Protein AF-A0A947KRL9-F1 (afdb_monomer)

pLDDT: mean 88.65, std 8.51, range [46.78, 98.31]

Foldseek 3Di:
DDPLVVQLVVLVVVLVVLVVVLVVCCVVPNDDPVSVVVNVVSVVVSVVVNVVSVLVVVLVVQVVVQVVCVVVVDLPDQRDFRDDDPSVVSSVVSNLVSVQVVLLVVLLVVCVVCLVVVNLDQRDPPSHDPVSSVVSVVSNVVSVVSNVVVLVVLLVVLLVLLVVLLVVLLVVLVVVLVVLVVVLVVLVVVLVVLVVLLVVLVVVLVVLVVVLVVLVVVLVVLVVVLVVLVVLLVVLVVQLVVLVVQLVVLVVVLVVLVVVLVVVVVVPPPNPPVVVVSVVSVVVSVVSNVVSVVSNVVSVVSNVVSVVSSVVSVVVSVVSVVVSVVSVVVSVVSVVSSVVSVVVSVLSVVLSVLSVVLSVVSVVLSVLLVLLSVLLSVLHDDDDQDALCPDPVNCCLPPHPVVVQQVPQPLSVVQPVLSRLLSVLSVVLNVCSVVVCCSVPSVSNSVSSVSNSVSSVVNSVSSVSSSVRSSVVVVVVVD

Nearest PDB structures (foldseek):
  3ja6-assembly1_I  TM=4.655E-01  e=1.371E-02  Escherichia coli
  3ja6-assembly1_H  TM=3.773E-01  e=8.858E-02  Escherichia coli
  3g67-assembly1_B  TM=4.517E-01  e=3.511E-01  Thermotoga maritima
  5xg2-assembly1_A  TM=4.327E-01  e=2.572E-01  Pyrococcus yayanosii CH1
  3g67-assembly1_A  TM=3.433E-01  e=4.193E-01  Thermotoga maritima

Secondary structure (DSSP, 8-state):
--HHHHHHHHHHHHHHHHHHHHHHHHHHH---HHHHHHHHHHHHHHHHHHHHHHHHHHHHHHHHHHHHHHHTT-TT------SSTHHHHHHHHHHHHHHHHHHHHHHHHHHHHHHHTT--PPPP-TT--HHHHHHHHHHHHHHHHHHHHHHHHHHHHHHHHHHHHHHHHHHHHHHHHHHHHHHHHHHHHHHHHHHHHHHHHHHHHHHHHHHHHHHHHHHHHHHHHHHHHHHHHHHHHHHHHHHHHHHHHHHHHHHHHHHHHHHHHHHHTT--HHHHHHHHHHHHHHHHHHHHHHHHHHHHHHHHHHHHHHHHHHHHHHHHHHHHHHHHHHHHHHHHHHHHHHHHHHHHHHHHHHHHHHHHHHHHHHHHHHHHHHHHHTT---S----TTTSHHHHHHHTSHHHHHHTTSSSGGGSHHHHHHHHHHHHHHHHHHHHT-TTTSHHHHHHHHHHHHHHHHHHHHHHHHHHHHHHHHHHHTT-

Radius of gyration: 70.99 Å; Cα contacts (8 Å, |Δi|>4): 352; chains: 1; bounding box: 163×32×222 Å

Mean predicted aligned error: 13.08 Å

Structure (mmCIF, N/CA/C/O backbone):
data_AF-A0A947KRL9-F1
#
_entry.id   AF-A0A947KRL9-F1
#
loop_
_atom_site.group_PDB
_atom_site.id
_atom_site.type_symbol
_atom_site.label_atom_id
_atom_site.label_alt_id
_atom_site.label_comp_id
_atom_site.label_asym_id
_atom_site.label_entity_id
_atom_site.label_seq_id
_atom_site.pdbx_PDB_ins_code
_atom_site.Cartn_x
_atom_site.Cartn_y
_atom_site.Cartn_z
_atom_site.occupancy
_atom_site.B_iso_or_equiv
_atom_site.auth_seq_id
_atom_site.auth_comp_id
_atom_site.auth_asym_id
_atom_site.auth_atom_id
_atom_site.pdbx_PDB_model_num
ATOM 1 N N . MET A 1 1 ? 72.757 0.586 -61.953 1.00 46.78 1 MET A N 1
ATOM 2 C CA . MET A 1 1 ? 72.613 1.219 -63.286 1.00 46.78 1 MET A CA 1
ATOM 3 C C . MET A 1 1 ? 71.441 0.524 -63.963 1.00 46.78 1 MET A C 1
ATOM 5 O O . MET A 1 1 ? 71.464 -0.697 -63.969 1.00 46.78 1 MET A O 1
ATOM 9 N N . SER A 1 2 ? 70.379 1.227 -64.383 1.00 61.16 2 SER A N 1
ATOM 10 C CA . SER A 1 2 ? 69.185 0.537 -64.906 1.00 61.16 2 SER A CA 1
ATOM 11 C C . SER A 1 2 ? 69.527 -0.244 -66.179 1.00 61.16 2 SER A C 1
ATOM 13 O O . SER A 1 2 ? 70.314 0.233 -66.999 1.00 61.16 2 SER A O 1
ATOM 15 N N . THR A 1 3 ? 68.932 -1.424 -66.350 1.00 68.06 3 THR A N 1
ATOM 16 C CA . THR A 1 3 ? 69.043 -2.275 -67.553 1.00 68.06 3 THR A CA 1
ATOM 17 C C . THR A 1 3 ? 68.752 -1.501 -68.845 1.00 68.06 3 THR A C 1
ATOM 19 O O . THR A 1 3 ? 69.365 -1.740 -69.885 1.00 68.06 3 THR A O 1
ATOM 22 N N . ILE A 1 4 ? 67.887 -0.491 -68.756 1.00 72.81 4 ILE A N 1
ATOM 23 C CA . ILE A 1 4 ? 67.533 0.424 -69.846 1.00 72.81 4 ILE A CA 1
ATOM 24 C C . ILE A 1 4 ? 68.686 1.385 -70.190 1.00 72.81 4 ILE A C 1
ATOM 26 O O . ILE A 1 4 ? 68.955 1.637 -71.362 1.00 72.81 4 ILE A O 1
ATOM 30 N N . LYS A 1 5 ? 69.430 1.883 -69.190 1.00 74.00 5 LYS A N 1
ATOM 31 C CA . LYS A 1 5 ? 70.604 2.749 -69.408 1.00 74.00 5 LYS A CA 1
ATOM 32 C C . LYS A 1 5 ? 71.759 1.982 -70.057 1.00 74.00 5 LYS A C 1
ATOM 34 O O . LYS A 1 5 ? 72.474 2.553 -70.872 1.00 74.00 5 LYS A O 1
ATOM 39 N N . SER A 1 6 ? 71.934 0.699 -69.728 1.00 73.75 6 SER A N 1
ATOM 40 C CA . SER A 1 6 ? 72.896 -0.169 -70.422 1.00 73.75 6 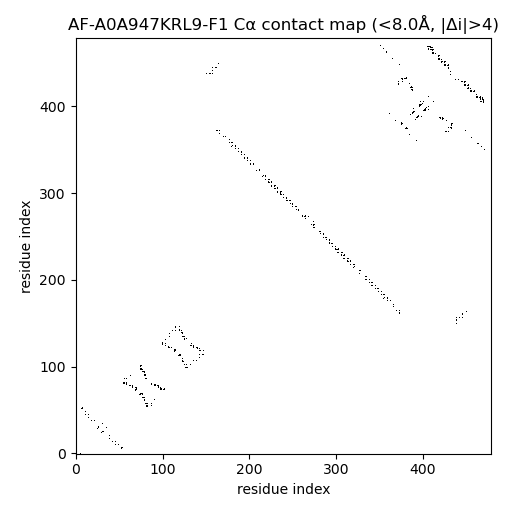SER A CA 1
ATOM 41 C C . SER A 1 6 ? 72.479 -0.489 -71.859 1.00 73.75 6 SER A C 1
ATOM 43 O O . SER A 1 6 ? 73.348 -0.538 -72.721 1.00 73.75 6 SER A O 1
ATOM 45 N N . ALA A 1 7 ? 71.180 -0.650 -72.139 1.00 75.50 7 ALA A N 1
ATOM 46 C CA . ALA A 1 7 ? 70.675 -0.897 -73.493 1.00 75.50 7 ALA A CA 1
ATOM 47 C C . ALA A 1 7 ? 70.823 0.331 -74.413 1.00 75.50 7 ALA A C 1
ATOM 49 O O . ALA A 1 7 ? 71.257 0.191 -75.553 1.00 75.50 7 ALA A O 1
ATOM 50 N N . ASP A 1 8 ? 70.540 1.539 -73.910 1.00 77.50 8 ASP A N 1
ATOM 51 C CA . ASP A 1 8 ? 70.769 2.792 -74.650 1.00 77.50 8 ASP A CA 1
ATOM 52 C C . ASP A 1 8 ? 72.268 3.008 -74.939 1.00 77.50 8 ASP A C 1
ATOM 54 O O . ASP A 1 8 ? 72.656 3.333 -76.061 1.00 77.50 8 ASP A O 1
ATOM 58 N N . LEU A 1 9 ? 73.135 2.733 -73.954 1.00 80.81 9 LEU A N 1
ATOM 59 C CA . LEU A 1 9 ? 74.590 2.814 -74.121 1.00 80.81 9 LEU A CA 1
ATOM 60 C C . LEU A 1 9 ? 75.118 1.774 -75.124 1.00 80.81 9 LEU A C 1
ATOM 62 O O . LEU A 1 9 ? 75.999 2.092 -75.920 1.00 80.81 9 LEU A O 1
ATOM 66 N N . ALA A 1 10 ? 74.569 0.556 -75.115 1.00 79.06 10 ALA A N 1
ATOM 67 C CA . ALA A 1 10 ? 74.909 -0.491 -76.075 1.00 79.06 10 ALA A CA 1
ATOM 68 C C . ALA A 1 10 ? 74.479 -0.120 -77.504 1.00 79.06 10 ALA A C 1
ATOM 70 O O . ALA A 1 10 ? 75.261 -0.311 -78.433 1.00 79.06 10 ALA A O 1
ATOM 71 N N . ASN A 1 11 ? 73.297 0.483 -77.681 1.00 81.88 11 ASN A N 1
ATOM 72 C CA . ASN A 1 11 ? 72.842 0.988 -78.979 1.00 81.88 11 ASN A CA 1
ATOM 73 C C . ASN A 1 11 ? 73.754 2.122 -79.493 1.00 81.88 11 ASN A C 1
ATOM 75 O O . ASN A 1 11 ? 74.182 2.108 -80.644 1.00 81.88 11 ASN A O 1
ATOM 79 N N . LEU A 1 12 ? 74.147 3.067 -78.628 1.00 81.50 12 LEU A N 1
ATOM 80 C CA . LEU A 1 12 ? 75.108 4.125 -78.979 1.00 81.50 12 LEU A CA 1
ATOM 81 C C . LEU A 1 12 ? 76.496 3.572 -79.334 1.00 81.50 12 LEU A C 1
ATOM 83 O O . LEU A 1 12 ? 77.111 4.029 -80.298 1.00 81.50 12 LEU A O 1
ATOM 87 N N . ALA A 1 13 ? 76.982 2.579 -78.586 1.00 82.94 13 ALA A N 1
ATOM 88 C CA . ALA A 1 13 ? 78.246 1.909 -78.877 1.00 82.94 13 ALA A CA 1
ATOM 89 C C . ALA A 1 13 ? 78.192 1.154 -80.215 1.00 82.94 13 ALA A C 1
ATOM 91 O O . ALA A 1 13 ? 79.132 1.247 -81.002 1.00 82.94 13 ALA A O 1
ATOM 92 N N . GLN A 1 14 ? 77.080 0.475 -80.515 1.00 81.06 14 GLN A N 1
ATOM 93 C CA . GLN A 1 14 ? 76.853 -0.191 -81.798 1.00 81.06 14 GLN A CA 1
ATOM 94 C C . GLN A 1 14 ? 76.876 0.805 -82.966 1.00 81.06 14 GLN A C 1
ATOM 96 O O . GLN A 1 14 ? 77.544 0.544 -83.966 1.00 81.06 14 GLN A O 1
ATOM 101 N N . ILE A 1 15 ? 76.215 1.962 -82.830 1.00 81.44 15 ILE A N 1
ATOM 102 C CA . ILE A 1 15 ? 76.251 3.040 -83.833 1.00 81.44 15 ILE A CA 1
ATOM 103 C C . ILE A 1 15 ? 77.689 3.519 -84.054 1.00 81.44 15 ILE A C 1
ATOM 105 O O . ILE A 1 15 ? 78.133 3.619 -85.195 1.00 81.44 15 ILE A O 1
ATOM 109 N N . ALA A 1 16 ? 78.427 3.796 -82.974 1.00 82.19 16 ALA A N 1
ATOM 110 C CA . ALA A 1 16 ? 79.802 4.283 -83.060 1.00 82.19 16 ALA A CA 1
ATOM 111 C C . ALA A 1 16 ? 80.721 3.272 -83.764 1.00 82.19 16 ALA A C 1
ATOM 113 O O . ALA A 1 16 ? 81.460 3.645 -84.674 1.00 82.19 16 ALA A O 1
ATOM 114 N N . ILE A 1 17 ? 80.623 1.988 -83.400 1.00 83.38 17 ILE A N 1
ATOM 115 C CA . ILE A 1 17 ? 81.376 0.900 -84.037 1.00 83.38 17 ILE A CA 1
ATOM 116 C C . ILE A 1 17 ? 81.020 0.802 -85.526 1.00 83.38 17 ILE A C 1
ATOM 118 O O . ILE A 1 17 ? 81.916 0.727 -86.365 1.00 83.38 17 ILE A O 1
ATOM 122 N N . PHE A 1 18 ? 79.735 0.862 -85.881 1.00 82.31 18 PHE A N 1
ATOM 123 C CA . PHE A 1 18 ? 79.293 0.736 -87.271 1.00 82.31 18 PHE A CA 1
ATOM 124 C C . PHE A 1 18 ? 79.705 1.929 -88.147 1.00 82.31 18 PHE A C 1
ATOM 126 O O . PHE A 1 18 ? 80.084 1.742 -89.305 1.00 82.31 18 PHE A O 1
ATOM 133 N N . ILE A 1 19 ? 79.688 3.150 -87.598 1.00 81.81 19 ILE A N 1
ATOM 134 C CA . ILE A 1 19 ? 80.189 4.355 -88.276 1.00 81.81 19 ILE A CA 1
ATOM 135 C C . ILE A 1 19 ? 81.697 4.238 -88.519 1.00 81.81 19 ILE A C 1
ATOM 137 O O . ILE A 1 19 ? 82.148 4.511 -89.629 1.00 81.81 19 ILE A O 1
ATOM 141 N N . ILE A 1 20 ? 82.473 3.788 -87.526 1.00 84.75 20 ILE A N 1
ATOM 142 C CA . ILE A 1 20 ? 83.923 3.586 -87.673 1.00 84.75 20 ILE A CA 1
ATOM 143 C C . ILE A 1 20 ? 84.217 2.546 -88.762 1.00 84.75 20 ILE A C 1
ATOM 145 O O . ILE A 1 20 ? 85.063 2.798 -89.621 1.00 84.75 20 ILE A O 1
ATOM 149 N N . ILE A 1 21 ? 83.501 1.416 -88.772 1.00 82.38 21 ILE A N 1
ATOM 150 C CA . ILE A 1 21 ? 83.642 0.376 -89.805 1.00 82.38 21 ILE A CA 1
ATOM 151 C C . ILE A 1 21 ? 83.295 0.941 -91.190 1.00 82.38 21 ILE A C 1
ATOM 153 O O . ILE A 1 21 ? 84.102 0.815 -92.106 1.00 82.38 21 ILE A O 1
ATOM 157 N N . SER A 1 22 ? 82.168 1.650 -91.323 1.00 80.50 22 SER A N 1
ATOM 158 C CA . SER A 1 22 ? 81.727 2.245 -92.598 1.00 80.50 22 SER A CA 1
ATOM 159 C C . SER A 1 22 ? 82.717 3.292 -93.132 1.00 80.50 22 SER A C 1
ATOM 161 O O . SER A 1 22 ? 82.997 3.330 -94.327 1.00 80.50 22 SER A O 1
ATOM 163 N N . ILE A 1 23 ? 83.277 4.138 -92.255 1.00 82.44 23 ILE A N 1
ATOM 164 C CA . ILE A 1 23 ? 84.312 5.123 -92.616 1.00 82.44 23 ILE A CA 1
ATOM 165 C C . ILE A 1 23 ? 85.594 4.409 -93.057 1.00 82.44 23 ILE A C 1
ATOM 167 O O . ILE A 1 23 ? 86.205 4.792 -94.052 1.00 82.44 23 ILE A O 1
ATOM 171 N N . THR A 1 24 ? 85.999 3.362 -92.338 1.00 81.94 24 THR A N 1
ATOM 172 C CA . THR A 1 24 ? 87.214 2.599 -92.651 1.00 81.94 24 THR A CA 1
ATOM 173 C C . THR A 1 24 ? 87.086 1.884 -93.999 1.00 81.94 24 THR A C 1
ATOM 175 O O . THR A 1 24 ? 87.984 1.990 -94.830 1.00 81.94 24 THR A O 1
ATOM 178 N N . GLU A 1 25 ? 85.954 1.229 -94.268 1.00 78.81 25 GLU A N 1
ATOM 179 C CA . GLU A 1 25 ? 85.670 0.602 -95.567 1.00 78.81 25 GLU A CA 1
ATOM 180 C C . GLU A 1 25 ? 85.624 1.619 -96.713 1.00 78.81 25 GLU A C 1
ATOM 182 O O . GLU A 1 25 ? 86.163 1.347 -97.787 1.00 78.81 25 GLU A O 1
ATOM 187 N N . TYR A 1 26 ? 85.066 2.813 -96.480 1.00 81.62 26 TYR A N 1
ATOM 188 C CA . TYR A 1 26 ? 85.076 3.906 -97.455 1.00 81.62 26 TYR A CA 1
ATOM 189 C C . TYR A 1 26 ? 86.503 4.317 -97.857 1.00 81.62 26 TYR A C 1
ATOM 191 O O . TYR A 1 26 ? 86.770 4.526 -99.040 1.00 81.62 26 TYR A O 1
ATOM 199 N N . PHE A 1 27 ? 87.437 4.391 -96.901 1.00 82.38 27 PHE A N 1
ATOM 200 C CA . PHE A 1 27 ? 88.842 4.706 -97.190 1.00 82.38 27 PHE A CA 1
ATOM 201 C C . PHE A 1 27 ? 89.596 3.569 -97.900 1.00 82.38 27 PHE A C 1
ATOM 203 O O . PHE A 1 27 ? 90.545 3.853 -98.629 1.00 82.38 27 PHE A O 1
ATOM 210 N N . ILE A 1 28 ? 89.197 2.305 -97.709 1.00 82.25 28 ILE A N 1
ATOM 211 C CA . ILE A 1 28 ? 89.867 1.136 -98.310 1.00 82.25 28 ILE A CA 1
ATOM 212 C C . ILE A 1 28 ? 89.366 0.853 -99.737 1.00 82.25 28 ILE A C 1
ATOM 214 O O . ILE A 1 28 ? 90.172 0.563 -100.617 1.00 82.25 28 ILE A O 1
ATOM 218 N N . ILE A 1 29 ? 88.050 0.907 -99.971 1.00 76.94 29 ILE A N 1
ATOM 219 C CA . ILE A 1 29 ? 87.403 0.425 -101.211 1.00 76.94 29 ILE A CA 1
ATOM 220 C C . ILE A 1 29 ? 86.872 1.594 -102.075 1.00 76.94 29 ILE A C 1
ATOM 222 O O . ILE A 1 29 ? 86.576 1.413 -103.256 1.00 76.94 29 ILE A O 1
ATOM 226 N N . GLY A 1 30 ? 86.805 2.814 -101.528 1.00 75.25 30 GLY A N 1
ATOM 227 C CA . GLY A 1 30 ? 86.215 3.988 -102.179 1.00 75.25 30 GLY A CA 1
ATOM 228 C C . GLY A 1 30 ? 84.694 4.079 -101.992 1.00 75.25 30 GLY A C 1
ATOM 229 O O . GLY A 1 30 ? 84.075 3.269 -101.302 1.00 75.25 30 GLY A O 1
ATOM 230 N N . PHE A 1 31 ? 84.059 5.090 -102.596 1.00 80.25 31 PHE A N 1
ATOM 231 C CA . PHE A 1 31 ? 82.609 5.282 -102.478 1.00 80.25 31 PHE A CA 1
ATOM 232 C C . PHE A 1 31 ? 81.831 4.157 -103.175 1.00 80.25 31 PHE A C 1
ATOM 234 O O . PHE A 1 31 ? 81.968 3.953 -104.381 1.00 80.25 31 PHE A O 1
ATOM 241 N N . SER A 1 32 ? 80.943 3.488 -102.434 1.00 82.62 32 SER A N 1
ATOM 242 C CA . SER A 1 32 ? 79.967 2.549 -102.988 1.00 82.62 32 SER A CA 1
ATOM 243 C C . SER A 1 32 ? 78.556 2.954 -102.561 1.00 82.62 32 SER A C 1
ATOM 245 O O . SER A 1 32 ? 78.288 3.224 -101.387 1.00 82.62 32 SER A O 1
ATOM 247 N N . ALA A 1 33 ? 77.631 2.994 -103.525 1.00 78.00 33 ALA A N 1
ATOM 248 C CA . ALA A 1 33 ? 76.231 3.311 -103.248 1.00 78.00 33 ALA A CA 1
ATOM 249 C C . ALA A 1 33 ? 75.600 2.294 -102.280 1.00 78.00 33 ALA A C 1
ATOM 251 O O . ALA A 1 33 ? 74.773 2.659 -101.449 1.00 78.00 33 ALA A O 1
ATOM 252 N N . LEU A 1 34 ? 76.038 1.031 -102.345 1.00 80.62 34 LEU A N 1
ATOM 253 C CA . LEU A 1 34 ? 75.591 -0.033 -101.451 1.00 80.62 34 LEU A CA 1
ATOM 254 C C . LEU A 1 34 ? 76.016 0.234 -99.999 1.00 80.62 34 LEU A C 1
ATOM 256 O O . LEU A 1 34 ? 75.184 0.131 -99.099 1.00 80.62 34 LEU A 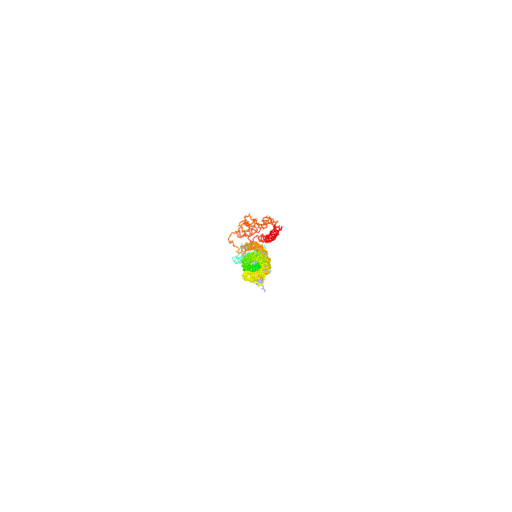O 1
ATOM 260 N N . LEU A 1 35 ? 77.270 0.647 -99.780 1.00 79.81 35 LEU A N 1
ATOM 261 C CA . LEU A 1 35 ? 77.796 0.981 -98.455 1.00 79.81 35 LEU A CA 1
ATOM 262 C C . LEU A 1 35 ? 76.997 2.143 -97.851 1.00 79.81 35 LEU A C 1
ATOM 264 O O . LEU A 1 35 ? 76.456 2.009 -96.757 1.00 79.81 35 LEU A O 1
ATOM 268 N N . ALA A 1 36 ? 76.795 3.223 -98.614 1.00 80.19 36 ALA A N 1
ATOM 269 C CA . ALA A 1 36 ? 76.007 4.373 -98.171 1.00 80.19 36 ALA A CA 1
ATOM 270 C C . ALA A 1 36 ? 74.560 3.998 -97.785 1.00 80.19 36 ALA A C 1
ATOM 272 O O . ALA A 1 36 ? 74.071 4.438 -96.744 1.00 80.19 36 ALA A O 1
ATOM 273 N N . ILE A 1 37 ? 73.887 3.147 -98.571 1.00 85.12 37 ILE A N 1
ATOM 274 C CA . ILE A 1 37 ? 72.528 2.666 -98.264 1.00 85.12 37 ILE A CA 1
ATOM 275 C C . ILE A 1 37 ? 72.517 1.839 -96.971 1.00 85.12 37 ILE A C 1
ATOM 277 O O . ILE A 1 37 ? 71.663 2.064 -96.114 1.00 85.12 37 ILE A O 1
ATOM 281 N N . THR A 1 38 ? 73.469 0.918 -96.788 1.00 83.25 38 THR A N 1
ATOM 282 C CA . THR A 1 38 ? 73.544 0.098 -95.565 1.00 83.25 38 THR A CA 1
ATOM 283 C C . THR A 1 38 ? 73.830 0.931 -94.315 1.00 83.25 38 THR A C 1
ATOM 285 O O . THR A 1 38 ? 73.224 0.688 -93.271 1.00 83.25 38 THR A O 1
ATOM 288 N N . THR A 1 39 ? 7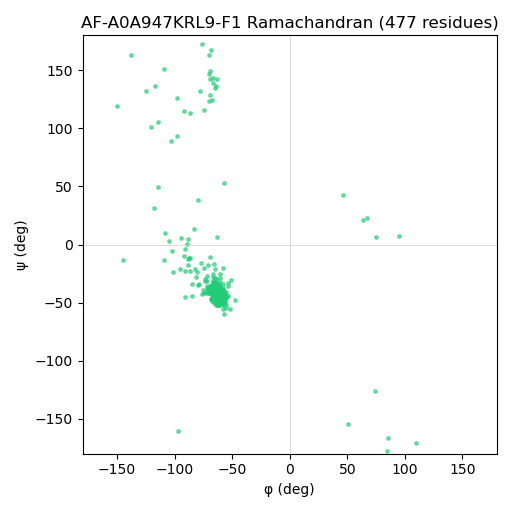4.665 1.970 -94.418 1.00 82.94 39 THR A N 1
ATOM 289 C CA . THR A 1 39 ? 74.920 2.913 -93.321 1.00 82.94 39 THR A CA 1
ATOM 290 C C . THR A 1 39 ? 73.689 3.745 -92.980 1.00 82.94 39 THR A C 1
ATOM 292 O O . THR A 1 39 ? 73.377 3.898 -91.800 1.00 82.94 39 THR A O 1
ATOM 295 N N . ILE A 1 40 ? 72.937 4.221 -93.977 1.00 85.31 40 ILE A N 1
ATOM 296 C CA . ILE A 1 40 ? 71.685 4.959 -93.750 1.00 85.31 40 ILE A CA 1
ATOM 297 C C . ILE A 1 40 ? 70.619 4.057 -93.114 1.00 85.31 40 ILE A C 1
ATOM 299 O O . ILE A 1 40 ? 69.945 4.485 -92.176 1.00 85.31 40 ILE A O 1
ATOM 303 N N . LEU A 1 41 ? 70.476 2.810 -93.575 1.00 86.31 41 LEU A N 1
ATOM 304 C CA . LEU A 1 41 ? 69.526 1.847 -93.008 1.00 86.31 41 LEU A CA 1
ATOM 305 C C . LEU A 1 41 ? 69.876 1.485 -91.561 1.00 86.31 41 LEU A C 1
ATOM 307 O O . LEU A 1 41 ? 68.987 1.474 -90.713 1.00 86.31 41 LEU A O 1
ATOM 311 N N . ASN A 1 42 ? 71.156 1.253 -91.255 1.00 84.44 42 ASN A N 1
ATOM 312 C CA . ASN A 1 42 ? 71.594 0.965 -89.889 1.00 84.44 42 ASN A CA 1
ATOM 313 C C . ASN A 1 42 ? 71.407 2.183 -88.975 1.00 84.44 42 ASN A C 1
ATOM 315 O O . ASN A 1 42 ? 70.853 2.054 -87.888 1.00 84.44 42 ASN A O 1
ATOM 319 N N . LEU A 1 43 ? 71.753 3.388 -89.440 1.00 85.00 43 LEU A N 1
ATOM 320 C CA . LEU A 1 43 ? 71.514 4.616 -88.682 1.00 85.00 43 LEU A CA 1
ATOM 321 C C . LEU A 1 43 ? 70.013 4.845 -88.435 1.00 85.00 43 LEU A C 1
ATOM 323 O O . LEU A 1 43 ? 69.623 5.198 -87.324 1.00 85.00 43 LEU A O 1
ATOM 327 N N . SER A 1 44 ? 69.165 4.579 -89.433 1.00 85.88 44 SER A N 1
ATOM 328 C CA . SER A 1 44 ? 67.704 4.661 -89.303 1.00 85.88 44 SER A CA 1
ATOM 329 C C . SER A 1 44 ? 67.170 3.642 -88.293 1.00 85.88 44 SER A C 1
ATOM 331 O O . SER A 1 44 ? 66.377 4.002 -87.423 1.00 85.88 44 SER A O 1
ATOM 333 N N . LEU A 1 45 ? 67.643 2.392 -88.353 1.00 86.06 45 LEU A N 1
ATOM 334 C CA . LEU A 1 45 ? 67.292 1.338 -87.401 1.00 86.06 45 LEU A CA 1
ATOM 335 C C . LEU A 1 45 ? 67.760 1.682 -85.984 1.00 86.06 45 LEU A C 1
ATOM 337 O O . LEU A 1 45 ? 67.016 1.495 -85.029 1.00 86.06 45 LEU A O 1
ATOM 341 N N . ALA A 1 46 ? 68.961 2.229 -85.829 1.00 83.88 46 ALA A N 1
ATOM 342 C CA . ALA A 1 46 ? 69.506 2.572 -84.526 1.00 83.88 46 ALA A CA 1
ATOM 343 C C . ALA A 1 46 ? 68.810 3.794 -83.902 1.00 83.88 46 ALA A C 1
ATOM 345 O O . ALA A 1 46 ? 68.567 3.808 -82.693 1.00 83.88 46 ALA A O 1
ATOM 346 N N . ILE A 1 47 ? 68.415 4.786 -84.714 1.00 85.50 47 ILE A N 1
ATOM 347 C CA . ILE A 1 47 ? 67.542 5.894 -84.290 1.00 85.50 47 ILE A CA 1
ATOM 348 C C . ILE A 1 47 ? 66.165 5.354 -83.881 1.00 85.50 47 ILE A C 1
ATOM 350 O O . ILE A 1 47 ? 65.649 5.742 -82.834 1.00 85.50 47 ILE A O 1
ATOM 354 N N . PHE A 1 48 ? 65.593 4.427 -84.653 1.00 87.50 48 PHE A N 1
ATOM 355 C CA . PHE A 1 48 ? 64.330 3.768 -84.317 1.00 87.50 48 PHE A CA 1
ATOM 356 C C . PHE A 1 48 ? 64.417 2.999 -82.987 1.00 87.50 48 PHE A C 1
ATOM 358 O O . PHE A 1 48 ? 63.600 3.226 -82.095 1.00 87.50 48 PHE A O 1
ATOM 365 N N . LEU A 1 49 ? 65.449 2.167 -82.800 1.00 85.56 49 LEU A N 1
ATOM 366 C CA . LEU A 1 49 ? 65.697 1.429 -81.555 1.00 85.56 49 LEU A CA 1
ATOM 367 C C . LEU A 1 49 ? 65.929 2.370 -80.371 1.00 85.56 49 LEU A C 1
ATOM 369 O O . LEU A 1 49 ? 65.408 2.134 -79.284 1.00 85.56 49 LEU A O 1
ATOM 373 N N . ARG A 1 50 ? 66.655 3.475 -80.576 1.00 85.75 50 ARG A N 1
ATOM 374 C CA . ARG A 1 50 ? 66.858 4.498 -79.543 1.00 85.75 50 ARG A CA 1
ATOM 375 C C . ARG A 1 50 ? 65.539 5.144 -79.140 1.00 85.75 50 ARG A C 1
ATOM 377 O O . ARG A 1 50 ? 65.272 5.280 -77.950 1.00 85.75 50 ARG A O 1
ATOM 384 N N . ASN A 1 51 ? 64.704 5.511 -80.109 1.00 85.94 51 ASN A N 1
ATOM 385 C CA . ASN A 1 51 ? 63.389 6.087 -79.840 1.00 85.94 51 ASN A CA 1
ATOM 386 C C . ASN A 1 51 ? 62.496 5.105 -79.064 1.00 85.94 51 ASN A C 1
ATOM 388 O O . ASN A 1 51 ? 61.831 5.519 -78.115 1.00 85.94 51 ASN A O 1
ATOM 392 N N . GLN A 1 52 ? 62.546 3.809 -79.384 1.00 85.50 52 GLN A N 1
ATOM 393 C CA . GLN A 1 52 ? 61.832 2.773 -78.630 1.00 85.50 52 GLN A CA 1
ATOM 394 C C . GLN A 1 52 ? 62.357 2.625 -77.194 1.00 85.50 52 GLN A C 1
ATOM 396 O O . GLN A 1 52 ? 61.573 2.662 -76.247 1.00 85.50 52 GLN A O 1
ATOM 401 N N . ILE A 1 53 ? 63.680 2.548 -76.996 1.00 86.12 53 ILE A N 1
ATOM 402 C CA . ILE A 1 53 ? 64.296 2.458 -75.659 1.00 86.12 53 ILE A CA 1
ATOM 403 C C . ILE A 1 53 ? 63.953 3.690 -74.811 1.00 86.12 53 ILE A C 1
ATOM 405 O O . ILE A 1 53 ? 63.637 3.555 -73.629 1.00 86.12 53 ILE A O 1
ATOM 409 N N . LEU A 1 54 ? 63.974 4.890 -75.399 1.00 85.31 54 LEU A N 1
ATOM 410 C CA . LEU A 1 54 ? 63.600 6.125 -74.706 1.00 85.31 54 LEU A CA 1
ATOM 411 C C . LEU A 1 54 ? 62.111 6.160 -74.336 1.00 85.31 54 LEU A C 1
ATOM 413 O O . LEU A 1 54 ? 61.771 6.665 -73.267 1.00 85.31 54 LEU A O 1
ATOM 417 N N . THR A 1 55 ? 61.240 5.607 -75.181 1.00 87.19 55 THR A N 1
ATOM 418 C CA . THR A 1 55 ? 59.799 5.480 -74.906 1.00 87.19 55 THR A CA 1
ATOM 419 C C . THR A 1 55 ? 59.559 4.537 -73.727 1.00 87.19 55 THR A C 1
ATOM 421 O O . THR A 1 55 ? 58.905 4.930 -72.761 1.00 87.19 55 THR A O 1
ATOM 424 N N . ILE A 1 56 ? 60.188 3.354 -73.731 1.00 87.75 56 ILE A N 1
ATOM 425 C CA . ILE A 1 56 ? 60.146 2.397 -72.612 1.00 87.75 56 ILE A CA 1
ATOM 426 C C . ILE A 1 56 ? 60.681 3.046 -71.332 1.00 87.75 56 ILE A C 1
ATOM 428 O O . ILE A 1 56 ? 60.040 2.973 -70.286 1.00 87.75 56 ILE A O 1
ATOM 432 N N . LYS A 1 57 ? 61.833 3.727 -71.410 1.00 87.62 57 LYS A N 1
ATOM 433 C CA . LYS A 1 57 ? 62.446 4.404 -70.263 1.00 87.62 57 LYS A CA 1
ATOM 434 C C . LYS A 1 57 ? 61.481 5.388 -69.605 1.00 87.62 57 LYS A C 1
ATOM 436 O O . LYS A 1 57 ? 61.279 5.313 -68.399 1.00 87.62 57 LYS A O 1
ATOM 441 N N . ARG A 1 58 ? 60.888 6.285 -70.399 1.00 88.00 58 ARG A N 1
ATOM 442 C CA . ARG A 1 58 ? 59.946 7.303 -69.910 1.00 88.00 58 ARG A CA 1
ATOM 443 C C . ARG A 1 58 ? 58.688 6.674 -69.323 1.00 88.00 58 ARG A C 1
ATOM 445 O O . ARG A 1 58 ? 58.239 7.113 -68.274 1.00 88.00 58 ARG A O 1
ATOM 452 N N . SER A 1 59 ? 58.149 5.641 -69.970 1.00 89.75 59 SER A N 1
ATOM 453 C CA . SER A 1 59 ? 56.974 4.919 -69.472 1.00 89.75 59 SER A CA 1
ATOM 454 C C . SER A 1 59 ? 57.240 4.275 -68.103 1.00 89.75 59 SER A C 1
ATOM 456 O O . SER A 1 59 ? 56.467 4.457 -67.161 1.00 89.75 59 SER A O 1
ATOM 458 N N . VAL A 1 60 ? 58.392 3.614 -67.941 1.00 88.44 60 VAL A N 1
ATOM 459 C CA . VAL A 1 60 ? 58.811 3.018 -66.661 1.00 88.44 60 VAL A CA 1
ATOM 460 C C . VAL A 1 60 ? 59.082 4.085 -65.599 1.00 88.44 60 VAL A C 1
ATOM 462 O O . VAL A 1 60 ? 58.645 3.920 -64.463 1.00 88.44 60 VAL A O 1
ATOM 465 N N . GLU A 1 61 ? 59.771 5.180 -65.937 1.00 88.94 61 GLU A N 1
ATOM 466 C CA . GLU A 1 61 ? 60.029 6.293 -65.009 1.00 88.94 61 GLU A CA 1
ATOM 467 C C . GLU A 1 61 ? 58.717 6.928 -64.519 1.00 88.94 61 GLU A C 1
ATOM 469 O O . GLU A 1 61 ? 58.538 7.088 -63.311 1.00 88.94 61 GLU A O 1
ATOM 474 N N . ASN A 1 62 ? 57.765 7.182 -65.421 1.00 89.50 62 ASN A N 1
ATOM 475 C CA . ASN A 1 62 ? 56.447 7.712 -65.071 1.00 89.50 62 ASN A CA 1
ATOM 476 C C . ASN A 1 62 ? 55.647 6.749 -64.190 1.00 89.50 62 ASN A C 1
ATOM 478 O O . ASN A 1 62 ? 55.056 7.171 -63.200 1.00 89.50 62 ASN A O 1
ATOM 482 N N . THR A 1 63 ? 55.664 5.452 -64.506 1.00 90.19 63 THR A N 1
ATOM 483 C CA . THR A 1 63 ? 54.991 4.426 -63.690 1.00 90.19 63 THR A CA 1
ATOM 484 C C . THR A 1 63 ? 55.624 4.310 -62.313 1.00 90.19 63 THR A C 1
ATOM 486 O O . THR A 1 63 ? 54.921 4.225 -61.312 1.00 90.19 63 THR A O 1
ATOM 489 N N . THR A 1 64 ? 56.952 4.381 -62.237 1.00 89.75 64 THR A N 1
ATOM 490 C CA . THR A 1 64 ? 57.682 4.362 -60.964 1.00 89.75 64 THR A CA 1
ATOM 491 C C . THR A 1 64 ? 57.329 5.579 -60.112 1.00 89.75 64 THR A C 1
ATOM 493 O O . THR A 1 64 ? 57.119 5.451 -58.908 1.00 89.75 64 THR A O 1
ATOM 496 N N . GLN A 1 65 ? 57.228 6.758 -60.727 1.00 89.38 65 GLN A N 1
ATOM 497 C CA . GLN A 1 65 ? 56.813 7.972 -60.033 1.00 89.38 65 GLN A CA 1
ATOM 498 C C . GLN A 1 65 ? 55.365 7.874 -59.539 1.00 89.38 65 GLN A C 1
ATOM 500 O O . GLN A 1 65 ? 55.106 8.195 -58.383 1.00 89.38 65 GLN A O 1
ATOM 505 N N . ALA A 1 66 ? 54.444 7.397 -60.377 1.00 89.75 66 ALA A N 1
ATOM 506 C CA . ALA A 1 66 ? 53.041 7.227 -60.012 1.00 89.75 66 ALA A CA 1
ATOM 507 C C . ALA A 1 66 ? 52.875 6.216 -58.860 1.00 89.75 66 ALA A C 1
ATOM 509 O O . ALA A 1 66 ? 52.207 6.505 -57.872 1.00 89.75 66 ALA A O 1
ATOM 510 N N . LEU A 1 67 ? 53.591 5.087 -58.911 1.00 90.25 67 LEU A N 1
ATOM 511 C CA . LEU A 1 67 ? 53.656 4.121 -57.809 1.00 90.25 67 LEU A CA 1
ATOM 512 C C . LEU A 1 67 ? 54.249 4.722 -56.528 1.00 90.25 67 LEU A C 1
ATOM 514 O O . LEU A 1 67 ? 53.781 4.401 -55.441 1.00 90.25 67 LEU A O 1
ATOM 518 N N . SER A 1 68 ? 55.252 5.597 -56.635 1.00 90.50 68 SER A N 1
ATOM 519 C CA . SER A 1 68 ? 55.819 6.303 -55.479 1.00 90.50 68 SER A CA 1
ATOM 520 C C . SER A 1 68 ? 54.784 7.220 -54.817 1.00 90.50 68 SER A C 1
ATOM 522 O O . SER A 1 68 ? 54.618 7.186 -53.600 1.00 90.50 68 SER A O 1
ATOM 524 N N . VAL A 1 69 ? 54.023 7.980 -55.612 1.00 89.50 69 VAL A N 1
ATOM 525 C CA . VAL A 1 69 ? 52.918 8.825 -55.125 1.00 89.50 69 VAL A CA 1
ATOM 526 C C . VAL A 1 69 ? 51.836 7.970 -54.454 1.00 89.50 69 VAL A C 1
ATOM 528 O O . VAL A 1 69 ? 51.484 8.216 -53.301 1.00 89.50 69 VAL A O 1
ATOM 531 N N . ALA A 1 70 ? 51.410 6.887 -55.105 1.00 88.06 70 ALA A N 1
ATOM 532 C CA . ALA A 1 70 ? 50.450 5.944 -54.539 1.00 88.06 70 ALA A CA 1
ATOM 533 C C . ALA A 1 70 ? 50.949 5.278 -53.245 1.00 88.06 70 ALA A C 1
ATOM 535 O O . ALA A 1 70 ? 50.170 5.075 -52.318 1.00 88.06 70 ALA A O 1
ATOM 536 N N . SER A 1 71 ? 52.250 4.989 -53.131 1.00 87.56 71 SER A N 1
ATOM 537 C CA . SER A 1 71 ? 52.837 4.425 -51.906 1.00 87.56 71 SER A CA 1
ATOM 538 C C . SER A 1 71 ? 52.774 5.376 -50.704 1.00 87.56 71 SER A C 1
ATOM 540 O O . SER A 1 71 ? 52.798 4.916 -49.565 1.00 87.56 71 SER A O 1
ATOM 542 N N . ASN A 1 72 ? 52.621 6.682 -50.951 1.00 89.44 72 ASN A N 1
ATOM 543 C CA . ASN A 1 72 ? 52.377 7.694 -49.921 1.00 89.44 72 ASN A CA 1
ATOM 544 C C . ASN A 1 72 ? 50.878 7.897 -49.618 1.00 89.44 72 ASN A C 1
ATOM 546 O O . ASN A 1 72 ? 50.533 8.770 -48.825 1.00 89.44 72 ASN A O 1
ATOM 550 N N . GLY A 1 73 ? 49.987 7.096 -50.215 1.00 83.19 73 GLY A N 1
ATOM 551 C CA . GLY A 1 73 ? 48.540 7.133 -49.977 1.00 83.19 73 GLY A CA 1
ATOM 552 C C . GLY A 1 73 ? 47.731 7.977 -50.968 1.00 83.19 73 GLY A C 1
ATOM 553 O O . GLY A 1 73 ? 46.533 8.162 -50.763 1.00 83.19 73 GLY A O 1
ATOM 554 N N . GLU A 1 74 ? 48.347 8.479 -52.042 1.00 87.56 74 GLU A N 1
ATOM 555 C CA . GLU A 1 74 ? 47.678 9.279 -53.077 1.00 87.56 74 GLU A CA 1
ATOM 556 C C . GLU A 1 74 ? 47.289 8.415 -54.295 1.00 87.56 74 GLU A C 1
ATOM 558 O O . GLU A 1 74 ? 48.071 8.209 -55.223 1.00 87.56 74 GLU A O 1
ATOM 563 N N . TYR A 1 75 ? 46.056 7.897 -54.306 1.00 87.19 75 TYR A N 1
ATOM 564 C CA . TYR A 1 75 ? 45.574 6.931 -55.314 1.00 87.19 75 TYR A CA 1
ATOM 565 C C . TYR A 1 75 ? 44.833 7.548 -56.5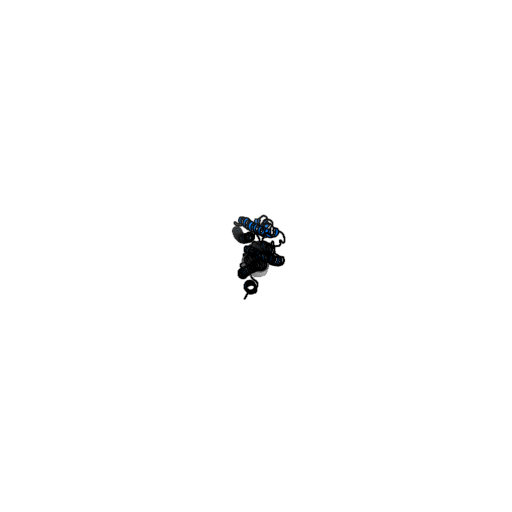13 1.00 87.19 75 TYR A C 1
ATOM 567 O O . TYR A 1 75 ? 44.307 6.832 -57.359 1.00 87.19 75 TYR A O 1
ATOM 575 N N . ASN A 1 76 ? 44.783 8.874 -56.606 1.00 85.38 76 ASN A N 1
ATOM 576 C CA . ASN A 1 76 ? 44.081 9.619 -57.657 1.00 85.38 76 ASN A CA 1
ATOM 577 C C . ASN A 1 76 ? 44.950 9.914 -58.897 1.00 85.38 76 ASN A C 1
ATOM 579 O O . ASN A 1 76 ? 44.487 10.560 -59.838 1.00 85.38 76 ASN A O 1
ATOM 583 N N . THR A 1 77 ? 46.212 9.478 -58.903 1.00 87.12 77 THR A N 1
ATOM 584 C CA . THR A 1 77 ? 47.130 9.719 -60.022 1.00 87.12 77 THR A CA 1
ATOM 585 C C . THR A 1 77 ? 46.712 8.891 -61.234 1.00 87.12 77 THR A C 1
ATOM 587 O O . THR A 1 77 ? 46.672 7.667 -61.155 1.00 87.12 77 THR A O 1
ATOM 590 N N . VAL A 1 78 ? 46.467 9.548 -62.371 1.00 87.00 78 VAL A N 1
ATOM 591 C CA . VAL A 1 78 ? 46.175 8.891 -63.654 1.00 87.00 78 VAL A CA 1
ATOM 592 C C . VAL A 1 78 ? 47.444 8.820 -64.493 1.00 87.00 78 VAL A C 1
ATOM 594 O O . VAL A 1 78 ? 48.095 9.835 -64.752 1.00 87.00 78 VAL A O 1
ATOM 597 N N . LEU A 1 79 ? 47.790 7.618 -64.942 1.00 89.19 79 LEU A N 1
ATOM 598 C CA . LEU A 1 79 ? 48.932 7.382 -65.806 1.00 89.19 79 LEU A CA 1
ATOM 599 C C . LEU A 1 79 ? 48.507 7.448 -67.275 1.00 89.19 79 LEU A C 1
ATOM 601 O O . LEU A 1 79 ? 47.746 6.609 -67.752 1.00 89.19 79 LEU A O 1
ATOM 605 N N . ASN A 1 80 ? 49.024 8.438 -68.001 1.00 87.00 80 ASN A N 1
ATOM 606 C CA . ASN A 1 80 ? 48.855 8.526 -69.452 1.00 87.00 80 ASN A CA 1
ATOM 607 C C . ASN A 1 80 ? 49.817 7.548 -70.141 1.00 87.00 80 ASN A C 1
ATOM 609 O O . ASN A 1 80 ? 51.008 7.538 -69.811 1.00 87.00 80 ASN A O 1
ATOM 613 N N . SER A 1 81 ? 49.332 6.750 -71.098 1.00 83.12 81 SER A N 1
ATOM 614 C CA . SER A 1 81 ? 50.183 5.776 -71.791 1.00 83.12 81 SER A CA 1
ATOM 615 C C . SER A 1 81 ? 51.273 6.473 -72.618 1.00 83.12 81 SER A C 1
ATOM 617 O O . SER A 1 81 ? 51.044 7.463 -73.314 1.00 83.12 81 SER A O 1
ATOM 619 N N . ILE A 1 82 ? 52.502 5.964 -72.512 1.00 83.81 82 ILE A N 1
ATOM 620 C CA . ILE A 1 82 ? 53.642 6.386 -73.330 1.00 83.81 82 ILE A CA 1
ATOM 621 C C . ILE A 1 82 ? 54.128 5.144 -74.071 1.00 83.81 82 ILE A C 1
ATOM 623 O O . ILE A 1 82 ? 54.812 4.301 -73.492 1.00 83.81 82 ILE A O 1
ATOM 627 N N . GLY A 1 83 ? 53.746 5.033 -75.343 1.00 81.19 83 GLY A N 1
ATOM 628 C CA . GLY A 1 83 ? 53.933 3.832 -76.159 1.00 81.19 83 GLY A CA 1
ATOM 629 C C . GLY A 1 83 ? 52.607 3.123 -76.446 1.00 81.19 83 GLY A C 1
ATOM 630 O O . GLY A 1 83 ? 51.542 3.663 -76.172 1.00 81.19 83 GLY A O 1
ATOM 631 N N . THR A 1 84 ? 52.688 1.926 -77.019 1.00 82.31 84 THR A N 1
ATOM 632 C CA . THR A 1 84 ? 51.548 1.091 -77.445 1.00 82.31 84 THR A CA 1
ATOM 633 C C . THR A 1 84 ? 51.810 -0.363 -77.062 1.00 82.31 84 THR A C 1
ATOM 635 O O . THR A 1 84 ? 52.969 -0.721 -76.840 1.00 82.31 84 THR A O 1
ATOM 638 N N . GLY A 1 85 ? 50.782 -1.211 -77.042 1.00 88.81 85 GLY A N 1
ATOM 639 C CA . GLY A 1 85 ? 50.939 -2.625 -76.680 1.00 88.81 85 GLY A CA 1
ATOM 640 C C . GLY A 1 85 ? 51.150 -2.787 -75.176 1.00 88.81 85 GLY A C 1
ATOM 641 O O . GLY A 1 85 ? 50.395 -2.236 -74.381 1.00 88.81 85 GLY A O 1
ATOM 642 N N . GLU A 1 86 ? 52.216 -3.470 -74.762 1.00 87.00 86 GLU A N 1
ATOM 643 C CA . GLU A 1 86 ? 52.442 -3.841 -73.359 1.00 87.00 86 GLU A CA 1
ATOM 644 C C . GLU A 1 86 ? 52.611 -2.627 -72.427 1.00 87.00 86 GLU A C 1
ATOM 646 O O . GLU A 1 86 ? 52.257 -2.681 -71.249 1.00 87.00 86 GLU A O 1
ATOM 651 N N . LEU A 1 87 ? 53.139 -1.508 -72.941 1.00 87.50 87 LEU A N 1
ATOM 652 C CA . LEU A 1 87 ? 53.277 -0.263 -72.170 1.00 87.50 87 LEU A CA 1
ATOM 653 C C . LEU A 1 87 ? 51.926 0.419 -71.917 1.00 87.50 87 LEU A C 1
ATOM 655 O O . LEU A 1 87 ? 51.758 1.091 -70.900 1.00 87.50 87 LEU A O 1
ATOM 659 N N . GLU A 1 88 ? 50.980 0.262 -72.840 1.00 88.69 88 GLU A N 1
ATOM 660 C CA . GLU A 1 88 ? 49.617 0.767 -72.698 1.00 88.69 88 GLU A CA 1
ATOM 661 C C . GLU A 1 88 ? 48.815 -0.117 -71.738 1.00 88.69 88 GLU A C 1
ATOM 663 O O . GLU A 1 88 ? 48.171 0.405 -70.830 1.00 88.69 88 GLU A O 1
ATOM 668 N N . ASP A 1 89 ? 48.952 -1.441 -71.847 1.00 89.56 89 ASP A N 1
ATOM 669 C CA . ASP A 1 89 ? 48.356 -2.394 -70.904 1.00 89.56 89 ASP A CA 1
ATOM 670 C C . ASP A 1 89 ? 48.841 -2.154 -69.469 1.00 89.56 89 ASP A C 1
ATOM 672 O O . ASP A 1 89 ? 48.044 -2.179 -68.532 1.00 89.56 89 ASP A O 1
ATOM 676 N N . MET A 1 90 ? 50.131 -1.844 -69.285 1.00 90.44 90 MET A N 1
ATOM 677 C CA . MET A 1 90 ? 50.691 -1.484 -67.979 1.00 90.44 90 MET A CA 1
ATOM 678 C C . MET A 1 90 ? 50.047 -0.213 -67.406 1.00 90.44 90 MET A C 1
ATOM 680 O O . MET A 1 90 ? 49.683 -0.186 -66.228 1.00 90.44 90 MET A O 1
ATOM 684 N N . ALA A 1 91 ? 49.879 0.826 -68.229 1.00 89.94 91 ALA A N 1
ATOM 685 C CA . ALA A 1 91 ? 49.218 2.066 -67.825 1.00 89.94 91 ALA A CA 1
ATOM 686 C C . ALA A 1 91 ? 47.747 1.832 -67.452 1.00 89.94 91 ALA A C 1
ATOM 688 O O . ALA A 1 91 ? 47.277 2.312 -66.419 1.00 89.94 91 ALA A O 1
ATOM 689 N N . ASN A 1 92 ? 47.036 1.045 -68.258 1.00 91.25 92 ASN A N 1
ATOM 690 C CA . ASN A 1 92 ? 45.635 0.703 -68.036 1.00 91.25 92 ASN A CA 1
ATOM 691 C C . ASN A 1 92 ? 45.447 -0.143 -66.773 1.00 91.25 92 ASN A C 1
ATOM 693 O O . ASN A 1 92 ? 44.568 0.160 -65.970 1.00 91.25 92 ASN A O 1
ATOM 697 N N . ALA A 1 93 ? 46.293 -1.152 -66.553 1.00 90.25 93 ALA A N 1
ATOM 698 C CA . ALA A 1 93 ? 46.263 -1.978 -65.349 1.00 90.25 93 ALA A CA 1
ATOM 699 C C . ALA A 1 93 ? 46.541 -1.147 -64.087 1.00 90.25 93 ALA A C 1
ATOM 701 O O . ALA A 1 93 ? 45.818 -1.278 -63.099 1.00 90.25 93 ALA A O 1
ATOM 702 N N . TYR A 1 94 ? 47.535 -0.248 -64.136 1.00 92.62 94 TYR A N 1
ATOM 703 C CA . TYR A 1 94 ? 47.796 0.713 -63.062 1.00 92.62 94 TYR A CA 1
ATOM 704 C C . TYR A 1 94 ? 46.539 1.545 -62.763 1.00 92.62 94 TYR A C 1
ATOM 706 O O . TYR A 1 94 ? 46.053 1.550 -61.631 1.00 92.62 94 TYR A O 1
ATOM 714 N N . ASN A 1 95 ? 45.967 2.186 -63.788 1.00 91.94 95 ASN A N 1
ATOM 715 C CA . ASN A 1 95 ? 44.796 3.048 -63.631 1.00 91.94 95 ASN A CA 1
ATOM 716 C C . ASN A 1 95 ? 43.589 2.281 -63.079 1.00 91.94 95 ASN A C 1
ATOM 718 O O . ASN A 1 95 ? 42.915 2.777 -62.184 1.00 91.94 95 ASN A O 1
ATOM 722 N N . GLN A 1 96 ? 43.323 1.065 -63.563 1.00 90.88 96 GLN A N 1
ATOM 723 C CA . GLN A 1 96 ? 42.199 0.250 -63.096 1.00 90.88 96 GLN A CA 1
ATOM 724 C C . GLN A 1 96 ? 42.343 -0.181 -61.636 1.00 90.88 96 GLN A C 1
ATOM 726 O O . GLN A 1 96 ? 41.353 -0.179 -60.904 1.00 90.88 96 GLN A O 1
ATOM 731 N N . VAL A 1 97 ? 43.548 -0.564 -61.206 1.00 91.19 97 VAL A N 1
ATOM 732 C CA . VAL A 1 97 ? 43.797 -0.965 -59.816 1.00 91.19 97 VAL A CA 1
ATOM 733 C C . VAL A 1 97 ? 43.605 0.227 -58.886 1.00 91.19 97 VAL A C 1
ATOM 735 O O . VAL A 1 97 ? 42.856 0.130 -57.914 1.00 91.19 97 VAL A O 1
ATOM 738 N N . PHE A 1 98 ? 44.226 1.366 -59.192 1.00 91.69 98 PHE A N 1
ATOM 739 C CA . PHE A 1 98 ? 44.149 2.539 -58.323 1.00 91.69 98 PHE A CA 1
ATOM 740 C C . PHE A 1 98 ? 42.793 3.242 -58.366 1.00 91.69 98 PHE A C 1
ATOM 742 O O . PHE A 1 98 ? 42.358 3.738 -57.330 1.00 91.69 98 PHE A O 1
ATOM 749 N N . LEU A 1 99 ? 42.069 3.180 -59.489 1.00 91.00 99 LEU A N 1
ATOM 750 C CA . LEU A 1 99 ? 40.668 3.598 -59.550 1.00 91.00 99 LEU A CA 1
ATOM 751 C C . LEU A 1 99 ? 39.818 2.790 -58.564 1.00 91.00 99 LEU A C 1
ATOM 753 O O . LEU A 1 99 ? 39.127 3.378 -57.740 1.00 91.00 99 LEU A O 1
ATOM 757 N N . GLN A 1 100 ? 39.925 1.457 -58.590 1.00 92.25 100 GLN A N 1
ATOM 758 C CA . GLN A 1 100 ? 39.195 0.595 -57.656 1.00 92.25 100 GLN A CA 1
ATOM 759 C C . GLN A 1 100 ? 39.578 0.863 -56.196 1.00 92.25 100 GLN A C 1
ATOM 761 O O . GLN A 1 100 ? 38.698 0.925 -55.343 1.00 92.25 100 GLN A O 1
ATOM 766 N N . PHE A 1 101 ? 40.867 1.057 -55.892 1.00 90.69 101 PHE A N 1
ATOM 767 C CA . PHE A 1 101 ? 41.304 1.409 -54.537 1.00 90.69 101 PHE A CA 1
ATOM 768 C C . PHE A 1 101 ? 40.768 2.768 -54.084 1.00 90.69 101 PHE A C 1
ATOM 770 O O . PHE A 1 101 ? 40.290 2.881 -52.956 1.00 90.69 101 PHE A O 1
ATOM 777 N N . ASN A 1 102 ? 40.819 3.784 -54.946 1.00 90.44 102 ASN A N 1
ATOM 778 C CA . ASN A 1 102 ? 40.306 5.111 -54.631 1.00 90.44 102 ASN A CA 1
ATOM 779 C C . ASN A 1 102 ? 38.791 5.073 -54.385 1.00 90.44 102 ASN A C 1
ATOM 781 O O . ASN A 1 102 ? 38.331 5.555 -53.352 1.00 90.44 102 ASN A O 1
ATOM 785 N N . THR A 1 103 ? 38.033 4.426 -55.277 1.00 91.50 103 THR A N 1
ATOM 786 C CA . THR A 1 103 ? 36.586 4.219 -55.120 1.00 91.50 103 THR A CA 1
ATOM 787 C C . THR A 1 103 ? 36.266 3.464 -53.834 1.00 91.50 103 THR A C 1
ATOM 789 O O . THR A 1 103 ? 35.401 3.899 -53.080 1.00 91.50 103 THR A O 1
ATOM 792 N N . PHE A 1 104 ? 36.994 2.386 -53.531 1.00 94.00 104 PHE A N 1
ATOM 793 C CA . PHE A 1 104 ? 36.813 1.622 -52.298 1.00 94.00 104 PHE A CA 1
ATOM 794 C C . PHE A 1 104 ? 37.047 2.484 -51.050 1.00 94.00 104 PHE A C 1
ATOM 796 O O . PHE A 1 104 ? 36.211 2.502 -50.151 1.00 94.00 104 PHE A O 1
ATOM 803 N N . ILE A 1 105 ? 38.153 3.234 -50.992 1.00 91.44 105 ILE A N 1
ATOM 804 C CA . ILE A 1 105 ? 38.469 4.097 -49.844 1.00 91.44 105 ILE A CA 1
ATOM 805 C C . ILE A 1 105 ? 37.399 5.175 -49.661 1.00 91.44 105 ILE A C 1
ATOM 807 O O . ILE A 1 105 ? 36.969 5.420 -48.534 1.00 91.44 105 ILE A O 1
ATOM 811 N N . GLU A 1 106 ? 36.952 5.806 -50.746 1.00 90.81 106 GLU A N 1
ATOM 812 C CA . GLU A 1 106 ? 35.922 6.843 -50.702 1.00 90.81 106 GLU A CA 1
ATOM 813 C C . GLU A 1 106 ? 34.568 6.286 -50.241 1.00 90.81 106 GLU A C 1
ATOM 815 O O . GLU A 1 106 ? 33.950 6.841 -49.332 1.00 90.81 106 GLU A O 1
ATOM 820 N N . GLN A 1 107 ? 34.141 5.150 -50.797 1.00 92.94 107 GLN A N 1
ATOM 821 C CA . GLN A 1 107 ? 32.907 4.463 -50.413 1.00 92.94 107 GLN A CA 1
ATOM 822 C C . GLN A 1 107 ? 32.923 4.046 -48.935 1.00 92.94 107 GLN A C 1
ATOM 824 O O . GLN A 1 107 ? 31.966 4.321 -48.209 1.00 92.94 107 GLN A O 1
ATOM 829 N N . VAL A 1 108 ? 34.020 3.440 -48.464 1.00 94.25 108 VAL A N 1
ATOM 830 C CA . VAL A 1 108 ? 34.176 3.037 -47.057 1.00 94.25 108 VAL A CA 1
ATOM 831 C C . VAL A 1 108 ? 34.183 4.248 -46.135 1.00 94.25 108 VAL A C 1
ATOM 833 O O . VAL A 1 108 ? 33.477 4.248 -45.129 1.00 94.25 108 VAL A O 1
ATOM 836 N N . LYS A 1 109 ? 34.940 5.297 -46.476 1.00 92.56 109 LYS A N 1
ATOM 837 C CA . LYS A 1 109 ? 34.983 6.533 -45.688 1.00 92.56 109 LYS A CA 1
ATOM 838 C C . LYS A 1 109 ? 33.589 7.140 -45.557 1.00 92.56 109 LYS A C 1
ATOM 840 O O . LYS A 1 109 ? 33.176 7.447 -44.445 1.00 92.56 109 LYS A O 1
ATOM 845 N N . ASN A 1 110 ? 32.863 7.280 -46.664 1.00 91.94 110 ASN A N 1
ATOM 846 C CA . ASN A 1 110 ? 31.528 7.871 -46.660 1.00 91.94 110 ASN A CA 1
ATOM 847 C C . ASN A 1 110 ? 30.534 7.021 -45.862 1.00 91.94 110 ASN A C 1
ATOM 849 O O . ASN A 1 110 ? 29.821 7.562 -45.024 1.00 91.94 110 ASN A O 1
ATOM 853 N N . GLY A 1 111 ? 30.515 5.698 -46.050 1.00 93.50 111 GLY A N 1
ATOM 854 C CA . GLY A 1 111 ? 29.607 4.835 -45.290 1.00 93.50 111 GLY A CA 1
ATOM 855 C C . GLY A 1 111 ? 29.912 4.793 -43.794 1.00 93.50 111 GLY A C 1
ATOM 856 O O . GLY A 1 111 ? 28.985 4.816 -42.990 1.00 93.50 111 GLY A O 1
ATOM 857 N N . MET A 1 112 ? 31.190 4.808 -43.400 1.00 92.62 112 MET A N 1
ATOM 858 C CA . MET A 1 112 ? 31.568 4.878 -41.984 1.00 92.62 112 MET A CA 1
ATOM 859 C C . MET A 1 112 ? 31.216 6.232 -41.361 1.00 92.62 112 MET A C 1
ATOM 861 O O . MET A 1 112 ? 30.699 6.261 -40.247 1.00 92.62 112 MET A O 1
ATOM 865 N N . THR A 1 113 ? 31.449 7.347 -42.063 1.00 93.25 113 THR A N 1
ATOM 866 C CA . THR A 1 113 ? 31.020 8.677 -41.599 1.00 93.25 113 THR A CA 1
ATOM 867 C C . THR A 1 113 ? 29.503 8.731 -41.436 1.00 93.25 113 THR A C 1
ATOM 869 O O . THR A 1 113 ? 29.027 9.124 -40.376 1.00 93.25 113 THR A O 1
ATOM 872 N N . ASN A 1 114 ? 28.747 8.251 -42.427 1.00 92.88 114 ASN A N 1
ATOM 873 C CA . ASN A 1 114 ? 27.289 8.197 -42.351 1.00 92.88 114 ASN A CA 1
ATOM 874 C C . ASN A 1 114 ? 26.824 7.351 -41.155 1.00 92.88 114 ASN A C 1
ATOM 876 O O . ASN A 1 114 ? 25.973 7.796 -40.393 1.00 92.88 114 ASN A O 1
ATOM 880 N N . ALA A 1 115 ? 27.420 6.174 -40.929 1.00 91.94 115 ALA A N 1
ATOM 881 C CA . ALA A 1 115 ? 27.084 5.327 -39.785 1.00 91.94 115 ALA A CA 1
ATOM 882 C C . ALA A 1 115 ? 27.373 6.011 -38.434 1.00 91.94 115 ALA A C 1
ATOM 884 O O . ALA A 1 115 ? 26.585 5.878 -37.500 1.00 91.94 115 ALA A O 1
ATOM 885 N N . LEU A 1 116 ? 28.466 6.779 -38.324 1.00 88.75 116 LEU A N 1
ATOM 886 C CA . LEU A 1 116 ? 28.770 7.590 -37.134 1.00 88.75 116 LEU A CA 1
ATOM 887 C C . LEU A 1 116 ? 27.762 8.730 -36.925 1.00 88.75 116 LEU A C 1
ATOM 889 O O . LEU A 1 116 ? 27.452 9.079 -35.787 1.00 88.75 116 LEU A O 1
ATOM 893 N N . GLU A 1 117 ? 27.221 9.273 -38.012 1.00 91.00 117 GLU A N 1
ATOM 894 C CA . GLU A 1 117 ? 26.138 10.262 -38.018 1.00 91.00 117 GLU A CA 1
ATOM 895 C C . GLU A 1 117 ? 24.739 9.619 -37.893 1.00 91.00 117 GLU A C 1
ATOM 897 O O . GLU A 1 117 ? 23.730 10.290 -38.096 1.00 91.00 117 GLU A O 1
ATOM 902 N N . GLN A 1 118 ? 24.664 8.331 -37.521 1.00 87.25 118 GLN A N 1
ATOM 903 C CA . GLN A 1 118 ? 23.428 7.545 -37.354 1.00 87.25 118 GLN A CA 1
ATOM 904 C C . GLN A 1 118 ? 22.619 7.349 -38.649 1.00 87.25 118 GLN A C 1
ATOM 906 O O . GLN A 1 118 ? 21.434 7.022 -38.621 1.00 87.25 118 GLN A O 1
ATOM 911 N N . ASN A 1 119 ? 23.266 7.504 -39.800 1.00 90.38 119 ASN A N 1
ATOM 912 C CA . ASN A 1 119 ? 22.733 7.182 -41.115 1.00 90.38 119 ASN A CA 1
ATOM 913 C C . ASN A 1 119 ? 23.333 5.852 -41.603 1.00 90.38 119 ASN A C 1
ATOM 915 O O . ASN A 1 119 ? 24.365 5.812 -42.270 1.00 90.38 119 ASN A O 1
ATOM 919 N N . TYR A 1 120 ? 22.678 4.739 -41.272 1.00 90.50 120 TYR A N 1
ATOM 920 C CA . TYR A 1 120 ? 23.174 3.371 -41.498 1.00 90.50 120 TYR A CA 1
ATOM 921 C C . TYR A 1 120 ? 22.998 2.864 -42.940 1.00 90.50 120 TYR A C 1
ATOM 923 O O . TYR A 1 120 ? 22.679 1.698 -43.183 1.00 90.50 120 TYR A O 1
ATOM 931 N N . GLN A 1 121 ? 23.197 3.743 -43.922 1.00 91.06 121 GLN A N 1
ATOM 932 C CA . GLN A 1 121 ? 23.184 3.364 -45.330 1.00 91.06 121 GLN A CA 1
ATOM 933 C C . GLN A 1 121 ? 24.328 2.403 -45.655 1.00 91.06 121 GLN A C 1
ATOM 935 O O . GLN A 1 121 ? 25.475 2.594 -45.250 1.00 91.06 121 GLN A O 1
ATOM 940 N N . LYS A 1 122 ? 24.004 1.366 -46.431 1.00 92.62 122 LYS A N 1
ATOM 941 C CA . LYS A 1 122 ? 24.981 0.381 -46.892 1.00 92.62 122 LYS A CA 1
ATOM 942 C C . LYS A 1 122 ? 25.969 1.016 -47.855 1.00 92.62 122 LYS A C 1
ATOM 944 O O . LYS A 1 122 ? 25.594 1.776 -48.745 1.00 92.62 122 LYS A O 1
ATOM 949 N N . VAL A 1 123 ? 27.232 0.648 -47.697 1.00 94.00 123 VAL A N 1
ATOM 950 C CA . VAL A 1 123 ? 28.294 0.997 -48.632 1.00 94.00 123 VAL A CA 1
ATOM 951 C C . VAL A 1 123 ? 28.059 0.215 -49.926 1.00 94.00 123 VAL A C 1
ATOM 953 O O . VAL A 1 123 ? 27.875 -1.005 -49.883 1.00 94.00 123 VAL A O 1
ATOM 956 N N . SER A 1 124 ? 28.050 0.922 -51.059 1.00 92.31 124 SER A N 1
ATOM 957 C CA . SER A 1 124 ? 27.960 0.312 -52.391 1.00 92.31 124 SER A CA 1
ATOM 958 C C . SER A 1 124 ? 29.220 -0.497 -52.698 1.00 92.31 124 SER A C 1
ATOM 960 O O . SER A 1 124 ? 30.314 -0.090 -52.322 1.00 92.31 124 SER A O 1
ATOM 962 N N . ASP A 1 125 ? 29.071 -1.625 -53.387 1.00 91.50 125 ASP A N 1
ATOM 963 C CA . ASP A 1 125 ? 30.167 -2.474 -53.861 1.00 91.50 125 ASP A CA 1
ATOM 964 C C . ASP A 1 125 ? 30.359 -2.394 -55.393 1.00 91.50 125 ASP A C 1
ATOM 966 O O . ASP A 1 125 ? 31.122 -3.168 -55.984 1.00 91.50 125 ASP A O 1
ATOM 970 N N . ASP A 1 126 ? 29.676 -1.436 -56.032 1.00 89.56 126 ASP A N 1
ATOM 971 C CA . ASP A 1 126 ? 29.724 -1.204 -57.474 1.00 89.56 126 ASP A CA 1
ATOM 972 C C . ASP A 1 126 ? 31.085 -0.653 -57.928 1.00 89.56 126 ASP A C 1
ATOM 974 O O . ASP A 1 126 ? 31.720 0.158 -57.246 1.00 89.56 126 ASP A O 1
ATOM 978 N N . GLY A 1 127 ? 31.531 -1.101 -59.102 1.00 85.50 127 GLY A N 1
ATOM 979 C CA . GLY A 1 127 ? 32.820 -0.729 -59.691 1.00 85.50 127 GLY A CA 1
ATOM 980 C C . GLY A 1 127 ? 34.054 -1.390 -59.060 1.00 85.50 127 GLY A C 1
ATOM 981 O O . GLY A 1 127 ? 35.173 -1.045 -59.437 1.00 85.50 127 GLY A O 1
ATOM 982 N N . LEU A 1 128 ? 33.885 -2.341 -58.132 1.00 93.12 128 LEU A N 1
ATOM 983 C CA . LEU A 1 128 ? 34.975 -3.017 -57.418 1.00 93.12 128 LEU A CA 1
ATOM 984 C C . LEU A 1 128 ? 35.153 -4.484 -57.843 1.00 93.12 128 LEU A C 1
ATOM 986 O O . LEU A 1 128 ? 34.198 -5.172 -58.194 1.00 93.12 128 LEU A O 1
ATOM 990 N N . ASN A 1 129 ? 36.379 -5.008 -57.757 1.00 93.06 129 ASN A N 1
ATOM 991 C CA . ASN A 1 129 ? 36.628 -6.443 -57.927 1.00 93.06 129 ASN A CA 1
ATOM 992 C C . ASN A 1 129 ? 36.084 -7.285 -56.759 1.00 93.06 129 ASN A C 1
ATOM 994 O O . ASN A 1 129 ? 35.879 -6.798 -55.648 1.00 93.06 129 ASN A O 1
ATOM 998 N N . THR A 1 130 ? 35.960 -8.595 -56.984 1.00 92.50 130 THR A N 1
ATOM 999 C CA . THR A 1 130 ? 35.410 -9.560 -56.018 1.00 92.50 130 THR A CA 1
ATOM 1000 C C . THR A 1 130 ? 36.091 -9.534 -54.644 1.00 92.50 130 THR A C 1
ATOM 1002 O O . THR A 1 130 ? 35.421 -9.715 -53.627 1.00 92.50 130 THR A O 1
ATOM 1005 N N . THR A 1 131 ? 37.405 -9.298 -54.579 1.00 92.88 131 THR A N 1
ATOM 1006 C CA . THR A 1 131 ? 38.134 -9.222 -53.304 1.00 92.88 131 THR A CA 1
ATOM 1007 C C . THR A 1 131 ? 37.682 -8.013 -52.490 1.00 92.88 131 THR A C 1
ATOM 1009 O O . THR A 1 131 ? 37.356 -8.157 -51.314 1.00 92.88 131 THR A O 1
ATOM 1012 N N . LEU A 1 132 ? 37.608 -6.835 -53.113 1.00 94.50 132 LEU A N 1
ATOM 1013 C CA . LEU A 1 132 ? 37.157 -5.606 -52.456 1.00 94.50 132 LEU A CA 1
ATOM 1014 C C . LEU A 1 132 ? 35.660 -5.656 -52.117 1.00 94.50 132 LEU A C 1
ATOM 1016 O O . LEU A 1 132 ? 35.280 -5.259 -51.017 1.00 94.50 132 LEU A O 1
ATOM 1020 N N . GLN A 1 133 ? 34.827 -6.228 -52.991 1.00 93.81 133 GLN A N 1
ATOM 1021 C CA . GLN A 1 133 ? 33.399 -6.449 -52.722 1.00 93.81 133 GLN A CA 1
ATOM 1022 C C . GLN A 1 133 ? 33.173 -7.313 -51.473 1.00 93.81 133 GLN A C 1
ATOM 1024 O O . GLN A 1 133 ? 32.317 -7.014 -50.642 1.00 93.81 133 GLN A O 1
ATOM 1029 N N . ASN A 1 134 ? 33.966 -8.373 -51.286 1.00 93.88 134 ASN A N 1
ATOM 1030 C CA . ASN A 1 134 ? 33.880 -9.190 -50.075 1.00 93.88 134 ASN A CA 1
ATOM 1031 C C . ASN A 1 134 ? 34.261 -8.399 -48.814 1.00 93.88 134 ASN A C 1
ATOM 1033 O O . ASN A 1 134 ? 33.630 -8.584 -47.777 1.00 93.88 134 ASN A O 1
ATOM 1037 N N . THR A 1 135 ? 35.222 -7.476 -48.900 1.00 94.75 135 THR A N 1
ATOM 1038 C CA . THR A 1 135 ? 35.539 -6.557 -47.795 1.00 94.75 135 THR A CA 1
ATOM 1039 C C . THR A 1 135 ? 34.379 -5.603 -47.501 1.00 94.75 135 THR A C 1
ATOM 1041 O O . THR A 1 135 ? 34.025 -5.426 -46.336 1.00 94.75 135 THR A O 1
ATOM 1044 N N . ILE A 1 136 ? 33.727 -5.050 -48.532 1.00 95.12 136 ILE A N 1
ATOM 1045 C CA . ILE A 1 136 ? 32.524 -4.214 -48.370 1.00 95.12 136 ILE A CA 1
ATOM 1046 C C . ILE A 1 136 ? 31.409 -4.973 -47.639 1.00 95.12 136 ILE A C 1
ATOM 1048 O O . ILE A 1 136 ? 30.753 -4.395 -46.774 1.00 95.12 136 ILE A O 1
ATOM 1052 N N . LYS A 1 137 ? 31.225 -6.277 -47.888 1.00 94.12 137 LYS A N 1
ATOM 1053 C CA . LYS A 1 137 ? 30.246 -7.092 -47.139 1.00 94.12 137 LYS A CA 1
ATOM 1054 C C . LYS A 1 137 ? 30.521 -7.107 -45.632 1.00 94.12 137 LYS A C 1
ATOM 1056 O O . LYS A 1 137 ? 29.586 -6.912 -44.861 1.00 94.12 137 LYS A O 1
ATOM 1061 N N . PHE A 1 138 ? 31.773 -7.285 -45.204 1.00 94.81 138 PHE A N 1
ATOM 1062 C CA . PHE A 1 138 ? 32.133 -7.241 -43.777 1.00 94.81 138 PHE A CA 1
ATOM 1063 C C . PHE A 1 138 ? 31.935 -5.848 -43.166 1.00 94.81 138 PHE A C 1
ATOM 1065 O O . PHE A 1 138 ? 31.514 -5.722 -42.015 1.00 94.81 138 PHE A O 1
ATOM 1072 N N . ILE A 1 139 ? 32.187 -4.789 -43.939 1.00 94.88 139 ILE A N 1
ATOM 1073 C CA . ILE A 1 139 ? 31.926 -3.411 -43.503 1.00 94.88 139 ILE A CA 1
ATOM 1074 C C . ILE A 1 139 ? 30.420 -3.189 -43.344 1.00 94.88 139 ILE A C 1
ATOM 1076 O O . ILE A 1 139 ? 29.980 -2.689 -42.316 1.00 94.88 139 ILE A O 1
ATOM 1080 N N . ASN A 1 140 ? 29.613 -3.649 -44.298 1.00 94.88 140 ASN A N 1
ATOM 1081 C CA . ASN A 1 140 ? 28.158 -3.575 -44.217 1.00 94.88 140 ASN A CA 1
ATOM 1082 C C . ASN A 1 140 ? 27.596 -4.361 -43.023 1.00 94.88 140 ASN A C 1
ATOM 1084 O O . ASN A 1 140 ? 26.704 -3.848 -42.352 1.00 94.88 140 ASN A O 1
AT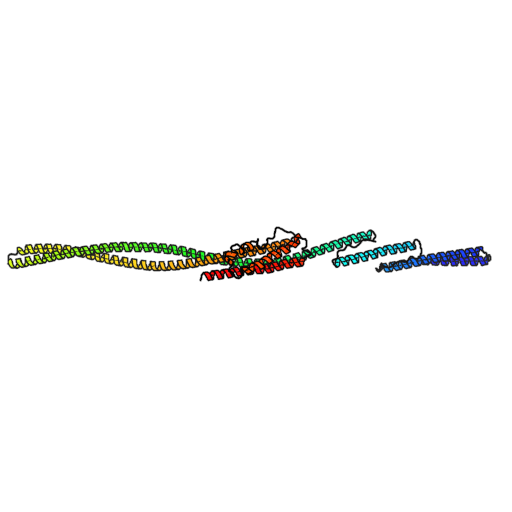OM 1088 N N . GLN A 1 141 ? 28.145 -5.538 -42.705 1.00 94.31 141 GLN A N 1
ATOM 1089 C CA . GLN A 1 141 ? 27.818 -6.266 -41.470 1.00 94.31 141 GLN A CA 1
ATOM 1090 C C . GLN A 1 141 ? 28.205 -5.477 -40.212 1.00 94.31 141 GLN A C 1
ATOM 1092 O O . GLN A 1 141 ? 27.477 -5.494 -39.224 1.00 94.31 141 GLN A O 1
ATOM 1097 N N . SER A 1 142 ? 29.325 -4.753 -40.247 1.00 94.06 142 SER A N 1
ATOM 1098 C CA . SER A 1 142 ? 29.738 -3.891 -39.134 1.00 94.06 142 SER A CA 1
ATOM 1099 C C . SER A 1 142 ? 28.777 -2.709 -38.954 1.00 94.06 142 SER A C 1
ATOM 1101 O O . SER A 1 142 ? 28.429 -2.382 -37.824 1.00 94.06 142 SER A O 1
ATOM 1103 N N . ILE A 1 143 ? 28.282 -2.123 -40.052 1.00 93.50 143 ILE A N 1
ATOM 1104 C CA . ILE A 1 143 ? 27.249 -1.074 -40.030 1.00 93.50 143 ILE A CA 1
ATOM 1105 C C . ILE A 1 143 ? 25.924 -1.611 -39.458 1.00 93.50 143 ILE A C 1
ATOM 1107 O O . ILE A 1 143 ? 25.306 -0.919 -38.655 1.00 93.50 143 ILE A O 1
ATOM 1111 N N . ASP A 1 144 ? 25.509 -2.842 -39.802 1.00 92.00 144 ASP A N 1
ATOM 1112 C CA . ASP A 1 144 ? 24.343 -3.489 -39.159 1.00 92.00 144 ASP A CA 1
ATOM 1113 C C . ASP A 1 144 ? 24.551 -3.648 -37.651 1.00 92.00 144 ASP A C 1
ATOM 1115 O O . ASP A 1 144 ? 23.660 -3.340 -36.862 1.00 92.00 144 ASP A O 1
ATOM 1119 N N . GLY A 1 145 ? 25.744 -4.095 -37.248 1.00 92.69 145 GLY A N 1
ATOM 1120 C CA . GLY A 1 145 ? 26.113 -4.214 -35.840 1.00 92.69 145 GLY A CA 1
ATOM 1121 C C . GLY A 1 145 ? 26.059 -2.873 -35.105 1.00 92.69 145 GLY A C 1
ATOM 1122 O O . GLY A 1 145 ? 25.539 -2.814 -33.994 1.00 92.69 145 GLY A O 1
ATOM 1123 N N . MET A 1 146 ? 26.529 -1.788 -35.730 1.00 91.19 146 MET A N 1
ATOM 1124 C CA . MET A 1 146 ? 26.435 -0.433 -35.171 1.00 91.19 146 MET A CA 1
ATOM 1125 C C . MET A 1 146 ? 24.983 0.039 -35.025 1.00 91.19 146 MET A C 1
ATOM 1127 O O . MET A 1 146 ? 24.654 0.635 -34.002 1.00 91.19 146 MET A O 1
ATOM 1131 N N . HIS A 1 147 ? 24.116 -0.243 -36.005 1.00 89.25 147 HIS A N 1
ATOM 1132 C CA . HIS A 1 147 ? 22.688 0.086 -35.933 1.00 89.25 147 HIS A CA 1
ATOM 1133 C C . HIS A 1 147 ? 22.006 -0.642 -34.769 1.00 89.25 147 HIS A C 1
ATOM 1135 O O . HIS A 1 147 ? 21.430 0.001 -33.897 1.00 89.25 147 HIS A O 1
ATOM 1141 N N . SER A 1 148 ? 22.174 -1.967 -34.685 1.00 89.00 148 SER A N 1
ATOM 1142 C CA . SER A 1 148 ? 21.637 -2.770 -33.577 1.00 89.00 148 SER A CA 1
ATOM 1143 C C . SER A 1 148 ? 22.162 -2.299 -32.218 1.00 89.00 148 SER A C 1
ATOM 1145 O O . SER A 1 148 ? 21.411 -2.237 -31.251 1.00 89.00 148 SER A O 1
ATOM 1147 N N . GLN A 1 149 ? 23.443 -1.924 -32.134 1.00 88.62 149 GLN A N 1
ATOM 1148 C CA . GLN A 1 149 ? 24.034 -1.404 -30.901 1.00 88.62 149 GLN A CA 1
ATOM 1149 C C . GLN A 1 149 ? 23.426 -0.056 -30.480 1.00 88.62 149 GLN A C 1
ATOM 1151 O O . GLN A 1 149 ? 23.334 0.233 -29.283 1.00 88.62 149 GLN A O 1
ATOM 1156 N N . GLN A 1 150 ? 23.033 0.786 -31.437 1.00 85.94 150 GLN A N 1
ATOM 1157 C CA . GLN A 1 150 ? 22.355 2.046 -31.149 1.00 85.94 150 GLN A CA 1
ATOM 1158 C C . GLN A 1 150 ? 20.940 1.806 -30.605 1.00 85.94 150 GLN A C 1
ATOM 1160 O O . GLN A 1 150 ? 20.570 2.448 -29.618 1.00 85.94 150 GLN A O 1
ATOM 1165 N N . ASP A 1 151 ? 20.195 0.857 -31.176 1.00 84.25 151 ASP A N 1
ATOM 1166 C CA . ASP A 1 151 ? 18.874 0.454 -30.674 1.00 84.25 151 ASP A CA 1
ATOM 1167 C C . ASP A 1 151 ? 18.974 -0.129 -29.253 1.00 84.25 151 ASP A C 1
ATOM 1169 O O . ASP A 1 151 ? 18.257 0.304 -28.347 1.00 84.25 151 ASP A O 1
ATOM 1173 N N . ASP A 1 152 ? 19.947 -1.014 -29.007 1.00 87.06 152 ASP A N 1
ATOM 1174 C CA . ASP A 1 152 ? 20.226 -1.571 -27.676 1.00 87.06 152 ASP A CA 1
ATOM 1175 C C . ASP A 1 152 ? 20.551 -0.471 -26.653 1.00 87.06 152 ASP A C 1
ATOM 1177 O O . ASP A 1 152 ? 20.112 -0.513 -25.499 1.00 87.06 152 ASP A O 1
ATOM 1181 N N . LYS A 1 153 ? 21.311 0.555 -27.060 1.00 87.62 153 LYS A N 1
ATOM 1182 C CA . LYS A 1 153 ? 21.640 1.707 -26.210 1.00 87.62 153 LYS A CA 1
ATOM 1183 C C . LYS A 1 153 ? 20.409 2.563 -25.898 1.00 87.62 153 LYS A C 1
ATOM 1185 O O . LYS A 1 153 ? 20.290 3.053 -24.767 1.00 87.62 153 LYS A O 1
ATOM 1190 N N . ALA A 1 154 ? 19.514 2.759 -26.866 1.00 84.25 154 ALA A N 1
ATOM 1191 C CA . ALA A 1 154 ? 18.254 3.465 -26.654 1.00 84.25 154 ALA A CA 1
ATOM 1192 C C . ALA A 1 154 ? 17.369 2.696 -25.662 1.00 84.25 154 ALA A C 1
ATOM 1194 O O . ALA A 1 154 ? 16.916 3.272 -24.670 1.00 84.25 154 ALA A O 1
ATOM 1195 N N . HIS A 1 155 ? 17.237 1.380 -25.849 1.00 86.25 155 HIS A N 1
ATOM 1196 C CA . HIS A 1 155 ? 16.503 0.504 -24.940 1.00 86.25 155 HIS A CA 1
ATOM 1197 C C . HIS A 1 155 ? 17.096 0.521 -23.523 1.00 86.25 155 HIS A C 1
ATOM 1199 O O . HIS A 1 155 ? 16.370 0.683 -22.542 1.00 86.25 155 HIS A O 1
ATOM 1205 N N . LEU A 1 156 ? 18.424 0.426 -23.390 1.00 88.00 156 LEU A N 1
ATOM 1206 C CA . LEU A 1 156 ? 19.107 0.483 -22.094 1.00 88.00 156 LEU A CA 1
ATOM 1207 C C . LEU A 1 156 ? 18.871 1.824 -21.383 1.00 88.00 156 LEU A C 1
ATOM 1209 O O . LEU A 1 156 ? 18.640 1.844 -20.174 1.00 88.00 156 LEU A O 1
ATOM 1213 N N . THR A 1 157 ? 18.916 2.936 -22.123 1.00 88.69 157 THR A N 1
ATOM 1214 C CA . THR A 1 157 ? 18.637 4.277 -21.585 1.00 88.69 157 THR A CA 1
ATOM 1215 C C . THR A 1 157 ? 17.200 4.380 -21.084 1.00 88.69 157 THR A C 1
ATOM 1217 O O . THR A 1 157 ? 16.992 4.747 -19.928 1.00 88.69 157 THR A O 1
ATOM 1220 N N . LEU A 1 158 ? 16.223 3.992 -21.908 1.00 88.50 158 LEU A N 1
ATOM 1221 C CA . LEU A 1 158 ? 14.806 3.998 -21.539 1.00 88.50 158 LEU A CA 1
ATOM 1222 C C . LEU A 1 158 ? 14.556 3.124 -20.302 1.00 88.50 158 LEU A C 1
ATOM 1224 O O . LEU A 1 158 ? 13.986 3.581 -19.313 1.00 88.50 158 LEU A O 1
ATOM 1228 N N . SER A 1 159 ? 15.053 1.888 -20.325 1.00 89.56 159 SER A N 1
ATOM 1229 C CA . SER A 1 159 ? 14.960 0.937 -19.218 1.00 89.56 159 SER A CA 1
ATOM 1230 C C . SER A 1 159 ? 15.557 1.499 -17.925 1.00 89.56 159 SER A C 1
ATOM 1232 O O . SER A 1 159 ? 14.969 1.351 -16.850 1.00 89.56 159 SER A O 1
ATOM 1234 N N . LYS A 1 160 ? 16.716 2.162 -18.006 1.00 91.19 160 LYS A N 1
ATOM 1235 C CA . LYS A 1 160 ? 17.374 2.787 -16.854 1.00 91.19 160 LYS A CA 1
ATOM 1236 C C . LYS A 1 160 ? 16.518 3.907 -16.258 1.00 91.19 160 LYS A C 1
ATOM 1238 O O . LYS A 1 160 ? 16.294 3.902 -15.049 1.00 91.19 160 LYS A O 1
ATOM 1243 N N . GLU A 1 161 ? 16.030 4.830 -17.085 1.00 91.69 161 GLU A N 1
ATOM 1244 C CA . GLU A 1 161 ? 15.200 5.958 -16.641 1.00 91.69 161 GLU A CA 1
ATOM 1245 C C . GLU A 1 161 ? 13.877 5.482 -16.025 1.00 91.69 161 GLU A C 1
ATOM 1247 O O . GLU A 1 161 ? 13.499 5.920 -14.935 1.00 91.69 161 GLU A O 1
ATOM 1252 N N . LEU A 1 162 ? 13.205 4.519 -16.665 1.00 91.81 162 LEU A N 1
ATOM 1253 C CA . LEU A 1 162 ? 11.977 3.914 -16.145 1.00 91.81 162 LEU A CA 1
ATOM 1254 C C . LEU A 1 162 ? 12.213 3.192 -14.817 1.00 91.81 162 LEU A C 1
ATOM 1256 O O . LEU A 1 162 ? 11.461 3.405 -13.868 1.00 91.81 162 LEU A O 1
ATOM 1260 N N . THR A 1 163 ? 13.274 2.385 -14.717 1.00 91.81 163 THR A N 1
ATOM 1261 C CA . THR A 1 163 ? 13.614 1.660 -13.481 1.00 91.81 163 THR A CA 1
ATOM 1262 C C . THR A 1 163 ? 13.914 2.627 -12.341 1.00 91.81 163 THR A C 1
ATOM 1264 O O . THR A 1 163 ? 13.459 2.413 -11.215 1.00 91.81 163 THR A O 1
ATOM 1267 N N . GLN A 1 164 ? 14.652 3.706 -12.614 1.00 92.62 164 GLN A N 1
ATOM 1268 C CA . GLN A 1 164 ? 14.960 4.726 -11.617 1.00 92.62 164 GLN A CA 1
ATOM 1269 C C . GLN A 1 164 ? 13.685 5.438 -11.143 1.00 92.62 164 GLN A C 1
ATOM 1271 O O . GLN A 1 164 ? 13.455 5.507 -9.934 1.00 92.62 164 GLN A O 1
ATOM 1276 N N . LYS A 1 165 ? 12.827 5.895 -12.068 1.00 91.06 165 LYS A N 1
ATOM 1277 C CA . LYS A 1 165 ? 11.546 6.543 -11.735 1.00 91.06 165 LYS A CA 1
ATOM 1278 C C . LYS A 1 165 ? 10.628 5.607 -10.940 1.00 91.06 165 LYS A C 1
ATOM 1280 O O . LYS A 1 165 ? 10.188 5.994 -9.859 1.00 91.06 165 LYS A O 1
ATOM 1285 N N . LEU A 1 166 ? 10.426 4.369 -11.405 1.00 92.81 166 LEU A N 1
ATOM 1286 C CA . LEU A 1 166 ? 9.622 3.356 -10.712 1.00 92.81 166 LEU A CA 1
ATOM 1287 C C . LEU A 1 166 ? 10.153 3.090 -9.302 1.00 92.81 166 LEU A C 1
ATOM 1289 O O . LEU A 1 166 ? 9.382 3.082 -8.350 1.00 92.81 166 LEU A O 1
ATOM 1293 N N . THR A 1 167 ? 11.462 2.884 -9.146 1.00 92.75 167 THR A N 1
ATOM 1294 C CA . THR A 1 167 ? 12.054 2.562 -7.839 1.00 92.75 167 THR A CA 1
ATOM 1295 C C . THR A 1 167 ? 11.903 3.726 -6.862 1.00 92.75 167 THR A C 1
ATOM 1297 O O . THR A 1 167 ? 11.561 3.512 -5.699 1.00 92.75 167 THR A O 1
ATOM 1300 N N . THR A 1 168 ? 12.121 4.965 -7.314 1.00 92.62 168 THR A N 1
ATOM 1301 C CA . THR A 1 168 ? 11.943 6.159 -6.476 1.00 92.62 168 THR A CA 1
ATOM 1302 C C . THR A 1 168 ? 10.480 6.364 -6.083 1.00 92.62 168 THR A C 1
ATOM 1304 O O . THR A 1 168 ? 10.204 6.575 -4.901 1.00 92.62 168 THR A O 1
ATOM 1307 N N . ALA A 1 169 ? 9.552 6.269 -7.039 1.00 91.56 169 ALA A N 1
ATOM 1308 C CA . ALA A 1 169 ? 8.121 6.419 -6.791 1.00 91.56 169 ALA A CA 1
ATOM 1309 C C . ALA A 1 169 ? 7.581 5.311 -5.876 1.00 91.56 169 ALA A C 1
ATOM 1311 O O . ALA A 1 169 ? 6.988 5.599 -4.841 1.00 91.56 169 ALA A O 1
ATOM 1312 N N . CYS A 1 170 ? 7.887 4.048 -6.181 1.00 93.56 170 CYS A N 1
ATOM 1313 C CA . CYS A 1 170 ? 7.476 2.897 -5.380 1.00 93.56 170 CYS A CA 1
ATOM 1314 C C . CYS A 1 170 ? 8.033 2.974 -3.954 1.00 93.56 170 CYS A C 1
ATOM 1316 O O . CYS A 1 170 ? 7.298 2.758 -2.997 1.00 93.56 170 CYS A O 1
ATOM 1318 N N . LYS A 1 171 ? 9.303 3.368 -3.776 1.00 95.06 171 LYS A N 1
ATOM 1319 C CA . LYS A 1 171 ? 9.869 3.582 -2.436 1.00 95.06 171 LYS A CA 1
ATOM 1320 C C . LYS A 1 171 ? 9.088 4.643 -1.656 1.00 95.06 171 LYS A C 1
ATOM 1322 O O . LYS A 1 171 ? 8.814 4.432 -0.476 1.00 95.06 171 LYS A O 1
ATOM 1327 N N . LYS A 1 172 ? 8.742 5.769 -2.287 1.00 93.00 172 LYS A N 1
ATOM 1328 C CA . LYS A 1 172 ? 7.943 6.831 -1.658 1.00 93.00 172 LYS A CA 1
ATOM 1329 C C . LYS A 1 172 ? 6.562 6.301 -1.259 1.00 93.00 172 LYS A C 1
ATOM 1331 O O . LYS A 1 172 ? 6.193 6.423 -0.095 1.00 93.00 172 LYS A O 1
ATOM 1336 N N . ASP A 1 173 ? 5.848 5.672 -2.189 1.00 93.06 173 ASP A N 1
ATOM 1337 C CA . ASP A 1 173 ? 4.487 5.173 -1.969 1.00 93.06 173 ASP A CA 1
ATOM 1338 C C . ASP A 1 173 ? 4.452 4.070 -0.898 1.00 93.06 173 ASP A C 1
ATOM 1340 O O . ASP A 1 173 ? 3.614 4.112 -0.001 1.00 93.06 173 ASP A O 1
ATOM 1344 N N . LEU A 1 174 ? 5.407 3.131 -0.914 1.00 95.12 174 LEU A N 1
ATOM 1345 C CA . LEU A 1 174 ? 5.544 2.097 0.120 1.00 95.12 174 LEU A CA 1
ATOM 1346 C C . LEU A 1 174 ? 5.874 2.682 1.496 1.00 95.12 174 LEU A C 1
ATOM 1348 O O . LEU A 1 174 ? 5.374 2.175 2.495 1.00 95.12 174 LEU A O 1
ATOM 1352 N N . THR A 1 175 ? 6.679 3.747 1.562 1.00 95.88 175 THR A N 1
ATOM 1353 C CA . THR A 1 175 ? 6.975 4.428 2.835 1.00 95.88 175 THR A CA 1
ATOM 1354 C C . THR A 1 175 ? 5.705 5.051 3.419 1.00 95.88 175 THR A C 1
ATOM 1356 O O . THR A 1 175 ? 5.414 4.861 4.595 1.00 95.88 175 THR A O 1
ATOM 1359 N N . ILE A 1 176 ? 4.906 5.724 2.582 1.00 93.31 176 ILE A N 1
ATOM 1360 C CA . ILE A 1 176 ? 3.618 6.314 2.980 1.00 93.31 176 ILE A CA 1
ATOM 1361 C C . ILE A 1 176 ? 2.630 5.221 3.412 1.00 93.31 176 ILE A C 1
ATOM 1363 O O . ILE A 1 176 ? 1.932 5.369 4.413 1.00 93.31 176 ILE A O 1
ATOM 1367 N N . LEU A 1 177 ? 2.551 4.109 2.676 1.00 95.06 177 LEU A N 1
ATOM 1368 C CA . LEU A 1 177 ? 1.707 2.965 3.037 1.00 95.06 177 LEU A CA 1
ATOM 1369 C C . LEU A 1 177 ? 2.123 2.359 4.383 1.00 95.06 177 LEU A C 1
ATOM 1371 O O . LEU A 1 177 ? 1.262 2.077 5.211 1.00 95.06 177 LEU A O 1
ATOM 1375 N N . GLN A 1 178 ? 3.427 2.197 4.619 1.00 96.25 178 GLN A N 1
ATOM 1376 C CA . GLN A 1 178 ? 3.953 1.682 5.880 1.00 96.25 178 GLN A CA 1
ATOM 1377 C C . GLN A 1 178 ? 3.606 2.601 7.058 1.00 96.25 178 GLN A C 1
ATOM 1379 O O . GLN A 1 178 ? 3.197 2.108 8.109 1.00 96.25 178 GLN A O 1
ATOM 1384 N N . GLU A 1 179 ? 3.741 3.917 6.892 1.00 96.06 179 GLU A N 1
ATOM 1385 C CA . GLU A 1 179 ? 3.371 4.900 7.915 1.00 96.06 179 GLU A CA 1
ATOM 1386 C C . GLU A 1 179 ? 1.867 4.852 8.229 1.00 96.06 179 GLU A C 1
ATOM 1388 O O . GLU A 1 179 ? 1.494 4.749 9.397 1.00 96.06 179 GLU A O 1
ATOM 1393 N N . ASN A 1 180 ? 1.008 4.827 7.202 1.00 94.50 180 ASN A N 1
ATOM 1394 C CA . ASN A 1 180 ? -0.446 4.721 7.382 1.00 94.50 180 ASN A CA 1
ATOM 1395 C C . ASN A 1 180 ? -0.838 3.436 8.122 1.00 94.50 180 ASN A C 1
ATOM 1397 O O . ASN A 1 180 ? -1.558 3.499 9.113 1.00 94.50 180 ASN A O 1
ATOM 1401 N N . LEU A 1 181 ? -0.299 2.285 7.709 1.00 95.25 181 LEU A N 1
ATOM 1402 C CA . LEU A 1 181 ? -0.563 1.007 8.374 1.00 95.25 181 LEU A CA 1
ATOM 1403 C C . LEU A 1 181 ? -0.049 0.981 9.818 1.00 95.25 181 LEU A C 1
ATOM 1405 O O . LEU A 1 181 ? -0.695 0.410 10.689 1.00 95.25 181 LEU A O 1
ATOM 1409 N N . THR A 1 182 ? 1.094 1.613 10.095 1.00 96.75 182 THR A N 1
ATOM 1410 C CA . THR A 1 182 ? 1.621 1.722 11.465 1.00 96.75 182 THR A CA 1
ATOM 1411 C C . THR A 1 182 ? 0.688 2.560 12.343 1.00 96.75 182 THR A C 1
ATOM 1413 O O . THR A 1 182 ? 0.431 2.195 13.490 1.00 96.75 182 THR A O 1
ATOM 1416 N N . ASN A 1 183 ? 0.138 3.653 11.805 1.00 94.31 183 ASN A N 1
ATOM 1417 C CA . ASN A 1 183 ? -0.848 4.473 12.506 1.00 94.31 183 ASN A CA 1
ATOM 1418 C C . ASN A 1 183 ? -2.158 3.709 12.751 1.00 94.31 183 ASN A C 1
ATOM 1420 O O . ASN A 1 183 ? -2.674 3.761 13.863 1.00 94.31 183 ASN A O 1
ATOM 1424 N N . GLU A 1 184 ? -2.651 2.958 11.761 1.00 94.62 184 GLU A N 1
ATOM 1425 C CA . GLU A 1 184 ? -3.840 2.103 11.904 1.00 94.62 184 GLU A CA 1
ATOM 1426 C C . GLU A 1 184 ? -3.645 1.020 12.976 1.00 94.62 184 GLU A C 1
ATOM 1428 O O . GLU A 1 184 ? -4.534 0.797 13.795 1.00 94.62 184 GLU A O 1
ATOM 1433 N N . VAL A 1 185 ? -2.469 0.380 13.026 1.00 96.44 185 VAL A N 1
ATOM 1434 C CA . VAL A 1 185 ? -2.138 -0.601 14.075 1.00 96.44 185 VAL A CA 1
ATOM 1435 C C . VAL A 1 185 ? -2.138 0.048 15.459 1.00 96.44 185 VAL A C 1
ATOM 1437 O O . VAL A 1 185 ? -2.702 -0.524 16.387 1.00 96.44 185 VAL A O 1
ATOM 1440 N N . ARG A 1 186 ? -1.581 1.256 15.604 1.00 95.94 186 ARG A N 1
ATOM 1441 C CA . ARG A 1 186 ? -1.613 1.991 16.878 1.00 95.94 186 ARG A CA 1
ATOM 1442 C C . ARG A 1 186 ? -3.046 2.318 17.318 1.00 95.94 186 ARG A C 1
ATOM 1444 O O . ARG A 1 186 ? -3.369 2.161 18.490 1.00 95.94 186 ARG A O 1
ATOM 1451 N N . GLU A 1 187 ? -3.916 2.746 16.401 1.00 94.44 187 GLU A N 1
ATOM 1452 C CA . GLU A 1 187 ? -5.333 2.988 16.724 1.00 94.44 187 GLU A CA 1
ATOM 1453 C C . GLU A 1 187 ? -6.063 1.689 17.116 1.00 94.44 187 GLU A C 1
ATOM 1455 O O . GLU A 1 187 ? -6.903 1.700 18.017 1.00 94.44 187 GLU A O 1
ATOM 1460 N N . LEU A 1 188 ? -5.721 0.552 16.497 1.00 96.06 188 LEU A N 1
ATOM 1461 C CA . LEU A 1 188 ? -6.244 -0.763 16.891 1.00 96.06 188 LEU A CA 1
ATOM 1462 C C . LEU A 1 188 ? -5.777 -1.190 18.289 1.00 96.06 188 LEU A C 1
ATOM 1464 O O . LEU A 1 188 ? -6.574 -1.744 19.043 1.00 96.06 188 LEU A O 1
ATOM 1468 N N . GLU A 1 189 ? -4.522 -0.924 18.655 1.00 96.31 189 GLU A N 1
ATOM 1469 C CA . GLU A 1 189 ? -4.008 -1.179 20.009 1.00 96.31 189 GLU A CA 1
ATOM 1470 C C . GLU A 1 189 ? -4.741 -0.332 21.062 1.00 96.31 189 GLU A C 1
ATOM 1472 O O . GLU A 1 189 ? -5.070 -0.826 22.142 1.00 96.31 189 GLU A O 1
ATOM 1477 N N . GLU A 1 190 ? -5.062 0.926 20.740 1.00 95.06 190 GLU A N 1
ATOM 1478 C CA . GLU A 1 190 ? -5.878 1.788 21.603 1.00 95.06 190 GLU A CA 1
ATOM 1479 C C . GLU A 1 190 ? -7.301 1.235 21.778 1.00 95.06 190 GLU A C 1
ATOM 1481 O O . GLU A 1 190 ? -7.812 1.201 22.900 1.00 95.06 190 GLU A O 1
ATOM 1486 N N . ILE A 1 191 ? -7.928 0.744 20.700 1.00 96.38 191 ILE A N 1
ATOM 1487 C CA . ILE A 1 191 ? -9.235 0.072 20.769 1.00 96.38 191 ILE A CA 1
ATOM 1488 C C . ILE A 1 191 ? -9.170 -1.193 21.628 1.00 96.38 191 ILE A C 1
ATOM 1490 O O . ILE A 1 191 ? -10.059 -1.401 22.451 1.00 96.38 191 ILE A O 1
ATOM 1494 N N . ASP A 1 192 ? -8.146 -2.033 21.458 1.00 97.00 192 ASP A N 1
ATOM 1495 C CA . ASP A 1 192 ? -7.976 -3.259 22.247 1.00 97.00 192 ASP A CA 1
ATOM 1496 C C . ASP A 1 192 ? -7.862 -2.940 23.744 1.00 97.00 192 ASP A C 1
ATOM 1498 O O . ASP A 1 192 ? -8.519 -3.576 24.572 1.00 97.00 192 ASP A O 1
ATOM 1502 N N . ASN A 1 193 ? -7.108 -1.895 24.097 1.00 96.06 193 ASN A N 1
ATOM 1503 C CA . ASN A 1 193 ? -6.994 -1.441 25.478 1.00 96.06 193 ASN A CA 1
ATOM 1504 C C . ASN A 1 193 ? -8.332 -0.925 26.035 1.00 96.06 193 ASN A C 1
ATOM 1506 O O . ASN A 1 193 ? -8.758 -1.354 27.106 1.00 96.06 193 ASN A O 1
ATOM 1510 N N . LEU A 1 194 ? -9.040 -0.063 25.294 1.00 95.81 194 LEU A N 1
ATOM 1511 C CA . LEU A 1 194 ? -10.370 0.417 25.696 1.00 95.81 194 LEU A CA 1
ATOM 1512 C C . LEU A 1 194 ? -11.374 -0.736 25.837 1.00 95.81 194 LEU A C 1
ATOM 1514 O O . LEU A 1 194 ? -12.196 -0.737 26.751 1.00 95.81 194 LEU A O 1
ATOM 1518 N N . SER A 1 195 ? -11.301 -1.741 24.961 1.00 96.25 195 SER A N 1
ATOM 1519 C CA . SER A 1 195 ? -12.164 -2.921 25.014 1.00 96.25 195 SER A CA 1
ATOM 1520 C C . SER A 1 195 ? -11.882 -3.785 26.246 1.00 96.25 195 SER A C 1
ATOM 1522 O O . SER A 1 195 ? -12.822 -4.308 26.846 1.00 96.25 195 SER A O 1
ATOM 1524 N N . LYS A 1 196 ? -10.611 -3.929 26.647 1.00 96.25 196 LYS A N 1
ATOM 1525 C CA . LYS A 1 196 ? -10.225 -4.619 27.890 1.00 96.25 196 LYS A CA 1
ATOM 1526 C C . LYS A 1 196 ? -10.764 -3.892 29.114 1.00 96.25 196 LYS A C 1
ATOM 1528 O O . LYS A 1 196 ? -11.462 -4.511 29.909 1.00 96.25 196 LYS A O 1
ATOM 1533 N N . VAL A 1 197 ? -10.547 -2.579 29.194 1.00 95.25 197 VAL A N 1
ATOM 1534 C CA . VAL A 1 197 ? -11.082 -1.734 30.275 1.00 95.25 197 VAL A CA 1
ATOM 1535 C C . VAL A 1 197 ? -12.611 -1.827 30.344 1.00 95.25 197 VAL A C 1
ATOM 1537 O O . VAL A 1 197 ? -13.175 -1.993 31.420 1.00 95.25 197 VAL A O 1
ATOM 1540 N N . ASN A 1 198 ? -13.308 -1.819 29.205 1.00 95.50 198 ASN A N 1
ATOM 1541 C CA . ASN A 1 198 ? -14.761 -2.007 29.181 1.00 95.50 198 ASN A CA 1
ATOM 1542 C C . ASN A 1 198 ? -15.217 -3.393 29.635 1.00 95.50 198 ASN A C 1
ATOM 1544 O O . ASN A 1 198 ? -16.278 -3.506 30.246 1.00 95.50 198 ASN A O 1
ATOM 1548 N N . THR A 1 199 ? -14.438 -4.432 29.343 1.00 95.94 199 THR A N 1
ATOM 1549 C CA . THR A 1 199 ? -14.724 -5.789 29.823 1.00 95.94 199 THR A CA 1
ATOM 1550 C C . THR A 1 199 ? -14.569 -5.849 31.343 1.00 95.94 199 THR A C 1
ATOM 1552 O O . THR A 1 199 ? -15.475 -6.318 32.023 1.00 95.94 199 THR A O 1
ATOM 1555 N N . GLU A 1 200 ? -13.497 -5.266 31.887 1.00 94.19 200 GLU A N 1
ATOM 1556 C CA . GLU A 1 200 ? -13.288 -5.148 33.336 1.00 94.19 200 GLU A CA 1
ATOM 1557 C C . GLU A 1 200 ? -14.395 -4.323 34.012 1.00 94.19 200 GLU A C 1
ATOM 1559 O O . GLU A 1 200 ? -14.894 -4.693 35.075 1.00 94.19 200 GLU A O 1
ATOM 1564 N N . HIS A 1 201 ? -14.827 -3.208 33.413 1.00 93.50 201 HIS A N 1
ATOM 1565 C CA . HIS A 1 201 ? -15.963 -2.443 33.929 1.00 93.50 201 HIS A CA 1
ATOM 1566 C C . HIS A 1 201 ? -17.253 -3.263 33.923 1.00 93.50 201 HIS A C 1
ATOM 1568 O O . HIS A 1 201 ? -17.986 -3.207 34.904 1.00 93.50 201 HIS A O 1
ATOM 1574 N N . ALA A 1 202 ? -17.521 -4.036 32.867 1.00 94.62 202 ALA A N 1
ATOM 1575 C CA . ALA A 1 202 ? -18.705 -4.887 32.788 1.00 94.62 202 ALA A CA 1
ATOM 1576 C C . ALA A 1 202 ? -18.708 -5.978 33.875 1.00 94.62 202 ALA A C 1
ATOM 1578 O O . ALA A 1 202 ? -19.729 -6.164 34.530 1.00 94.62 202 ALA A O 1
ATOM 1579 N N . GLU A 1 203 ? -17.573 -6.640 34.122 1.00 94.25 203 GLU A N 1
ATOM 1580 C CA . GLU A 1 203 ? -17.429 -7.645 35.191 1.00 94.25 203 GLU A CA 1
ATOM 1581 C C . GLU A 1 203 ? -17.612 -7.034 36.591 1.00 94.25 203 GLU A C 1
ATOM 1583 O O . GLU A 1 203 ? -18.302 -7.591 37.450 1.00 94.25 203 GLU A O 1
ATOM 1588 N N . ASN A 1 204 ? -17.033 -5.852 36.819 1.00 91.69 204 ASN A N 1
ATOM 1589 C CA . ASN A 1 204 ? -17.201 -5.124 38.075 1.00 91.69 204 ASN A CA 1
ATOM 1590 C C . ASN A 1 204 ? -18.650 -4.667 38.283 1.00 91.69 204 ASN A C 1
ATOM 1592 O O . ASN A 1 204 ? -19.145 -4.703 39.403 1.00 91.69 204 ASN A O 1
ATOM 1596 N N . ILE A 1 205 ? -19.320 -4.233 37.214 1.00 94.50 205 ILE A N 1
ATOM 1597 C CA . ILE A 1 205 ? -20.734 -3.852 37.239 1.00 94.50 205 ILE A CA 1
ATOM 1598 C C . ILE A 1 205 ? -21.614 -5.054 37.605 1.00 94.50 205 ILE A C 1
ATOM 1600 O O . ILE A 1 205 ? -22.520 -4.901 38.420 1.00 94.50 205 ILE A O 1
ATOM 1604 N N . ASP A 1 206 ? -21.344 -6.230 37.036 1.00 94.06 206 ASP A N 1
ATOM 1605 C CA . ASP A 1 206 ? -22.079 -7.465 37.336 1.00 94.06 206 ASP A CA 1
ATOM 1606 C C . ASP A 1 206 ? -21.932 -7.843 38.820 1.00 94.06 206 ASP A C 1
ATOM 1608 O O . ASP A 1 206 ? -22.918 -8.053 39.524 1.00 94.06 206 ASP A O 1
ATOM 1612 N N . THR A 1 207 ? -20.699 -7.773 39.335 1.00 93.62 207 THR A N 1
ATOM 1613 C CA . THR A 1 207 ? -20.401 -8.014 40.757 1.00 93.62 207 THR A CA 1
ATOM 1614 C C . THR A 1 207 ? -21.094 -6.998 41.673 1.00 93.62 207 THR A C 1
ATOM 1616 O O . THR A 1 207 ? -21.676 -7.376 42.689 1.00 93.62 207 THR A O 1
ATOM 1619 N N . ASP A 1 208 ? -21.052 -5.704 41.331 1.00 92.38 208 ASP A N 1
ATOM 1620 C CA . ASP A 1 208 ? -21.713 -4.652 42.113 1.00 92.38 208 ASP A CA 1
ATOM 1621 C C . ASP A 1 208 ? -23.236 -4.879 42.154 1.00 92.38 208 ASP A C 1
ATOM 1623 O O . ASP A 1 208 ? -23.860 -4.702 43.202 1.00 92.38 208 ASP A O 1
ATOM 1627 N N . ILE A 1 209 ? -23.837 -5.308 41.038 1.00 95.12 209 ILE A N 1
ATOM 1628 C CA . ILE A 1 209 ? -25.266 -5.631 40.957 1.00 95.12 209 ILE A CA 1
ATOM 1629 C C . ILE A 1 209 ? -25.628 -6.828 41.835 1.00 95.12 209 ILE A C 1
ATOM 1631 O O . ILE A 1 209 ? -26.614 -6.736 42.566 1.00 95.12 209 ILE A O 1
ATOM 1635 N N . ASP A 1 210 ? -24.840 -7.903 41.829 1.00 95.25 210 ASP A N 1
ATOM 1636 C CA . ASP A 1 210 ? -25.083 -9.063 42.695 1.00 95.25 210 ASP A CA 1
ATOM 1637 C C . ASP A 1 210 ? -25.074 -8.672 44.181 1.00 95.25 210 ASP A C 1
ATOM 1639 O O . ASP A 1 210 ? -25.970 -9.054 44.939 1.00 95.25 210 ASP A O 1
ATOM 1643 N N . VAL A 1 211 ? -24.114 -7.836 44.596 1.00 94.19 211 VAL A N 1
ATOM 1644 C CA . VAL A 1 211 ? -24.037 -7.328 45.977 1.00 94.19 211 VAL A CA 1
ATOM 1645 C C . VAL A 1 211 ? -25.230 -6.429 46.312 1.00 94.19 211 VAL A C 1
ATOM 1647 O O . VAL A 1 211 ? -25.781 -6.520 47.411 1.00 94.19 211 VAL A O 1
ATOM 1650 N N . ILE A 1 212 ? -25.651 -5.562 45.384 1.00 95.38 212 ILE A N 1
ATOM 1651 C CA . ILE A 1 212 ? -26.838 -4.717 45.568 1.00 95.38 212 ILE A CA 1
ATOM 1652 C C . ILE A 1 212 ? -28.088 -5.588 45.731 1.00 95.38 212 ILE A C 1
ATOM 1654 O O . ILE A 1 212 ? -28.890 -5.325 46.629 1.00 95.38 212 ILE A O 1
ATOM 1658 N N . VAL A 1 213 ? -28.262 -6.621 44.902 1.00 96.12 213 VAL A N 1
ATOM 1659 C CA . VAL A 1 213 ? -29.413 -7.534 44.966 1.00 96.12 213 VAL A CA 1
ATOM 1660 C C . VAL A 1 213 ? -29.446 -8.282 46.301 1.00 96.12 213 VAL A C 1
ATOM 1662 O O . VAL A 1 213 ? -30.498 -8.306 46.940 1.00 96.12 213 VAL A O 1
ATOM 1665 N N . ASP A 1 214 ? -28.312 -8.820 46.757 1.00 95.12 214 ASP A N 1
ATOM 1666 C CA . ASP A 1 214 ? -28.206 -9.541 48.033 1.00 95.12 214 ASP A CA 1
ATOM 1667 C C . ASP A 1 214 ? -28.544 -8.638 49.232 1.00 95.12 214 ASP A C 1
ATOM 1669 O O . ASP A 1 214 ? -29.455 -8.931 50.010 1.00 95.12 214 ASP A O 1
ATOM 1673 N N . LYS A 1 215 ? -27.907 -7.461 49.325 1.00 93.75 215 LYS A N 1
ATOM 1674 C CA . LYS A 1 215 ? -28.175 -6.490 50.402 1.00 93.75 215 LYS A CA 1
ATOM 1675 C C . LYS A 1 215 ? -29.613 -5.977 50.382 1.00 93.75 215 LYS A C 1
ATOM 1677 O O . LYS A 1 215 ? -30.219 -5.808 51.439 1.00 93.75 215 LYS A O 1
ATOM 1682 N N . THR A 1 216 ? -30.179 -5.753 49.196 1.00 94.62 216 THR A N 1
ATOM 1683 C CA . THR A 1 216 ? -31.591 -5.368 49.064 1.00 94.62 216 THR A CA 1
ATOM 1684 C C . THR A 1 216 ? -32.506 -6.487 49.567 1.00 94.62 216 THR A C 1
ATOM 1686 O O . THR A 1 216 ? -33.503 -6.204 50.229 1.00 94.62 216 THR A O 1
ATOM 1689 N N . GLY A 1 217 ? -32.155 -7.753 49.317 1.00 94.31 217 GLY A N 1
ATOM 1690 C CA . GLY A 1 217 ? -32.857 -8.917 49.860 1.00 94.31 217 GLY A CA 1
ATOM 1691 C C . GLY A 1 217 ? -32.877 -8.938 51.390 1.00 94.31 217 GLY A C 1
ATOM 1692 O O . GLY A 1 217 ? -33.944 -9.108 51.980 1.00 94.31 217 GLY A O 1
ATOM 1693 N N . ILE A 1 218 ? -31.731 -8.672 52.027 1.00 93.19 218 ILE A N 1
ATOM 1694 C CA . ILE A 1 218 ? -31.614 -8.596 53.495 1.00 93.19 218 ILE A CA 1
ATOM 1695 C C . ILE A 1 218 ? -32.491 -7.469 54.061 1.00 93.19 218 ILE A C 1
ATOM 1697 O O . ILE A 1 218 ? -33.222 -7.684 55.025 1.00 93.19 218 ILE A O 1
ATOM 1701 N N . ILE A 1 219 ? -32.486 -6.282 53.442 1.00 93.94 219 ILE A N 1
ATOM 1702 C CA . ILE A 1 219 ? -33.347 -5.164 53.871 1.00 93.94 219 ILE A CA 1
ATOM 1703 C C . ILE A 1 219 ? -34.827 -5.546 53.785 1.00 93.94 219 ILE A C 1
ATOM 1705 O O . ILE A 1 219 ? -35.602 -5.232 54.688 1.00 93.94 219 ILE A O 1
ATOM 1709 N N . VAL A 1 220 ? -35.240 -6.223 52.710 1.00 93.94 220 VAL A N 1
ATOM 1710 C CA . VAL A 1 220 ? -36.626 -6.687 52.563 1.00 93.94 220 VAL A CA 1
ATOM 1711 C C . VAL A 1 220 ? -36.996 -7.655 53.691 1.00 93.94 220 VAL A C 1
ATOM 1713 O O . VAL A 1 220 ? -38.080 -7.526 54.262 1.00 93.94 220 VAL A O 1
ATOM 1716 N N . GLU A 1 221 ? -36.106 -8.578 54.060 1.00 93.19 221 GLU A N 1
ATOM 1717 C CA . GLU A 1 221 ? -36.313 -9.493 55.189 1.00 93.19 221 GLU A CA 1
ATOM 1718 C C . GLU A 1 221 ? -36.409 -8.748 56.533 1.00 93.19 221 GLU A C 1
ATOM 1720 O O . GLU A 1 221 ? -37.326 -9.002 57.322 1.00 93.19 221 GLU A O 1
ATOM 1725 N N . ASP A 1 222 ? -35.532 -7.770 56.776 1.00 92.31 222 ASP A N 1
ATOM 1726 C CA . ASP A 1 222 ? -35.559 -6.955 57.992 1.00 92.31 222 ASP A CA 1
ATOM 1727 C C . ASP A 1 222 ? -36.832 -6.110 58.105 1.00 92.31 222 ASP A C 1
ATOM 1729 O O . ASP A 1 222 ? -37.414 -6.027 59.191 1.00 92.31 222 ASP A O 1
ATOM 1733 N N . ILE A 1 223 ? -37.322 -5.545 56.999 1.00 91.38 223 ILE A N 1
ATOM 1734 C CA . ILE A 1 223 ? -38.590 -4.805 56.956 1.00 91.38 223 ILE A CA 1
ATOM 1735 C C . ILE A 1 223 ? -39.771 -5.731 57.269 1.00 91.38 223 ILE A C 1
ATOM 1737 O O . ILE A 1 223 ? -40.630 -5.372 58.080 1.00 91.38 223 ILE A O 1
ATOM 1741 N N . LEU A 1 224 ? -39.821 -6.924 56.665 1.00 93.25 224 LEU A N 1
ATOM 1742 C CA . LEU A 1 224 ? -40.888 -7.898 56.921 1.00 93.25 224 LEU A CA 1
ATOM 1743 C C . LEU A 1 224 ? -40.901 -8.338 58.388 1.00 93.25 224 LEU A C 1
ATOM 1745 O O . LEU A 1 224 ? -41.951 -8.333 59.028 1.00 93.25 224 LEU A O 1
ATOM 1749 N N . SER A 1 225 ? -39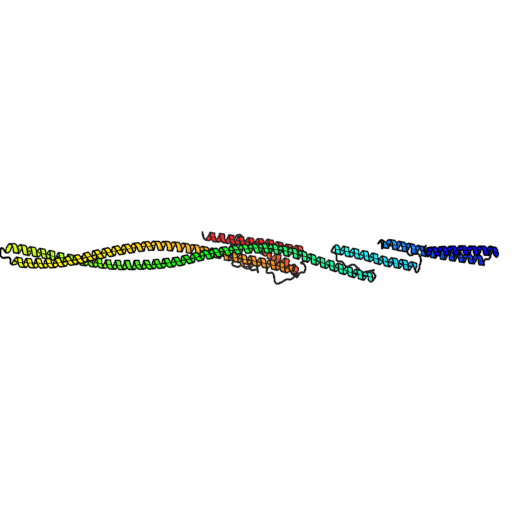.728 -8.636 58.943 1.00 92.19 225 SER A N 1
ATOM 1750 C CA . SER A 1 225 ? -39.585 -9.012 60.348 1.00 92.19 225 SER A CA 1
ATOM 1751 C C . SER A 1 225 ? -39.928 -7.857 61.298 1.00 92.19 225 SER A C 1
ATOM 1753 O O . SER A 1 225 ? -40.621 -8.061 62.293 1.00 92.19 225 SER A O 1
ATOM 1755 N N . THR A 1 226 ? -39.533 -6.623 60.974 1.00 92.81 226 THR A N 1
ATOM 1756 C CA . THR A 1 226 ? -39.929 -5.426 61.738 1.00 92.81 226 THR A CA 1
ATOM 1757 C C . THR A 1 226 ? -41.448 -5.255 61.740 1.00 92.81 226 THR A C 1
ATOM 1759 O O . THR A 1 226 ? -42.033 -4.939 62.776 1.00 92.81 226 THR A O 1
ATOM 1762 N N . SER A 1 227 ? -42.108 -5.514 60.605 1.00 92.44 227 SER A N 1
ATOM 1763 C CA . SER A 1 227 ? -43.570 -5.486 60.509 1.00 92.44 227 SER A CA 1
ATOM 1764 C C . SER A 1 227 ? -44.236 -6.553 61.384 1.00 92.44 227 SER A C 1
ATOM 1766 O O . SER A 1 227 ? -45.288 -6.285 61.962 1.00 92.44 227 SER A O 1
ATOM 1768 N N . GLU A 1 228 ? -43.654 -7.747 61.494 1.00 93.75 228 GLU A N 1
ATOM 1769 C CA . GLU A 1 228 ? -44.155 -8.815 62.368 1.00 93.75 228 GLU A CA 1
ATOM 1770 C C . GLU A 1 228 ? -44.006 -8.447 63.853 1.00 93.75 228 GLU A C 1
ATOM 1772 O O . GLU A 1 228 ? -44.970 -8.534 64.616 1.00 93.75 228 GLU A O 1
ATOM 1777 N N . ILE A 1 229 ? -42.843 -7.925 64.256 1.00 92.38 229 ILE A N 1
ATOM 1778 C CA . ILE A 1 229 ? -42.603 -7.471 65.635 1.00 92.38 229 ILE A CA 1
ATOM 1779 C C . ILE A 1 229 ? -43.534 -6.304 65.993 1.00 92.38 229 ILE A C 1
ATOM 1781 O O . ILE A 1 229 ? -44.071 -6.254 67.102 1.00 92.38 229 ILE A O 1
ATOM 1785 N N . ALA A 1 230 ? -43.791 -5.389 65.054 1.00 90.38 230 ALA A N 1
ATOM 1786 C CA . ALA A 1 230 ? -44.752 -4.305 65.241 1.00 90.38 230 ALA A CA 1
ATOM 1787 C C . ALA A 1 230 ? -46.188 -4.824 65.451 1.00 90.38 230 ALA A C 1
ATOM 1789 O O . ALA A 1 230 ? -46.931 -4.261 66.258 1.00 90.38 230 ALA A O 1
ATOM 1790 N N . ASN A 1 231 ? -46.578 -5.922 64.795 1.00 91.94 231 ASN A N 1
ATOM 1791 C CA . ASN A 1 231 ? -47.866 -6.571 65.054 1.00 91.94 231 ASN A CA 1
ATOM 1792 C C . ASN A 1 231 ? -47.924 -7.166 66.470 1.00 91.94 231 ASN A C 1
ATOM 1794 O O . ASN A 1 231 ? -48.892 -6.917 67.186 1.00 91.94 231 ASN A O 1
ATOM 1798 N N . HIS A 1 232 ? -46.874 -7.855 66.926 1.00 89.81 232 HIS A N 1
ATOM 1799 C CA . HIS A 1 232 ? -46.806 -8.364 68.305 1.00 89.81 232 HIS A CA 1
ATOM 1800 C C . HIS A 1 232 ? -46.769 -7.255 69.365 1.00 89.81 232 HIS A C 1
ATOM 1802 O O . HIS A 1 232 ? -47.293 -7.413 70.474 1.00 89.81 232 HIS A O 1
ATOM 1808 N N . LEU A 1 233 ? -46.156 -6.113 69.042 1.00 90.12 233 LEU A N 1
ATOM 1809 C CA . LEU A 1 233 ? -46.219 -4.911 69.867 1.00 90.12 233 LEU A CA 1
ATOM 1810 C C . LEU A 1 233 ? -47.678 -4.454 70.024 1.00 90.12 233 LEU A C 1
ATOM 1812 O O . LEU A 1 233 ? -48.126 -4.269 71.153 1.00 90.12 233 LEU A O 1
ATOM 1816 N N . ASN A 1 234 ? -48.435 -4.350 68.924 1.00 88.44 234 ASN A N 1
ATOM 1817 C CA . ASN A 1 234 ? -49.859 -3.996 68.963 1.00 88.44 234 ASN A CA 1
A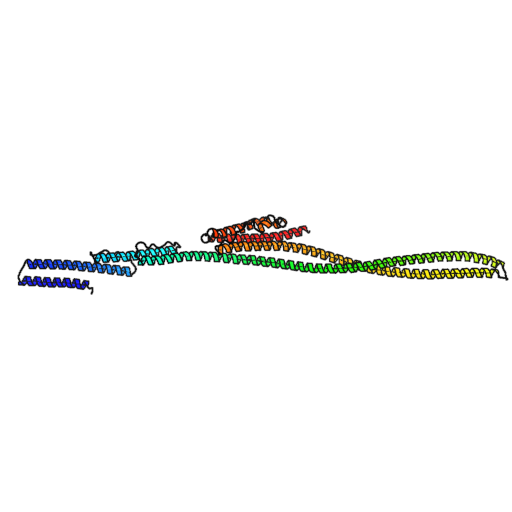TOM 1818 C C . ASN A 1 234 ? -50.683 -4.988 69.800 1.00 88.44 234 ASN A C 1
ATOM 1820 O O . ASN A 1 234 ? -51.443 -4.560 70.664 1.00 88.44 234 ASN A O 1
ATOM 1824 N N . GLU A 1 235 ? -50.471 -6.298 69.633 1.00 90.00 235 GLU A N 1
ATOM 1825 C CA . GLU A 1 235 ? -51.138 -7.326 70.450 1.00 90.00 235 GLU A CA 1
ATOM 1826 C C . GLU A 1 235 ? -50.850 -7.150 71.951 1.00 90.00 235 GLU A C 1
ATOM 1828 O O . GLU A 1 235 ? -51.737 -7.294 72.795 1.00 90.00 235 GLU A O 1
ATOM 1833 N N . SER A 1 236 ? -49.612 -6.796 72.306 1.00 88.31 236 SER A N 1
ATOM 1834 C CA . SER A 1 236 ? -49.226 -6.546 73.698 1.00 88.31 236 SER A CA 1
ATOM 1835 C C . SER A 1 236 ? -49.885 -5.279 74.262 1.00 88.31 236 SER A C 1
ATOM 1837 O O . SER A 1 236 ? -50.289 -5.271 75.426 1.00 88.31 236 SER A O 1
ATOM 1839 N N . VAL A 1 237 ? -50.052 -4.225 73.450 1.00 89.56 237 VAL A N 1
ATOM 1840 C CA . VAL A 1 237 ? -50.812 -3.016 73.830 1.00 89.56 237 VAL A CA 1
ATOM 1841 C C . VAL A 1 237 ? -52.294 -3.338 74.049 1.00 89.56 237 VAL A C 1
ATOM 1843 O O . VAL A 1 237 ? -52.885 -2.877 75.033 1.00 89.56 237 VAL A O 1
ATOM 1846 N N . ASP A 1 238 ? -52.895 -4.151 73.180 1.00 88.81 238 ASP A N 1
ATOM 1847 C CA . ASP A 1 238 ? -54.289 -4.585 73.316 1.00 88.81 238 ASP A CA 1
ATOM 1848 C C . ASP A 1 238 ? -54.492 -5.417 74.590 1.00 88.81 238 ASP A C 1
ATOM 1850 O O . ASP A 1 238 ? -55.444 -5.191 75.343 1.00 88.81 238 ASP A O 1
ATOM 1854 N N . ASN A 1 239 ? -53.553 -6.317 74.901 1.00 86.62 239 ASN A N 1
ATOM 1855 C CA . ASN A 1 239 ? -53.565 -7.083 76.147 1.00 86.62 239 ASN A CA 1
ATOM 1856 C C . ASN A 1 239 ? -53.503 -6.174 77.380 1.00 86.62 239 ASN A C 1
ATOM 1858 O O . ASN A 1 239 ? -54.316 -6.330 78.291 1.00 86.62 239 ASN A O 1
ATOM 1862 N N . ILE A 1 240 ? -52.617 -5.173 77.401 1.00 87.88 240 ILE A N 1
ATOM 1863 C CA . ILE A 1 240 ? -52.574 -4.191 78.498 1.00 87.88 240 ILE A CA 1
ATOM 1864 C C . ILE A 1 240 ? -53.899 -3.441 78.610 1.00 87.88 240 ILE A C 1
ATOM 1866 O O . ILE A 1 240 ? -54.404 -3.266 79.717 1.00 87.88 240 ILE A O 1
ATOM 1870 N N . SER A 1 241 ? -54.487 -3.025 77.490 1.00 85.31 241 SER A N 1
ATOM 1871 C CA . SER A 1 241 ? -55.769 -2.312 77.476 1.00 85.31 241 SER A CA 1
ATOM 1872 C C . SER A 1 241 ? -56.895 -3.157 78.084 1.00 85.31 241 SER A C 1
ATOM 1874 O O . SER A 1 241 ? -57.657 -2.668 78.924 1.00 85.31 241 SER A O 1
ATOM 1876 N N . ASN A 1 242 ? -56.948 -4.448 77.742 1.00 87.00 242 ASN A N 1
ATOM 1877 C CA . ASN A 1 242 ? -57.890 -5.408 78.322 1.00 87.00 242 ASN A CA 1
ATOM 1878 C C . ASN A 1 242 ? -57.682 -5.571 79.834 1.00 87.00 242 ASN A C 1
ATOM 1880 O O . ASN A 1 242 ? -58.644 -5.561 80.606 1.00 87.00 242 ASN A O 1
ATOM 1884 N N . VAL A 1 243 ? -56.429 -5.672 80.281 1.00 85.75 243 VAL A N 1
ATOM 1885 C CA . VAL A 1 243 ? -56.113 -5.828 81.703 1.00 85.75 243 VAL A CA 1
ATOM 1886 C C . VAL A 1 243 ? -56.389 -4.544 82.495 1.00 85.75 243 VAL A C 1
ATOM 1888 O O . VAL A 1 243 ? -56.917 -4.614 83.603 1.00 85.75 243 VAL A O 1
ATOM 1891 N N . ILE A 1 244 ? -56.130 -3.360 81.930 1.00 82.50 244 ILE A N 1
ATOM 1892 C CA . ILE A 1 244 ? -56.525 -2.073 82.526 1.00 82.50 244 ILE A CA 1
ATOM 1893 C C . ILE A 1 244 ? -58.048 -2.007 82.696 1.00 82.50 244 ILE A C 1
ATOM 1895 O O . ILE A 1 244 ? -58.521 -1.550 83.739 1.00 82.50 244 ILE A O 1
ATOM 1899 N N . SER A 1 245 ? -58.822 -2.503 81.724 1.00 82.81 245 SER A N 1
ATOM 1900 C CA . SER A 1 245 ? -60.279 -2.618 81.866 1.00 82.81 245 SER A CA 1
ATOM 1901 C C . SER A 1 245 ? -60.661 -3.533 83.033 1.00 82.81 245 SER A C 1
ATOM 1903 O O . SER A 1 245 ? -61.514 -3.168 83.837 1.00 82.81 245 SER A O 1
ATOM 1905 N N . LEU A 1 246 ? -59.989 -4.677 83.192 1.00 86.25 246 LEU A N 1
ATOM 1906 C CA . LEU A 1 246 ? -60.215 -5.579 84.324 1.00 86.25 246 LEU A CA 1
ATOM 1907 C C . LEU A 1 246 ? -59.860 -4.925 85.672 1.00 86.25 246 LEU A C 1
ATOM 1909 O O . LEU A 1 246 ? -60.599 -5.087 86.641 1.00 86.25 246 LEU A O 1
ATOM 1913 N N . ILE A 1 247 ? -58.756 -4.176 85.754 1.00 81.94 247 ILE A N 1
ATOM 1914 C CA . ILE A 1 247 ? -58.369 -3.433 86.966 1.00 81.94 247 ILE A CA 1
ATOM 1915 C C . ILE A 1 247 ? -59.416 -2.367 87.297 1.00 81.94 247 ILE A C 1
ATOM 1917 O O . ILE A 1 247 ? -59.749 -2.187 88.467 1.00 81.94 247 ILE A O 1
ATOM 1921 N N . LYS A 1 248 ? -59.968 -1.686 86.287 1.00 76.25 248 LYS A N 1
ATOM 1922 C CA . LYS A 1 248 ? -61.068 -0.734 86.464 1.00 76.25 248 LYS A CA 1
ATOM 1923 C C . LYS A 1 248 ? -62.316 -1.423 87.019 1.00 76.25 248 LYS A C 1
ATOM 1925 O O . LYS A 1 248 ? -62.844 -0.965 88.028 1.00 76.25 248 LYS A O 1
ATOM 1930 N N . ASP A 1 249 ? -62.712 -2.560 86.448 1.00 80.88 249 ASP A N 1
ATOM 1931 C CA . ASP A 1 249 ? -63.841 -3.355 86.945 1.00 80.88 249 ASP A CA 1
ATOM 1932 C C . ASP A 1 249 ? -63.615 -3.810 88.398 1.00 80.88 249 ASP A C 1
ATOM 1934 O O . ASP A 1 249 ? -64.522 -3.753 89.229 1.00 80.88 249 ASP A O 1
ATOM 1938 N N . ILE A 1 250 ? -62.391 -4.233 88.735 1.00 82.75 250 ILE A N 1
ATOM 1939 C CA . ILE A 1 250 ? -61.998 -4.589 90.104 1.00 82.75 250 ILE A CA 1
ATOM 1940 C C . ILE A 1 250 ? -62.055 -3.363 91.016 1.00 82.75 250 ILE A C 1
ATOM 1942 O O . ILE A 1 250 ? -62.572 -3.467 92.124 1.00 82.75 250 ILE A O 1
ATOM 1946 N N . SER A 1 251 ? -61.562 -2.203 90.588 1.00 78.00 251 SER A N 1
ATOM 1947 C CA . SER A 1 251 ? -61.606 -0.965 91.370 1.00 78.00 251 SER A CA 1
ATOM 1948 C C . SER A 1 251 ? -63.046 -0.541 91.664 1.00 78.00 251 SER A C 1
ATOM 1950 O O . SER A 1 251 ? -63.360 -0.241 92.817 1.00 78.00 251 SER A O 1
ATOM 1952 N N . ASP A 1 252 ? -63.937 -0.628 90.675 1.00 75.12 252 ASP A N 1
ATOM 1953 C CA . ASP A 1 252 ? -65.368 -0.366 90.833 1.00 75.12 252 ASP A CA 1
ATOM 1954 C C . ASP A 1 252 ? -66.010 -1.367 91.813 1.00 75.12 252 ASP A C 1
ATOM 1956 O O . ASP A 1 252 ? -66.744 -0.971 92.725 1.00 75.12 252 ASP A O 1
ATOM 1960 N N . GLN A 1 253 ? -65.667 -2.658 91.710 1.00 76.69 253 GLN A N 1
ATOM 1961 C CA . GLN A 1 253 ? -66.075 -3.678 92.685 1.00 76.69 253 GLN A CA 1
ATOM 1962 C C . GLN A 1 253 ? -65.511 -3.397 94.086 1.00 76.69 253 GLN A C 1
ATOM 1964 O O . GLN A 1 253 ? -66.225 -3.555 95.075 1.00 76.69 253 GLN A O 1
ATOM 1969 N N . THR A 1 254 ? -64.261 -2.938 94.190 1.00 79.94 254 THR A N 1
ATOM 1970 C CA . THR A 1 254 ? -63.576 -2.643 95.462 1.00 79.94 254 THR A CA 1
ATOM 1971 C C . THR A 1 254 ? -64.247 -1.476 96.150 1.00 79.94 254 THR A C 1
ATOM 1973 O O . THR A 1 254 ? -64.494 -1.529 97.349 1.00 79.94 254 THR A O 1
ATOM 1976 N N . ASN A 1 255 ? -64.582 -0.440 95.385 1.00 67.12 255 ASN A N 1
ATOM 1977 C CA . ASN A 1 255 ? -65.305 0.727 95.858 1.00 67.12 255 ASN A CA 1
ATOM 1978 C C . ASN A 1 255 ? -66.690 0.335 96.400 1.00 67.12 255 ASN A C 1
ATOM 1980 O O . ASN A 1 255 ? -67.062 0.740 97.500 1.00 67.12 255 ASN A O 1
ATOM 1984 N N . LEU A 1 256 ? -67.419 -0.531 95.686 1.00 74.31 256 LEU A N 1
ATOM 1985 C CA . LEU A 1 256 ? -68.704 -1.068 96.149 1.00 74.31 256 LEU A CA 1
ATOM 1986 C C . LEU A 1 256 ? -68.561 -1.935 97.407 1.00 74.31 256 LEU A C 1
ATOM 1988 O O . LEU A 1 256 ? -69.387 -1.854 98.317 1.00 74.31 256 LEU A O 1
ATOM 1992 N N . LEU A 1 257 ? -67.507 -2.746 97.492 1.00 75.75 257 LEU A N 1
ATOM 1993 C CA . LEU A 1 257 ? -67.244 -3.604 98.645 1.00 75.75 257 LEU A CA 1
ATOM 1994 C C . LEU A 1 257 ? -66.799 -2.832 99.874 1.00 75.75 257 LEU A C 1
ATOM 1996 O O . LEU A 1 257 ? -67.283 -3.116 100.965 1.00 75.75 257 LEU A O 1
ATOM 2000 N N . ALA A 1 258 ? -65.934 -1.838 99.703 1.00 67.69 258 ALA A N 1
ATOM 2001 C CA . ALA A 1 258 ? -65.507 -0.935 100.759 1.00 67.69 258 ALA A CA 1
ATOM 2002 C C . ALA A 1 258 ? -66.685 -0.103 101.283 1.00 67.69 258 ALA A C 1
ATOM 2004 O O . ALA A 1 258 ? -66.816 0.076 102.492 1.00 67.69 258 ALA A O 1
ATOM 2005 N N . LEU A 1 259 ? -67.584 0.342 100.399 1.00 65.56 259 LEU A N 1
ATOM 2006 C CA . LEU A 1 259 ? -68.814 1.027 100.788 1.00 65.56 259 LEU A CA 1
ATOM 2007 C C . LEU A 1 259 ? -69.734 0.110 101.612 1.00 65.56 259 LEU A C 1
ATOM 2009 O O . LEU A 1 259 ? -70.165 0.491 102.699 1.00 65.56 259 LEU A O 1
ATOM 2013 N N . ASN A 1 260 ? -69.980 -1.117 101.142 1.00 68.56 260 ASN A N 1
ATOM 2014 C CA . ASN A 1 260 ? -70.790 -2.105 101.864 1.00 68.56 260 ASN A CA 1
ATOM 2015 C C . ASN A 1 260 ? -70.153 -2.507 103.206 1.00 68.56 260 ASN A C 1
ATOM 2017 O O . ASN A 1 260 ? -70.849 -2.664 104.206 1.00 68.56 260 ASN A O 1
ATOM 2021 N N . ALA A 1 261 ? -68.826 -2.610 103.251 1.00 72.06 261 ALA A N 1
ATOM 2022 C CA . ALA A 1 261 ? -68.064 -2.867 104.463 1.00 72.06 261 ALA A CA 1
ATOM 2023 C C . ALA A 1 261 ? -68.144 -1.727 105.479 1.00 72.06 261 ALA A C 1
ATOM 2025 O O . ALA A 1 261 ? -68.314 -1.986 106.666 1.00 72.06 261 ALA A O 1
ATOM 2026 N N . ALA A 1 262 ? -68.025 -0.474 105.030 1.00 64.94 262 ALA A N 1
ATOM 2027 C CA . ALA A 1 262 ? -68.101 0.710 105.881 1.00 64.94 262 ALA A CA 1
ATOM 2028 C C . ALA A 1 262 ? -69.497 0.874 106.500 1.00 64.94 262 ALA A C 1
ATOM 2030 O O . ALA A 1 262 ? -69.613 1.214 107.679 1.00 64.94 262 ALA A O 1
ATOM 2031 N N . ILE A 1 263 ? -70.548 0.566 105.732 1.00 63.97 263 ILE A N 1
ATOM 2032 C CA . ILE A 1 263 ? -71.931 0.514 106.223 1.00 63.97 263 ILE A CA 1
ATOM 2033 C C . ILE A 1 263 ? -72.072 -0.553 107.320 1.00 63.97 263 ILE A C 1
ATOM 2035 O O . ILE A 1 263 ? -72.620 -0.267 108.383 1.00 63.97 263 ILE A O 1
ATOM 2039 N N . GLU A 1 264 ? -71.545 -1.761 107.103 1.00 69.75 264 GLU A N 1
ATOM 2040 C CA . GLU A 1 264 ? -71.756 -2.888 108.020 1.00 69.75 264 GLU A CA 1
ATOM 2041 C C . GLU A 1 264 ? -70.820 -2.867 109.247 1.00 69.75 264 GLU A C 1
ATOM 2043 O O . GLU A 1 264 ? -71.207 -3.293 110.335 1.00 69.75 264 GLU A O 1
ATOM 2048 N N . ALA A 1 265 ? -69.628 -2.273 109.127 1.00 62.53 265 ALA A N 1
ATOM 2049 C CA . ALA A 1 265 ? -68.717 -1.978 110.236 1.00 62.53 265 ALA A CA 1
ATOM 2050 C C . ALA A 1 265 ? -69.300 -0.935 111.203 1.00 62.53 265 ALA A C 1
ATOM 2052 O O . ALA A 1 265 ? -69.190 -1.093 112.419 1.00 62.53 265 ALA A O 1
ATOM 2053 N N . ALA A 1 266 ? -69.992 0.085 110.680 1.00 61.59 266 ALA A N 1
ATOM 2054 C CA . ALA A 1 266 ? -70.755 1.033 111.492 1.00 61.59 266 ALA A CA 1
ATOM 2055 C C . ALA A 1 266 ? -71.953 0.372 112.210 1.00 61.59 266 ALA A C 1
ATOM 2057 O O . ALA A 1 266 ? -72.486 0.932 113.168 1.00 61.59 266 ALA A O 1
ATOM 2058 N N . ARG A 1 267 ? -72.367 -0.825 111.765 1.00 63.72 267 ARG A N 1
ATOM 2059 C CA . ARG A 1 267 ? -73.565 -1.544 112.220 1.00 63.72 267 ARG A CA 1
ATOM 2060 C C . ARG A 1 267 ? -73.288 -2.680 113.219 1.00 63.72 267 ARG A C 1
ATOM 2062 O O . ARG A 1 267 ? -74.197 -3.041 113.961 1.00 63.72 267 ARG A O 1
ATOM 2069 N N . ALA A 1 268 ? -72.077 -3.250 113.249 1.00 62.72 268 ALA A N 1
ATOM 2070 C CA . ALA A 1 268 ? -71.811 -4.549 113.888 1.00 62.72 268 ALA A CA 1
ATOM 2071 C C . ALA A 1 268 ? -71.283 -4.544 115.344 1.00 62.72 268 ALA A C 1
ATOM 2073 O O . ALA A 1 268 ? -71.430 -5.564 116.017 1.00 62.72 268 ALA A O 1
ATOM 2074 N N . GLY A 1 269 ? -70.684 -3.467 115.868 1.00 64.75 269 GLY A N 1
ATOM 2075 C CA . GLY A 1 269 ? -70.062 -3.502 117.214 1.00 64.75 269 GLY A CA 1
ATOM 2076 C C . GLY A 1 269 ? -69.087 -4.693 117.430 1.00 64.75 269 GLY A C 1
ATOM 2077 O O . GLY A 1 269 ? -68.546 -5.224 116.465 1.00 64.75 269 GLY A O 1
ATOM 2078 N N . GLU A 1 270 ? -68.869 -5.157 118.675 1.00 53.53 270 GLU A N 1
ATOM 2079 C CA . GLU A 1 270 ? -67.879 -6.203 119.079 1.00 53.53 270 GLU A CA 1
ATOM 2080 C C . GLU A 1 270 ? -68.087 -7.639 118.492 1.00 53.53 270 GLU A C 1
ATOM 2082 O O . GLU A 1 270 ? -67.369 -8.569 118.853 1.00 53.53 270 GLU A O 1
ATOM 2087 N N . HIS A 1 271 ? -69.024 -7.881 117.561 1.00 55.28 271 HIS A N 1
ATOM 2088 C CA . HIS A 1 271 ? -69.379 -9.228 117.051 1.00 55.28 271 HIS A CA 1
ATOM 2089 C C . HIS A 1 271 ? -69.048 -9.467 115.560 1.00 55.28 271 HIS A C 1
ATOM 2091 O O . HIS A 1 271 ? -69.881 -9.955 114.796 1.00 55.28 271 HIS A O 1
ATOM 2097 N N . GLY A 1 272 ? -67.823 -9.149 115.133 1.00 56.81 272 GLY A N 1
ATOM 2098 C CA . GLY A 1 272 ? -67.369 -8.985 113.739 1.00 56.81 272 GLY A CA 1
ATOM 2099 C C . GLY A 1 272 ? -67.503 -10.122 112.697 1.00 56.81 272 GLY A C 1
ATOM 2100 O O . GLY A 1 272 ? -66.542 -10.416 111.994 1.00 56.81 272 GLY A O 1
ATOM 2101 N N . ARG A 1 273 ? -68.690 -10.708 112.485 1.00 61.59 273 ARG A N 1
ATOM 2102 C CA . ARG A 1 273 ? -68.979 -11.649 111.377 1.00 61.59 273 ARG A CA 1
ATOM 2103 C C . ARG A 1 273 ? -69.095 -10.979 109.999 1.00 61.59 273 ARG A C 1
ATOM 2105 O O . ARG A 1 273 ? -68.719 -11.595 109.008 1.00 61.59 273 ARG A O 1
ATOM 2112 N N . GLY A 1 274 ? -69.561 -9.728 109.923 1.00 64.38 274 GLY A N 1
ATOM 2113 C CA . GLY A 1 274 ? -69.605 -8.954 108.667 1.00 64.38 274 GLY A CA 1
ATOM 2114 C C . GLY A 1 274 ? -68.211 -8.624 108.120 1.00 64.38 274 GLY A C 1
ATOM 2115 O O . GLY A 1 274 ? -67.997 -8.634 106.911 1.00 64.38 274 GLY A O 1
ATOM 2116 N N . PHE A 1 275 ? -67.231 -8.457 109.012 1.00 67.06 275 PHE A N 1
ATOM 2117 C CA . PHE A 1 275 ? -65.832 -8.257 108.635 1.00 67.06 275 PHE A CA 1
ATOM 2118 C C . PHE A 1 275 ? -65.225 -9.474 107.927 1.00 67.06 275 PHE A C 1
ATOM 2120 O O . PHE A 1 275 ? -64.363 -9.288 107.079 1.00 67.06 275 PHE A O 1
ATOM 2127 N N . ALA A 1 276 ? -65.690 -10.699 108.205 1.00 63.72 276 ALA A N 1
ATOM 2128 C CA . ALA A 1 276 ? -65.190 -11.900 107.532 1.00 63.72 276 ALA A CA 1
ATOM 2129 C C . ALA A 1 276 ? -65.592 -11.951 106.045 1.00 63.72 276 ALA A C 1
ATOM 2131 O O . ALA A 1 276 ? -64.770 -12.294 105.203 1.00 63.72 276 ALA A O 1
ATOM 2132 N N . VAL A 1 277 ? -66.825 -11.549 105.707 1.00 67.25 277 VAL A N 1
ATOM 2133 C CA . VAL A 1 277 ? -67.313 -11.509 104.311 1.00 67.25 277 VAL A CA 1
ATOM 2134 C C . VAL A 1 277 ? -66.629 -10.395 103.521 1.00 67.25 277 VAL A C 1
ATOM 2136 O O . VAL A 1 277 ? -66.213 -10.601 102.385 1.00 67.25 277 VAL A O 1
ATOM 2139 N N . VAL A 1 278 ? -66.458 -9.227 104.144 1.00 75.06 278 VAL A N 1
ATOM 2140 C CA . VAL A 1 278 ? -65.672 -8.128 103.573 1.00 75.06 278 VAL A CA 1
ATOM 2141 C C . VAL A 1 278 ? -64.226 -8.562 103.345 1.00 75.06 278 VAL A C 1
ATOM 2143 O O . VAL A 1 278 ? -63.678 -8.302 102.280 1.00 75.06 278 VAL A O 1
ATOM 2146 N N . ALA A 1 279 ? -63.613 -9.242 104.316 1.00 68.31 279 ALA A N 1
ATOM 2147 C CA . ALA A 1 279 ? -62.237 -9.711 104.208 1.00 68.31 279 ALA A CA 1
ATOM 2148 C C . ALA A 1 279 ? -62.061 -10.736 103.079 1.00 68.31 279 ALA A C 1
ATOM 2150 O O . ALA A 1 279 ? -61.085 -10.645 102.339 1.00 68.31 279 ALA A O 1
ATOM 2151 N N . ASP A 1 280 ? -63.001 -11.671 102.901 1.00 72.19 280 ASP A N 1
ATOM 2152 C CA . ASP A 1 280 ? -62.943 -12.646 101.806 1.00 72.19 280 ASP A CA 1
ATOM 2153 C C . ASP A 1 280 ? -63.119 -12.004 100.427 1.00 72.19 280 ASP A C 1
ATOM 2155 O O . ASP A 1 280 ? -62.470 -12.416 99.464 1.00 72.19 280 ASP A O 1
ATOM 2159 N N . GLU A 1 281 ? -63.958 -10.977 100.309 1.00 80.69 281 GLU A N 1
ATOM 2160 C CA . GLU A 1 281 ? -64.162 -10.323 99.022 1.00 80.69 281 GLU A CA 1
ATOM 2161 C C . GLU A 1 281 ? -63.036 -9.330 98.688 1.00 80.69 281 GLU A C 1
ATOM 2163 O O . GLU A 1 281 ? -62.580 -9.285 97.547 1.00 80.69 281 GLU A O 1
ATOM 2168 N N . VAL A 1 282 ? -62.480 -8.637 99.691 1.00 80.12 282 VAL A N 1
ATOM 2169 C CA . VAL A 1 282 ? -61.210 -7.899 99.563 1.00 80.12 282 VAL A CA 1
ATOM 2170 C C . VAL A 1 282 ? -60.072 -8.850 99.177 1.00 80.12 282 VAL A C 1
ATOM 2172 O O . VAL A 1 282 ? -59.260 -8.497 98.326 1.00 80.12 282 VAL A O 1
ATOM 2175 N N . ARG A 1 283 ? -60.029 -10.073 99.727 1.00 71.56 283 ARG A N 1
ATOM 2176 C CA . ARG A 1 283 ? -59.039 -11.099 99.360 1.00 71.56 283 ARG A CA 1
ATOM 2177 C C . ARG A 1 283 ? -59.179 -11.542 97.902 1.00 71.56 283 ARG A C 1
ATOM 2179 O O . ARG A 1 283 ? -58.180 -11.546 97.192 1.00 71.56 283 ARG A O 1
ATOM 2186 N N . LYS A 1 284 ? -60.388 -11.852 97.420 1.00 76.31 284 LYS A N 1
ATOM 2187 C CA . LYS A 1 284 ? -60.611 -12.203 96.001 1.00 76.31 284 LYS A CA 1
ATOM 2188 C C . LYS A 1 284 ? -60.275 -11.059 95.049 1.00 76.31 284 LYS A C 1
ATOM 2190 O O . LYS A 1 284 ? -59.740 -11.294 93.969 1.00 76.31 284 LYS A O 1
ATOM 2195 N N . LEU A 1 285 ? -60.590 -9.823 95.427 1.00 82.44 285 LEU A N 1
ATOM 2196 C CA . LEU A 1 285 ? -60.201 -8.643 94.660 1.00 82.44 285 LEU A CA 1
ATOM 2197 C C . LEU A 1 285 ? -58.691 -8.464 94.621 1.00 82.44 285 LEU A C 1
ATOM 2199 O O . LEU A 1 285 ? -58.146 -8.196 93.553 1.00 82.44 285 LEU A O 1
ATOM 2203 N N . ALA A 1 286 ? -58.022 -8.640 95.761 1.00 73.25 286 ALA A N 1
ATOM 2204 C CA . ALA A 1 286 ? -56.572 -8.612 95.841 1.00 73.25 286 ALA A CA 1
ATOM 2205 C C . ALA A 1 286 ? -55.960 -9.688 94.936 1.00 73.25 286 ALA A C 1
ATOM 2207 O O . ALA A 1 286 ? -55.098 -9.354 94.136 1.00 73.25 286 ALA A O 1
ATOM 2208 N N . GLU A 1 287 ? -56.467 -10.926 94.968 1.00 75.62 287 GLU A N 1
ATOM 2209 C CA . GLU A 1 287 ? -56.038 -12.029 94.092 1.00 75.62 287 GLU A CA 1
ATOM 2210 C C . GLU A 1 287 ? -56.254 -11.706 92.596 1.00 75.62 287 GLU A C 1
ATOM 2212 O O . GLU A 1 287 ? -55.340 -11.879 91.787 1.00 75.62 287 GLU A O 1
ATOM 2217 N N . ARG A 1 288 ? -57.429 -11.180 92.205 1.00 81.06 288 ARG A N 1
ATOM 2218 C CA . ARG A 1 288 ? -57.707 -10.774 90.809 1.00 81.06 288 ARG A CA 1
ATOM 2219 C C . ARG A 1 288 ? -56.839 -9.597 90.362 1.00 81.06 288 ARG A C 1
ATOM 2221 O O . ARG A 1 288 ? -56.377 -9.595 89.225 1.00 81.06 288 ARG A O 1
ATOM 2228 N N . THR A 1 289 ? -56.592 -8.635 91.251 1.00 82.62 289 THR A N 1
ATOM 2229 C CA . THR A 1 289 ? -55.713 -7.485 90.993 1.00 82.62 289 THR A CA 1
ATOM 2230 C C . THR A 1 289 ? -54.276 -7.955 90.835 1.00 82.62 289 THR A C 1
ATOM 2232 O O . THR A 1 289 ? -53.610 -7.547 89.899 1.00 82.62 289 THR A O 1
ATOM 2235 N N . GLN A 1 290 ? -53.804 -8.864 91.693 1.00 75.56 290 GLN A N 1
ATOM 2236 C CA . GLN A 1 290 ? -52.459 -9.433 91.605 1.00 75.56 290 GLN A CA 1
ATOM 2237 C C . GLN A 1 290 ? -52.240 -10.152 90.275 1.00 75.56 290 GLN A C 1
ATOM 2239 O O . GLN A 1 290 ? -51.210 -9.952 89.637 1.00 75.56 290 GLN A O 1
ATOM 2244 N N . LYS A 1 291 ? -53.224 -10.948 89.838 1.00 82.00 291 LYS A N 1
ATOM 2245 C CA . LYS A 1 291 ? -53.171 -11.637 88.546 1.00 82.00 291 LYS A CA 1
ATOM 2246 C C . LYS A 1 291 ? -53.151 -10.650 87.374 1.00 82.00 291 LYS A C 1
ATOM 2248 O O . LYS A 1 291 ? -52.300 -10.779 86.503 1.00 82.00 291 LYS A O 1
ATOM 2253 N N . ALA A 1 292 ? -54.036 -9.654 87.385 1.00 83.75 292 ALA A N 1
ATOM 2254 C CA . ALA A 1 292 ? -54.068 -8.599 86.375 1.00 83.75 292 ALA A CA 1
ATOM 2255 C C . ALA A 1 292 ? -52.727 -7.842 86.312 1.00 83.75 292 ALA A C 1
ATOM 2257 O O . ALA A 1 292 ? -52.124 -7.724 85.254 1.00 83.75 292 ALA A O 1
ATOM 2258 N N . THR A 1 293 ? -52.190 -7.400 87.450 1.00 81.12 293 THR A N 1
ATOM 2259 C CA . THR A 1 293 ? -50.900 -6.697 87.497 1.00 81.12 293 THR A CA 1
ATOM 2260 C C . THR A 1 293 ? -49.749 -7.560 86.969 1.00 81.12 293 THR A C 1
ATOM 2262 O O . THR A 1 293 ? -48.902 -7.041 86.248 1.00 81.12 293 THR A O 1
ATOM 2265 N N . ALA A 1 294 ? -49.739 -8.868 87.249 1.00 81.44 294 ALA A N 1
ATOM 2266 C CA . ALA A 1 294 ? -48.741 -9.786 86.694 1.00 81.44 294 ALA A CA 1
ATOM 2267 C C . ALA A 1 294 ? -48.855 -9.930 85.161 1.00 81.44 294 ALA A C 1
ATOM 2269 O O . ALA A 1 294 ? -47.843 -9.972 84.466 1.00 81.44 294 ALA A O 1
ATOM 2270 N N . GLU A 1 295 ? -50.074 -9.959 84.611 1.00 83.06 295 GLU A N 1
ATOM 2271 C CA . GLU A 1 295 ? -50.305 -9.972 83.157 1.00 83.06 295 GLU A CA 1
ATOM 2272 C C . GLU A 1 295 ? -49.867 -8.652 82.487 1.00 83.06 295 GLU A C 1
ATOM 2274 O O . GLU A 1 295 ? -49.278 -8.681 81.400 1.00 83.06 295 GLU A O 1
ATOM 2279 N N . VAL A 1 296 ? -50.073 -7.499 83.147 1.00 86.06 296 VAL A N 1
ATOM 2280 C CA . VAL A 1 296 ? -49.520 -6.203 82.697 1.00 86.06 296 VAL A CA 1
ATOM 2281 C C . VAL A 1 296 ? -47.999 -6.237 82.707 1.00 86.06 296 VAL A C 1
ATOM 2283 O O . VAL A 1 296 ? -47.389 -5.814 81.733 1.00 86.06 296 VAL A O 1
ATOM 2286 N N . GLU A 1 297 ? -47.378 -6.739 83.773 1.00 82.69 297 GLU A N 1
ATOM 2287 C CA . GLU A 1 297 ? -45.918 -6.792 83.893 1.00 82.69 297 GLU A CA 1
ATOM 2288 C C . GLU A 1 297 ? -45.286 -7.607 82.753 1.00 82.69 297 GLU A C 1
ATOM 2290 O O . GLU A 1 297 ? -44.346 -7.137 82.110 1.00 82.69 297 GLU A O 1
ATOM 2295 N N . ILE A 1 298 ? -45.864 -8.768 82.421 1.00 87.44 298 ILE A N 1
ATOM 2296 C CA . ILE A 1 298 ? -45.435 -9.588 81.277 1.00 87.44 298 ILE A CA 1
ATOM 2297 C C . ILE A 1 298 ? -45.610 -8.826 79.957 1.00 87.44 298 ILE A C 1
ATOM 2299 O O . ILE A 1 298 ? -44.685 -8.785 79.145 1.00 87.44 298 ILE A O 1
ATOM 2303 N N . SER A 1 299 ? -46.768 -8.198 79.743 1.00 88.69 299 SER A N 1
ATOM 2304 C CA . SER A 1 299 ? -47.060 -7.475 78.497 1.00 88.69 299 SER A CA 1
ATOM 2305 C C . SER A 1 299 ? -46.168 -6.242 78.323 1.00 88.69 299 SER A C 1
ATOM 2307 O O . SER A 1 299 ? -45.694 -5.973 77.225 1.00 88.69 299 SER A O 1
ATOM 2309 N N . VAL A 1 300 ? -45.873 -5.512 79.404 1.00 87.44 300 VAL A N 1
ATOM 2310 C CA . VAL A 1 300 ? -44.937 -4.376 79.403 1.00 87.44 300 VAL A CA 1
ATOM 2311 C C . VAL A 1 300 ? -43.515 -4.845 79.105 1.00 87.44 300 VAL A C 1
ATOM 2313 O O . VAL A 1 300 ? -42.799 -4.186 78.351 1.00 87.44 300 VAL A O 1
ATOM 2316 N N . GLN A 1 301 ? -43.101 -5.990 79.652 1.00 88.31 301 GLN A N 1
ATOM 2317 C CA . GLN A 1 301 ? -41.791 -6.559 79.351 1.00 88.31 301 GLN A CA 1
ATOM 2318 C C . GLN A 1 301 ? -41.688 -6.989 77.878 1.00 88.31 301 GLN A C 1
ATOM 2320 O O . GLN A 1 301 ? -40.677 -6.698 77.238 1.00 88.31 301 GLN A O 1
ATOM 2325 N N . ALA A 1 302 ? -42.738 -7.607 77.324 1.00 88.94 302 ALA A N 1
ATOM 2326 C CA . ALA A 1 302 ? -42.822 -7.948 75.903 1.00 88.94 302 ALA A CA 1
ATOM 2327 C C . ALA A 1 302 ? -42.807 -6.695 75.010 1.00 88.94 302 ALA A C 1
ATOM 2329 O O . ALA A 1 302 ? -42.042 -6.641 74.051 1.00 88.94 302 ALA A O 1
ATOM 2330 N N . LEU A 1 303 ? -43.561 -5.647 75.371 1.00 90.25 303 LEU A N 1
ATOM 2331 C CA . LEU A 1 303 ? -43.529 -4.357 74.673 1.00 90.25 303 LEU A CA 1
ATOM 2332 C C . LEU A 1 303 ? -42.124 -3.761 74.637 1.00 90.25 303 LEU A C 1
ATOM 2334 O O . LEU A 1 303 ? -41.670 -3.306 73.590 1.00 90.25 303 LEU A O 1
ATOM 2338 N N . LYS A 1 304 ? -41.435 -3.757 75.782 1.00 87.69 304 LYS A N 1
ATOM 2339 C CA . LYS A 1 304 ? -40.081 -3.214 75.880 1.00 87.69 304 LYS A CA 1
ATOM 2340 C C . LYS A 1 304 ? -39.108 -3.995 74.999 1.00 87.69 304 LYS A C 1
ATOM 2342 O O . LYS A 1 304 ? -38.300 -3.369 74.323 1.00 87.69 304 LYS A O 1
ATOM 2347 N N . GLN A 1 305 ? -39.200 -5.325 74.989 1.00 90.25 305 GLN A N 1
ATOM 2348 C CA . GLN A 1 305 ? -38.356 -6.167 74.141 1.00 90.25 305 GLN A CA 1
ATOM 2349 C C . GLN A 1 305 ? -38.633 -5.915 72.652 1.00 90.25 305 GLN A C 1
ATOM 2351 O O . GLN A 1 305 ? -37.714 -5.559 71.923 1.00 90.25 305 GLN A O 1
ATOM 2356 N N . ASN A 1 306 ? -39.900 -5.973 72.233 1.00 91.50 306 ASN A N 1
ATOM 2357 C CA . ASN A 1 306 ? -40.302 -5.723 70.846 1.00 91.50 306 ASN A CA 1
ATOM 2358 C C . ASN A 1 306 ? -39.879 -4.324 70.366 1.00 91.50 306 ASN A C 1
ATOM 2360 O O . ASN A 1 306 ? -39.430 -4.168 69.235 1.00 91.50 306 ASN A O 1
ATOM 2364 N N . SER A 1 307 ? -39.984 -3.300 71.222 1.00 90.44 307 SER A N 1
ATOM 2365 C CA . SER A 1 307 ? -39.538 -1.940 70.894 1.00 90.44 307 SER A CA 1
ATOM 2366 C C . SER A 1 307 ? -38.028 -1.857 70.662 1.00 90.44 307 SER A C 1
ATOM 2368 O O . SER A 1 307 ? -37.604 -1.139 69.761 1.00 90.44 307 SER A O 1
ATOM 2370 N N . VAL A 1 308 ? -37.227 -2.566 71.464 1.00 92.06 308 VAL A N 1
ATOM 2371 C CA . VAL A 1 308 ? -35.767 -2.623 71.289 1.00 92.06 308 VAL A CA 1
ATOM 2372 C C . VAL A 1 308 ? -35.412 -3.379 70.008 1.00 92.06 308 VAL A C 1
ATOM 2374 O O . VAL A 1 308 ? -34.555 -2.930 69.254 1.00 92.06 308 VAL A O 1
ATOM 2377 N N . ASP A 1 309 ? -36.097 -4.486 69.720 1.00 91.25 309 ASP A N 1
ATOM 2378 C CA . ASP A 1 309 ? -35.832 -5.286 68.522 1.00 91.25 309 ASP A CA 1
ATOM 2379 C C . ASP A 1 309 ? -36.177 -4.518 67.232 1.00 91.25 309 ASP A C 1
ATOM 2381 O O . ASP A 1 309 ? -35.418 -4.570 66.262 1.00 91.25 309 ASP A O 1
ATOM 2385 N N . ILE A 1 310 ? -37.270 -3.740 67.236 1.00 92.00 310 ILE A N 1
ATOM 2386 C CA . ILE A 1 310 ? -37.618 -2.813 66.144 1.00 92.00 310 ILE A CA 1
ATOM 2387 C C . ILE A 1 310 ? -36.526 -1.755 65.959 1.00 92.00 310 ILE A C 1
ATOM 2389 O O . ILE A 1 310 ? -36.121 -1.495 64.828 1.00 92.00 310 ILE A O 1
ATOM 2393 N N . GLU A 1 311 ? -36.043 -1.143 67.045 1.00 92.00 311 GLU A N 1
ATOM 2394 C CA . GLU A 1 311 ? -34.995 -0.118 66.978 1.00 92.00 311 GLU A CA 1
ATOM 2395 C C . GLU A 1 311 ? -33.699 -0.683 66.377 1.00 92.00 311 GLU A C 1
ATOM 2397 O O . GLU A 1 311 ? -33.133 -0.087 65.460 1.00 92.00 311 GLU A O 1
ATOM 2402 N N . LEU A 1 312 ? -33.270 -1.870 66.818 1.00 91.06 312 LEU A N 1
ATOM 2403 C CA . LEU A 1 312 ? -32.075 -2.534 66.293 1.00 91.06 312 LEU A CA 1
ATOM 2404 C C . LEU A 1 312 ? -32.205 -2.874 64.801 1.00 91.06 312 LEU A C 1
ATOM 2406 O O . LEU A 1 312 ? -31.286 -2.590 64.029 1.00 91.06 312 LEU A O 1
ATOM 2410 N N . LYS A 1 313 ? -33.346 -3.430 64.372 1.00 92.00 313 LYS A N 1
ATOM 2411 C CA . LYS A 1 313 ? -33.598 -3.734 62.953 1.00 92.00 313 LYS A CA 1
ATOM 2412 C C . LYS A 1 313 ? -33.685 -2.480 62.089 1.00 92.00 313 LYS A C 1
ATOM 2414 O O . LYS A 1 313 ? -33.173 -2.479 60.971 1.00 92.00 313 LYS A O 1
ATOM 2419 N N . ALA A 1 314 ? -34.276 -1.403 62.603 1.00 89.31 314 ALA A N 1
ATOM 2420 C CA . ALA A 1 314 ? -34.344 -0.126 61.901 1.00 89.31 314 ALA A CA 1
ATOM 2421 C C . ALA A 1 314 ? -32.951 0.493 61.699 1.00 89.31 314 ALA A C 1
ATOM 2423 O O . ALA A 1 314 ? -32.663 0.990 60.611 1.00 89.31 314 ALA A O 1
ATOM 2424 N N . ILE A 1 315 ? -32.075 0.424 62.709 1.00 91.12 315 ILE A N 1
ATOM 2425 C CA . ILE A 1 315 ? -30.682 0.883 62.598 1.00 91.12 315 ILE A CA 1
ATOM 2426 C C . ILE A 1 315 ? -29.922 0.047 61.557 1.00 91.12 315 ILE A C 1
ATOM 2428 O O . ILE A 1 315 ? -29.314 0.625 60.659 1.00 91.12 315 ILE A O 1
ATOM 2432 N N . SER A 1 316 ? -30.022 -1.287 61.624 1.00 90.81 316 SER A N 1
ATOM 2433 C CA . SER A 1 316 ? -29.411 -2.210 60.649 1.00 90.81 316 SER A CA 1
ATOM 2434 C C . SER A 1 316 ? -29.872 -1.919 59.216 1.00 90.81 316 SER A C 1
ATOM 2436 O O . SER A 1 316 ? -29.062 -1.732 58.309 1.00 90.81 316 SER A O 1
ATOM 2438 N N . SER A 1 317 ? -31.187 -1.776 59.016 1.00 91.88 317 SER A N 1
ATOM 2439 C CA . SER A 1 317 ? -31.770 -1.441 57.712 1.00 91.88 317 SER A CA 1
ATOM 2440 C C . SER A 1 317 ? -31.275 -0.092 57.187 1.00 91.88 317 SER A C 1
ATOM 2442 O O . SER A 1 317 ? -31.040 0.057 55.987 1.00 91.88 317 SER A O 1
ATOM 2444 N N . HIS A 1 318 ? -31.110 0.901 58.066 1.00 91.19 318 HIS A N 1
ATOM 2445 C CA . HIS A 1 318 ? -30.610 2.218 57.681 1.00 91.19 318 HIS A CA 1
ATOM 2446 C C . HIS A 1 318 ? -29.141 2.174 57.239 1.00 91.19 318 HIS A C 1
ATOM 2448 O O . HIS A 1 318 ? -28.802 2.763 56.213 1.00 91.19 318 HIS A O 1
ATOM 2454 N N . GLU A 1 319 ? -28.291 1.440 57.962 1.00 92.12 319 GLU A N 1
ATOM 2455 C CA . GLU A 1 319 ? -26.881 1.240 57.608 1.00 92.12 319 GLU A CA 1
ATOM 2456 C C . GLU A 1 319 ? -26.745 0.523 56.256 1.00 92.12 319 GLU A C 1
ATOM 2458 O O . GLU A 1 319 ? -26.094 1.041 55.346 1.00 92.12 319 GLU A O 1
ATOM 2463 N N . LEU A 1 320 ? -27.475 -0.583 56.062 1.00 93.62 320 LEU A N 1
ATOM 2464 C CA . LEU A 1 320 ? -27.511 -1.309 54.788 1.00 93.62 320 LEU A CA 1
ATOM 2465 C C . LEU A 1 320 ? -28.002 -0.434 53.627 1.00 93.62 320 LEU A C 1
ATOM 2467 O O . LEU A 1 320 ? -27.451 -0.501 52.528 1.00 93.62 320 LEU A O 1
ATOM 2471 N N . THR A 1 321 ? -29.011 0.411 53.860 1.00 93.69 321 THR A N 1
ATOM 2472 C CA . THR A 1 321 ? -29.512 1.343 52.837 1.00 93.69 321 THR A CA 1
ATOM 2473 C C . THR A 1 321 ? -28.432 2.351 52.440 1.00 93.69 321 THR A C 1
ATOM 2475 O O . THR A 1 321 ? -28.222 2.579 51.250 1.00 93.69 321 THR A O 1
ATOM 2478 N N . SER A 1 322 ? -27.705 2.913 53.412 1.00 93.75 322 SER A N 1
ATOM 2479 C CA . SER A 1 322 ? -26.610 3.850 53.137 1.00 93.75 322 SER A CA 1
ATOM 2480 C C . SER A 1 322 ? -25.472 3.198 52.346 1.00 93.75 322 SER A C 1
ATOM 2482 O O . SER A 1 322 ? -24.878 3.845 51.483 1.00 93.75 322 SER A O 1
ATOM 2484 N N . GLU A 1 323 ? -25.161 1.928 52.613 1.00 93.06 323 GLU A N 1
ATOM 2485 C CA . GLU A 1 323 ? -24.167 1.181 51.837 1.00 93.06 323 GLU A CA 1
ATOM 2486 C C . GLU A 1 323 ? -24.619 0.952 50.388 1.00 93.06 323 GLU A C 1
ATOM 2488 O O . GLU A 1 323 ? -23.835 1.155 49.458 1.00 93.06 323 GLU A O 1
ATOM 2493 N N . ILE A 1 324 ? -25.888 0.580 50.179 1.00 94.75 324 ILE A N 1
ATOM 2494 C CA . ILE A 1 324 ? -26.465 0.407 48.837 1.00 94.75 324 ILE A CA 1
ATOM 2495 C C . ILE A 1 324 ? -26.422 1.716 48.048 1.00 94.75 324 ILE A C 1
ATOM 2497 O O . ILE A 1 324 ? -26.080 1.695 46.867 1.00 94.75 324 ILE A O 1
ATOM 2501 N N . GLU A 1 325 ? -26.725 2.857 48.671 1.00 93.75 325 GLU A N 1
ATOM 2502 C CA . GLU A 1 325 ? -26.634 4.161 48.001 1.00 93.75 325 GLU A CA 1
ATOM 2503 C C . GLU A 1 325 ? -25.219 4.433 47.466 1.00 93.75 325 GLU A C 1
ATOM 2505 O O . GLU A 1 325 ? -25.064 4.889 46.329 1.00 93.75 325 GLU A O 1
ATOM 2510 N N . GLY A 1 326 ? -24.186 4.093 48.245 1.00 92.38 326 GLY A N 1
ATOM 2511 C CA . GLY A 1 326 ? -22.790 4.186 47.812 1.00 92.38 326 GLY A CA 1
ATOM 2512 C C . GLY A 1 326 ? -22.470 3.265 46.631 1.00 92.38 326 GLY A C 1
ATOM 2513 O O . GLY A 1 326 ? -21.865 3.707 45.651 1.00 92.38 326 GLY A O 1
ATOM 2514 N N . LEU A 1 327 ? -22.925 2.008 46.686 1.00 93.44 327 LEU A N 1
ATOM 2515 C CA . LEU A 1 327 ? -22.743 1.034 45.602 1.00 93.44 327 LEU A CA 1
ATOM 2516 C C . LEU A 1 327 ? -23.449 1.471 44.312 1.00 93.44 327 LEU A C 1
ATOM 2518 O O . LEU A 1 327 ? -22.858 1.401 43.237 1.00 93.44 327 LEU A O 1
ATOM 2522 N N . ILE A 1 328 ? -24.676 1.991 44.406 1.00 93.81 328 ILE A N 1
ATOM 2523 C CA . ILE A 1 328 ? -25.431 2.504 43.254 1.00 93.81 328 ILE A CA 1
ATOM 2524 C C . ILE A 1 328 ? -24.711 3.692 42.604 1.00 93.81 328 ILE A C 1
ATOM 2526 O O . ILE A 1 328 ? -24.721 3.818 41.376 1.00 93.81 328 ILE A O 1
ATOM 2530 N N . HIS A 1 329 ? -24.075 4.563 43.394 1.00 93.19 329 HIS A N 1
ATOM 2531 C CA . HIS A 1 329 ? -23.291 5.670 42.846 1.00 93.19 329 HIS A CA 1
ATOM 2532 C C . HIS A 1 329 ? -22.083 5.158 42.051 1.00 93.19 329 HIS A C 1
ATOM 2534 O O . HIS A 1 329 ? -21.917 5.529 40.891 1.00 93.19 329 HIS A O 1
ATOM 2540 N N . GLY A 1 330 ? -21.312 4.228 42.628 1.00 91.31 330 GLY A N 1
ATOM 2541 C CA . GLY A 1 330 ? -20.177 3.600 41.944 1.00 91.31 330 GLY A CA 1
ATOM 2542 C C . GLY A 1 330 ? -20.585 2.842 40.675 1.00 91.31 330 GLY A C 1
ATOM 2543 O O . GLY A 1 330 ? -19.936 2.979 39.638 1.00 91.31 330 GLY A O 1
ATOM 2544 N N . PHE A 1 331 ? -21.703 2.111 40.720 1.00 92.94 331 PHE A N 1
ATOM 2545 C CA . PHE A 1 331 ? -22.295 1.449 39.554 1.00 92.94 331 PHE A CA 1
ATOM 2546 C C . PHE A 1 331 ? -22.614 2.450 38.436 1.00 92.94 331 PHE A C 1
ATOM 2548 O O . PHE A 1 331 ? -22.310 2.208 37.264 1.00 92.94 331 PHE A O 1
ATOM 2555 N N . LYS A 1 332 ? -23.220 3.591 38.784 1.00 93.62 332 LYS A N 1
ATOM 2556 C CA . LYS A 1 332 ? -23.594 4.626 37.816 1.00 93.62 332 LYS A CA 1
ATOM 2557 C C . LYS A 1 332 ? -22.366 5.226 37.132 1.00 93.62 332 LYS A C 1
ATOM 2559 O O . LYS A 1 332 ? -22.394 5.394 35.912 1.00 93.62 332 LYS A O 1
ATOM 2564 N N . ASP A 1 333 ? -21.317 5.522 37.893 1.00 93.56 333 ASP A N 1
ATOM 2565 C CA . ASP A 1 333 ? -20.080 6.104 37.366 1.00 93.56 333 ASP A CA 1
ATOM 2566 C C . ASP A 1 333 ? -19.391 5.131 36.398 1.00 93.56 333 ASP A C 1
ATOM 2568 O O . ASP A 1 333 ? -19.178 5.477 35.234 1.00 93.56 333 ASP A O 1
ATOM 2572 N N . LYS A 1 334 ? -19.193 3.869 36.810 1.00 93.06 334 LYS A N 1
ATOM 2573 C CA . LYS A 1 334 ? -18.635 2.809 35.946 1.00 93.06 334 LYS A CA 1
ATOM 2574 C C . LYS A 1 334 ? -19.467 2.589 34.678 1.00 93.06 334 LYS A C 1
ATOM 2576 O O . LYS A 1 334 ? -18.921 2.402 33.595 1.00 93.06 334 LYS A O 1
ATOM 2581 N N . THR A 1 335 ? -20.798 2.636 34.783 1.00 94.25 335 THR A N 1
ATOM 2582 C CA . THR A 1 335 ? -21.695 2.498 33.620 1.00 94.25 335 THR A CA 1
ATOM 2583 C C . THR A 1 335 ? -21.550 3.677 32.651 1.00 94.25 335 THR A C 1
ATOM 2585 O O . THR A 1 335 ? -21.640 3.502 31.432 1.00 94.25 335 THR A O 1
ATOM 2588 N N . SER A 1 336 ? -21.321 4.886 33.172 1.00 94.94 336 SER A N 1
ATOM 2589 C CA . SER A 1 336 ? -21.064 6.073 32.355 1.00 94.94 336 SER A CA 1
ATOM 2590 C C . SER A 1 336 ? -19.727 5.966 31.619 1.00 94.94 336 SER A C 1
ATOM 2592 O O . SER A 1 336 ? -19.692 6.200 30.411 1.00 94.94 336 SER A O 1
ATOM 2594 N N . GLU A 1 337 ? -18.664 5.554 32.315 1.00 93.88 337 GLU A N 1
ATOM 2595 C CA . GLU A 1 337 ? -17.336 5.320 31.728 1.00 93.88 337 GLU A CA 1
ATOM 2596 C C . GLU A 1 337 ? -17.387 4.236 30.642 1.00 93.88 337 GLU A C 1
ATOM 2598 O O . GLU A 1 337 ? -16.908 4.447 29.526 1.00 93.88 337 GLU A O 1
ATOM 2603 N N . LEU A 1 338 ? -18.072 3.117 30.908 1.00 95.00 338 LEU A N 1
ATOM 2604 C CA . LEU A 1 338 ? -18.269 2.040 29.935 1.00 95.00 338 LEU A CA 1
ATOM 2605 C C . LEU A 1 338 ? -18.929 2.550 28.647 1.00 95.00 338 LEU A C 1
ATOM 2607 O O . LEU A 1 338 ? -18.499 2.215 27.538 1.00 95.00 338 LEU A O 1
ATOM 2611 N N . LYS A 1 339 ? -19.969 3.382 28.781 1.00 95.00 339 LYS A N 1
ATOM 2612 C CA . LYS A 1 339 ? -20.672 3.987 27.643 1.00 95.00 339 LYS A CA 1
ATOM 2613 C C . LYS A 1 339 ? -19.776 4.953 26.865 1.00 95.00 339 LYS A C 1
ATOM 2615 O O . LYS A 1 339 ? -19.825 4.959 25.635 1.00 95.00 339 LYS A O 1
ATOM 2620 N N . GLU A 1 340 ? -18.999 5.782 27.553 1.00 94.62 340 GLU A N 1
ATOM 2621 C CA . GLU A 1 340 ? -18.074 6.725 26.920 1.00 94.62 340 GLU A CA 1
ATOM 2622 C C . GLU A 1 340 ? -17.010 5.985 26.104 1.00 94.62 340 GLU A C 1
ATOM 2624 O O . GLU A 1 340 ? -16.881 6.218 24.900 1.00 94.62 340 GLU A O 1
ATOM 2629 N N . ASN A 1 341 ? -16.356 4.999 26.713 1.00 95.06 341 ASN A N 1
ATOM 2630 C CA . ASN A 1 341 ? -15.384 4.138 26.049 1.00 95.06 341 ASN A CA 1
ATOM 2631 C C . ASN A 1 341 ? -15.994 3.378 24.863 1.00 95.06 341 ASN A C 1
ATOM 2633 O O . ASN A 1 341 ? -15.362 3.267 23.816 1.00 95.06 341 ASN A O 1
ATOM 2637 N N . ALA A 1 342 ? -17.236 2.893 24.975 1.00 95.25 342 ALA A N 1
ATOM 2638 C CA . ALA A 1 342 ? -17.914 2.214 23.869 1.00 95.25 342 ALA A CA 1
ATOM 2639 C C . ALA A 1 342 ? -18.133 3.144 22.661 1.00 95.25 342 ALA A C 1
ATOM 2641 O O . ALA A 1 342 ? -17.960 2.723 21.514 1.00 95.25 342 ALA A O 1
ATOM 2642 N N . ASN A 1 343 ? -18.462 4.416 22.903 1.00 93.31 343 ASN A N 1
ATOM 2643 C CA . ASN A 1 343 ? -18.579 5.415 21.839 1.00 93.31 343 ASN A CA 1
ATOM 2644 C C . ASN A 1 343 ? -17.215 5.730 21.205 1.00 93.31 343 ASN A C 1
ATOM 2646 O O . ASN A 1 343 ? -17.129 5.831 19.981 1.00 93.31 343 ASN A O 1
ATOM 2650 N N . LEU A 1 344 ? -16.153 5.841 22.012 1.00 93.12 344 LEU A N 1
ATOM 2651 C CA . LEU A 1 344 ? -14.786 6.042 21.514 1.00 93.12 344 LEU A CA 1
ATOM 2652 C C . LEU A 1 344 ? -14.319 4.865 20.650 1.00 93.12 344 LEU A C 1
ATOM 2654 O O . LEU A 1 344 ? -13.825 5.076 19.543 1.00 93.12 344 LEU A O 1
ATOM 2658 N N . ILE A 1 345 ? -14.551 3.628 21.101 1.00 95.25 345 ILE A N 1
ATOM 2659 C CA . ILE A 1 345 ? -14.274 2.412 20.324 1.00 95.25 345 ILE A CA 1
ATOM 2660 C C . ILE A 1 345 ? -15.017 2.459 18.986 1.00 95.25 345 ILE A C 1
ATOM 2662 O O . ILE A 1 345 ? -14.426 2.179 17.941 1.00 95.25 345 ILE A O 1
ATOM 2666 N N . GLN A 1 346 ? -16.299 2.837 18.987 1.00 94.06 346 GLN A N 1
ATOM 2667 C CA . GLN A 1 346 ? -17.090 2.924 17.762 1.00 94.06 346 GLN A CA 1
ATOM 2668 C C . GLN A 1 346 ? -16.540 3.974 16.782 1.00 94.06 346 GLN A C 1
ATOM 2670 O O . GLN A 1 346 ? -16.503 3.713 15.577 1.00 94.06 346 GLN A O 1
ATOM 2675 N N . ASP A 1 347 ? -16.127 5.149 17.267 1.00 91.88 347 ASP A N 1
ATOM 2676 C CA . ASP A 1 347 ? -15.567 6.204 16.415 1.00 91.88 347 ASP A CA 1
ATOM 2677 C C . ASP A 1 347 ? -14.201 5.812 15.839 1.00 91.88 347 ASP A C 1
ATOM 2679 O O . ASP A 1 347 ? -13.999 5.889 14.625 1.00 91.88 347 ASP A O 1
ATOM 2683 N N . ASN A 1 348 ? -13.303 5.292 16.679 1.00 92.75 348 ASN A N 1
ATOM 2684 C CA . ASN A 1 348 ? -11.989 4.819 16.243 1.00 92.75 348 ASN A CA 1
ATOM 2685 C C . ASN A 1 348 ? -12.114 3.663 15.240 1.00 92.75 348 ASN A C 1
ATOM 2687 O O . ASN A 1 348 ? -11.424 3.648 14.225 1.00 92.75 348 ASN A O 1
ATOM 2691 N N . THR A 1 349 ? -13.067 2.749 15.442 1.00 94.56 349 THR A N 1
ATOM 2692 C CA . THR A 1 349 ? -13.334 1.663 14.482 1.00 94.56 349 THR A CA 1
ATOM 2693 C C . THR A 1 349 ? -13.740 2.208 13.109 1.00 94.56 349 THR A C 1
ATOM 2695 O O . THR A 1 349 ? -13.325 1.669 12.082 1.00 94.56 349 THR A O 1
ATOM 2698 N N . LYS A 1 350 ? -14.526 3.294 13.056 1.00 92.81 350 LYS A N 1
ATOM 2699 C CA . LYS A 1 350 ? -14.872 3.956 11.786 1.00 92.81 350 LYS A CA 1
ATOM 2700 C C . LYS A 1 350 ? -13.663 4.637 11.146 1.00 92.81 350 LYS A C 1
ATOM 2702 O O . LYS A 1 350 ? -13.510 4.531 9.932 1.00 92.81 350 LYS A O 1
ATOM 2707 N N . ASN A 1 351 ? -12.813 5.295 11.940 1.00 92.88 351 ASN A N 1
ATOM 2708 C CA . ASN A 1 351 ? -11.569 5.905 11.448 1.00 92.88 351 ASN A CA 1
ATOM 2709 C C . ASN A 1 351 ? -10.688 4.863 10.754 1.00 92.88 351 ASN A C 1
ATOM 2711 O O . ASN A 1 351 ? -10.325 5.052 9.594 1.00 92.88 351 ASN A O 1
ATOM 2715 N N . ILE A 1 352 ? -10.449 3.728 11.416 1.00 94.81 352 ILE A N 1
ATOM 2716 C CA . ILE A 1 352 ? -9.664 2.622 10.858 1.00 94.81 352 ILE A CA 1
ATOM 2717 C C . ILE A 1 352 ? -10.331 2.060 9.604 1.00 94.81 352 ILE A C 1
ATOM 2719 O O . ILE A 1 352 ? -9.673 1.923 8.581 1.00 94.81 352 ILE A O 1
ATOM 2723 N N . LEU A 1 353 ? -11.643 1.794 9.630 1.00 93.31 353 LEU A N 1
ATOM 2724 C CA . LEU A 1 353 ? -12.363 1.265 8.464 1.00 93.31 353 LEU A CA 1
ATOM 2725 C C . LEU A 1 353 ? -12.145 2.129 7.211 1.00 93.31 353 LEU A C 1
ATOM 2727 O O . LEU A 1 353 ? -11.924 1.606 6.115 1.00 93.31 353 LEU A O 1
ATOM 2731 N N . TYR A 1 354 ? -12.224 3.448 7.367 1.00 93.75 354 TYR A N 1
ATOM 2732 C CA . TYR A 1 354 ? -12.050 4.386 6.266 1.00 93.75 354 TYR A CA 1
ATOM 2733 C C . TYR A 1 354 ? -10.584 4.531 5.844 1.00 93.75 354 TYR A C 1
ATOM 2735 O O . TYR A 1 354 ? -10.301 4.517 4.642 1.00 93.75 354 TYR A O 1
ATOM 2743 N N . ALA A 1 355 ? -9.658 4.603 6.802 1.00 94.62 355 ALA A N 1
ATOM 2744 C CA . ALA A 1 355 ? -8.221 4.655 6.544 1.00 94.62 355 ALA A CA 1
ATOM 2745 C C . ALA A 1 355 ? -7.736 3.404 5.789 1.00 94.62 355 ALA A C 1
ATOM 2747 O O . ALA A 1 355 ? -7.152 3.525 4.709 1.00 94.62 355 ALA A O 1
ATOM 2748 N N . THR A 1 356 ? -8.112 2.209 6.254 1.00 93.94 356 THR A N 1
ATOM 2749 C CA . THR A 1 356 ? -7.732 0.931 5.639 1.00 93.94 356 THR A CA 1
ATOM 2750 C C . THR A 1 356 ? -8.248 0.818 4.203 1.00 93.94 356 THR A C 1
ATOM 2752 O O . THR A 1 356 ? -7.550 0.314 3.318 1.00 93.94 356 THR A O 1
ATOM 2755 N N . PHE A 1 357 ? -9.459 1.312 3.918 1.00 92.00 357 PHE A N 1
ATOM 2756 C CA . PHE A 1 357 ? -9.957 1.352 2.543 1.00 92.00 357 PHE A CA 1
ATOM 2757 C C . PHE A 1 357 ? -9.100 2.267 1.654 1.00 92.00 357 PHE A C 1
ATOM 2759 O O . PHE A 1 357 ? -8.755 1.899 0.529 1.00 92.00 357 PHE A O 1
ATOM 2766 N N . ILE A 1 358 ? -8.734 3.448 2.152 1.00 92.94 358 ILE A N 1
ATOM 2767 C CA . ILE A 1 358 ? -7.862 4.381 1.432 1.00 92.94 358 ILE A CA 1
ATOM 2768 C C . ILE A 1 358 ? -6.482 3.753 1.192 1.00 92.94 358 ILE A C 1
ATOM 2770 O O . ILE A 1 358 ? -5.959 3.850 0.082 1.00 92.94 358 ILE A O 1
ATOM 2774 N N . VAL A 1 359 ? -5.912 3.044 2.169 1.00 94.69 359 VAL A N 1
ATOM 2775 C CA . VAL A 1 359 ? -4.665 2.279 2.003 1.00 94.69 359 VAL A CA 1
ATOM 2776 C C . VAL A 1 359 ? -4.789 1.230 0.894 1.00 94.69 359 VAL A C 1
ATOM 2778 O O . VAL A 1 359 ? -3.894 1.126 0.052 1.00 94.69 359 VAL A O 1
ATOM 2781 N N . LEU A 1 360 ? -5.911 0.506 0.821 1.00 93.56 360 LEU A N 1
ATOM 2782 C CA . LEU A 1 360 ? -6.169 -0.459 -0.253 1.00 93.56 360 LEU A CA 1
ATOM 2783 C C . LEU A 1 360 ? -6.202 0.212 -1.636 1.00 93.56 360 LEU A C 1
ATOM 2785 O O . LEU A 1 360 ? -5.628 -0.310 -2.589 1.00 93.56 360 LEU A O 1
ATOM 2789 N N . VAL A 1 361 ? -6.818 1.391 -1.744 1.00 92.12 361 VAL A N 1
ATOM 2790 C CA . VAL A 1 361 ? -6.820 2.188 -2.982 1.00 92.12 361 VAL A CA 1
ATOM 2791 C C . VAL A 1 361 ? -5.409 2.636 -3.367 1.00 92.12 361 VAL A C 1
ATOM 2793 O O . VAL A 1 361 ? -5.023 2.528 -4.532 1.00 92.12 361 VAL A O 1
ATOM 2796 N N . LYS A 1 362 ? -4.620 3.128 -2.403 1.00 94.06 362 LYS A N 1
ATOM 2797 C CA . LYS A 1 362 ? -3.224 3.531 -2.641 1.00 94.06 362 LYS A CA 1
ATOM 2798 C C . LYS A 1 362 ? -2.393 2.349 -3.157 1.00 94.06 362 LYS A C 1
ATOM 2800 O O . LYS A 1 362 ? -1.599 2.519 -4.081 1.00 94.06 362 LYS A O 1
ATOM 2805 N N . LEU A 1 363 ? -2.615 1.150 -2.613 1.00 94.94 363 LEU A N 1
ATOM 2806 C CA . LEU A 1 363 ? -1.976 -0.081 -3.078 1.00 94.94 363 LEU A CA 1
ATOM 2807 C C . LEU A 1 363 ? -2.411 -0.461 -4.503 1.00 94.94 363 LEU A C 1
ATOM 2809 O O . LEU A 1 363 ? -1.557 -0.783 -5.326 1.00 94.94 363 LEU A O 1
ATOM 2813 N N . ASP A 1 364 ? -3.706 -0.375 -4.820 1.00 93.19 364 ASP A N 1
ATOM 2814 C CA . ASP A 1 364 ? -4.219 -0.632 -6.173 1.00 93.19 364 ASP A CA 1
ATOM 2815 C C . ASP A 1 364 ? -3.578 0.315 -7.209 1.00 93.19 364 ASP A C 1
ATOM 2817 O O . ASP A 1 364 ? -3.186 -0.130 -8.289 1.00 93.19 364 ASP A O 1
ATOM 2821 N N . HIS A 1 365 ? -3.395 1.600 -6.880 1.00 92.56 365 HIS A N 1
ATOM 2822 C CA . HIS A 1 365 ? -2.680 2.554 -7.739 1.00 92.56 365 HIS A CA 1
ATOM 2823 C C . HIS A 1 365 ? -1.193 2.230 -7.892 1.00 92.56 365 HIS A C 1
ATOM 2825 O O . HIS A 1 365 ? -0.665 2.313 -9.003 1.00 92.56 365 HIS A O 1
ATOM 2831 N N . LEU A 1 366 ? -0.515 1.831 -6.813 1.00 94.44 366 LEU A N 1
ATOM 2832 C CA . LEU A 1 366 ? 0.876 1.382 -6.879 1.00 94.44 366 LEU A CA 1
ATOM 2833 C C . LEU A 1 366 ? 1.011 0.192 -7.839 1.00 94.44 366 LEU A C 1
ATOM 2835 O O . LEU A 1 366 ? 1.875 0.209 -8.718 1.00 94.44 366 LEU A O 1
ATOM 2839 N N . LEU A 1 367 ? 0.126 -0.802 -7.723 1.00 93.69 367 LEU A N 1
ATOM 2840 C CA . LEU A 1 367 ? 0.099 -1.970 -8.606 1.00 93.69 367 LEU A CA 1
ATOM 2841 C C . LEU A 1 367 ? -0.216 -1.589 -10.056 1.00 93.69 367 LEU A C 1
ATOM 2843 O O . LEU A 1 367 ? 0.472 -2.042 -10.969 1.00 93.69 367 LEU A O 1
ATOM 2847 N N . PHE A 1 368 ? -1.209 -0.726 -10.279 1.00 95.00 368 PHE A N 1
ATOM 2848 C CA . PHE A 1 368 ? -1.581 -0.255 -11.613 1.00 95.00 368 PHE A CA 1
ATOM 2849 C C . PHE A 1 368 ? -0.410 0.440 -12.322 1.00 95.00 368 PHE A C 1
ATOM 2851 O O . PHE A 1 368 ? -0.058 0.068 -13.445 1.00 95.00 368 PHE A O 1
ATOM 2858 N N . LYS A 1 369 ? 0.255 1.389 -11.647 1.00 94.50 369 LYS A N 1
ATOM 2859 C CA . LYS A 1 369 ? 1.448 2.064 -12.180 1.00 94.50 369 LYS A CA 1
ATOM 2860 C C . LYS A 1 369 ? 2.586 1.073 -12.411 1.00 94.50 369 LYS A C 1
ATOM 2862 O O . LYS A 1 369 ? 3.170 1.064 -13.492 1.00 94.50 369 LYS A O 1
ATOM 2867 N N . SER A 1 370 ? 2.878 0.205 -11.436 1.00 94.62 370 SER A N 1
ATOM 2868 C CA . SER A 1 370 ? 3.944 -0.802 -11.536 1.00 94.62 370 SER A CA 1
ATOM 2869 C C . SER A 1 370 ? 3.754 -1.732 -12.737 1.00 94.62 370 SER A C 1
ATOM 2871 O O . SER A 1 370 ? 4.719 -1.996 -13.457 1.00 94.62 370 SER A O 1
ATOM 2873 N N . ASN A 1 371 ? 2.518 -2.152 -13.015 1.00 93.88 371 ASN A N 1
ATOM 2874 C CA . ASN A 1 371 ? 2.182 -2.934 -14.204 1.00 93.88 371 ASN A CA 1
ATOM 2875 C C . ASN A 1 371 ? 2.404 -2.140 -15.498 1.00 93.88 371 ASN A C 1
ATOM 2877 O O . ASN A 1 371 ? 2.913 -2.696 -16.472 1.00 93.88 371 ASN A O 1
ATOM 2881 N N . GLY A 1 372 ? 2.084 -0.841 -15.503 1.00 94.44 372 GLY A N 1
ATOM 2882 C CA . GLY A 1 372 ? 2.391 0.063 -16.614 1.00 94.44 372 GLY A CA 1
ATOM 2883 C C . GLY A 1 372 ? 3.890 0.115 -16.916 1.00 94.44 372 GLY A C 1
ATOM 2884 O O . GLY A 1 372 ? 4.307 -0.153 -18.042 1.00 94.44 372 GLY A O 1
ATOM 2885 N N . TYR A 1 373 ? 4.715 0.363 -15.894 1.00 94.44 373 TYR A N 1
ATOM 2886 C CA . TYR A 1 373 ? 6.177 0.344 -16.030 1.00 94.44 373 TYR A CA 1
ATOM 2887 C C . TYR A 1 373 ? 6.693 -1.016 -16.507 1.00 94.44 373 TYR A C 1
ATOM 2889 O O . TYR A 1 373 ? 7.525 -1.073 -17.409 1.00 94.44 373 TYR A O 1
ATOM 2897 N N . SER A 1 374 ? 6.197 -2.112 -15.922 1.00 92.19 374 SER A N 1
ATOM 2898 C CA . SER A 1 374 ? 6.611 -3.472 -16.281 1.00 92.19 374 SER A CA 1
ATOM 2899 C C . SER A 1 374 ? 6.281 -3.810 -17.736 1.00 92.19 374 SER A C 1
ATOM 2901 O O . SER A 1 374 ? 7.091 -4.436 -18.412 1.00 92.19 374 SER A O 1
ATOM 2903 N N . THR A 1 375 ? 5.132 -3.350 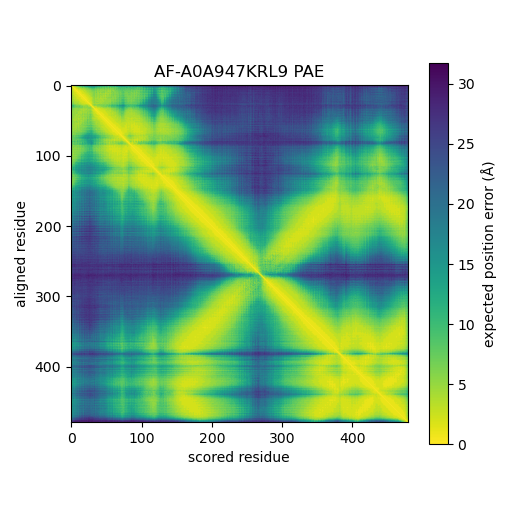-18.234 1.00 93.75 375 THR A N 1
ATOM 2904 C CA . THR A 1 375 ? 4.692 -3.560 -19.622 1.00 93.75 375 THR A CA 1
ATOM 2905 C C . THR A 1 375 ? 5.665 -2.934 -20.617 1.00 93.75 375 THR A C 1
ATOM 2907 O O . THR A 1 375 ? 6.120 -3.615 -21.533 1.00 93.75 375 THR A O 1
ATOM 2910 N N . VAL A 1 376 ? 6.036 -1.667 -20.401 1.00 92.44 376 VAL A N 1
ATOM 2911 C CA . VAL A 1 376 ? 6.996 -0.960 -21.265 1.00 92.44 376 VAL A CA 1
ATOM 2912 C C . VAL A 1 376 ? 8.403 -1.537 -21.111 1.00 92.44 376 VAL A C 1
ATOM 2914 O O . VAL A 1 376 ? 9.102 -1.732 -22.096 1.00 92.44 376 VAL A O 1
ATOM 2917 N N . PHE A 1 377 ? 8.813 -1.875 -19.886 1.00 87.06 377 PHE A N 1
ATOM 2918 C CA . PHE A 1 377 ? 10.125 -2.465 -19.611 1.00 87.06 377 PHE A CA 1
ATOM 2919 C C . PHE A 1 377 ? 10.323 -3.837 -20.273 1.00 87.06 377 PHE A C 1
ATOM 2921 O O . PHE A 1 377 ? 11.431 -4.169 -20.684 1.00 87.06 377 PHE A O 1
ATOM 2928 N N . ARG A 1 378 ? 9.270 -4.660 -20.336 1.00 87.06 378 ARG A N 1
ATOM 2929 C CA . ARG A 1 378 ? 9.318 -6.017 -20.908 1.00 87.06 378 ARG A CA 1
ATOM 2930 C C . ARG A 1 378 ? 8.982 -6.052 -22.396 1.00 87.06 378 ARG A C 1
ATOM 2932 O O . ARG A 1 378 ? 8.999 -7.146 -22.956 1.00 87.06 378 ARG A O 1
ATOM 2939 N N . ASP A 1 379 ? 8.624 -4.905 -22.976 1.00 88.75 379 ASP A N 1
ATOM 2940 C CA . ASP A 1 379 ? 8.087 -4.778 -24.333 1.00 88.75 379 ASP A CA 1
ATOM 2941 C C . ASP A 1 379 ? 6.980 -5.812 -24.616 1.00 88.75 379 ASP A C 1
ATOM 2943 O O . ASP A 1 379 ? 6.955 -6.518 -25.624 1.00 88.75 379 ASP A O 1
ATOM 2947 N N . LYS A 1 380 ? 6.086 -5.995 -23.634 1.00 89.75 380 LYS A N 1
ATOM 2948 C CA . LYS A 1 380 ? 5.040 -7.018 -23.691 1.00 89.75 380 LYS A CA 1
ATOM 2949 C C . LYS A 1 380 ? 3.802 -6.585 -22.923 1.00 89.75 380 LYS A C 1
ATOM 2951 O O . LYS A 1 380 ? 3.839 -6.445 -21.702 1.00 89.75 380 LYS A O 1
ATOM 2956 N N . LEU A 1 381 ? 2.685 -6.474 -23.638 1.00 88.31 381 LEU A N 1
ATOM 2957 C CA . LEU A 1 381 ? 1.381 -6.211 -23.041 1.00 88.31 381 LEU A CA 1
ATOM 2958 C C . LEU A 1 381 ? 0.840 -7.469 -22.344 1.00 88.31 381 LEU A C 1
ATOM 2960 O O . LEU A 1 381 ? 0.565 -8.487 -22.983 1.00 88.31 381 LEU A O 1
ATOM 2964 N N . GLU A 1 382 ? 0.681 -7.404 -21.022 1.00 79.25 382 GLU A N 1
ATOM 2965 C CA . GLU A 1 382 ? 0.038 -8.449 -20.219 1.00 79.25 382 GLU A CA 1
ATOM 2966 C C . GLU A 1 382 ? -1.270 -7.903 -19.619 1.00 79.25 382 GLU A C 1
ATOM 2968 O O . GLU A 1 382 ? -1.262 -7.129 -18.667 1.00 79.25 382 GLU A O 1
ATOM 2973 N N . GLY A 1 383 ? -2.411 -8.325 -20.175 1.00 79.25 383 GLY A N 1
ATOM 2974 C CA . GLY A 1 383 ? -3.743 -7.932 -19.699 1.00 79.25 383 GLY A CA 1
ATOM 2975 C C . GLY A 1 383 ? -4.251 -6.603 -20.268 1.00 79.25 383 GLY A C 1
ATOM 2976 O O . GLY A 1 383 ? -3.733 -6.087 -21.253 1.00 79.25 383 GLY A O 1
ATOM 2977 N N . THR A 1 384 ? -5.317 -6.075 -19.664 1.00 84.88 384 THR A N 1
ATOM 2978 C CA . THR A 1 384 ? -5.967 -4.821 -20.076 1.00 84.88 384 THR A CA 1
ATOM 2979 C C . THR A 1 384 ? -5.880 -3.783 -18.968 1.00 84.88 384 THR A C 1
ATOM 2981 O O . THR A 1 384 ? -6.180 -4.087 -17.811 1.00 84.88 384 THR A O 1
ATOM 2984 N N . PHE A 1 385 ? -5.556 -2.545 -19.327 1.00 92.25 385 PHE A N 1
ATOM 2985 C CA . PHE A 1 385 ? -5.589 -1.411 -18.409 1.00 92.25 385 PHE A CA 1
ATOM 2986 C C . PHE A 1 385 ? -7.000 -0.820 -18.386 1.00 92.25 385 PHE A C 1
ATOM 2988 O O . PHE A 1 385 ? -7.482 -0.308 -19.394 1.00 92.25 385 PHE A O 1
ATOM 2995 N N . ALA A 1 386 ? -7.679 -0.934 -17.243 1.00 91.88 386 ALA A N 1
ATOM 2996 C CA . ALA A 1 386 ? -9.004 -0.353 -17.055 1.00 91.88 386 ALA A CA 1
ATOM 2997 C C . ALA A 1 386 ? -8.935 1.182 -17.011 1.00 91.88 386 ALA A C 1
ATOM 2999 O O . ALA A 1 386 ? -7.951 1.753 -16.530 1.00 91.88 386 ALA A O 1
ATOM 3000 N N . ASP A 1 387 ? -10.000 1.842 -17.464 1.00 93.69 387 ASP A N 1
ATOM 3001 C CA . ASP A 1 387 ? -10.190 3.276 -17.254 1.00 93.69 387 ASP A CA 1
ATOM 3002 C C . ASP A 1 387 ? -10.450 3.602 -15.768 1.00 93.69 387 ASP A C 1
ATOM 3004 O O . ASP A 1 387 ? -10.708 2.716 -14.942 1.00 93.69 387 ASP A O 1
ATOM 3008 N N . HIS A 1 388 ? -10.372 4.890 -15.435 1.00 95.44 388 HIS A N 1
ATOM 3009 C CA . HIS A 1 388 ? -10.498 5.371 -14.062 1.00 95.44 388 HIS A CA 1
ATOM 3010 C C . HIS A 1 388 ? -11.905 5.173 -13.465 1.00 95.44 388 HIS A C 1
ATOM 3012 O O . HIS A 1 388 ? -12.021 4.981 -12.261 1.00 95.44 388 HIS A O 1
ATOM 3018 N N . HIS A 1 389 ? -12.973 5.106 -14.261 1.00 95.31 389 HIS A N 1
ATOM 3019 C CA . HIS A 1 389 ? -14.329 4.837 -13.762 1.00 95.31 389 HIS A CA 1
ATOM 3020 C C . HIS A 1 389 ? -14.546 3.340 -13.476 1.00 95.31 389 HIS A C 1
ATOM 3022 O O . HIS A 1 389 ? -15.237 2.943 -12.535 1.00 95.31 389 HIS A O 1
ATOM 3028 N N . SER A 1 390 ? -13.916 2.476 -14.272 1.00 93.38 390 SER A N 1
ATOM 3029 C CA . SER A 1 390 ? -14.026 1.018 -14.166 1.00 93.38 390 SER A CA 1
ATOM 3030 C C . SER A 1 390 ? -13.201 0.414 -13.017 1.00 93.38 390 SER A C 1
ATOM 3032 O O . SER A 1 390 ? -13.434 -0.746 -12.635 1.00 93.38 390 SER A O 1
ATOM 3034 N N . CYS A 1 391 ? -12.253 1.169 -12.453 1.00 93.88 391 CYS A N 1
ATOM 3035 C CA . CYS A 1 391 ? -11.380 0.731 -11.364 1.00 93.88 391 CYS A CA 1
ATOM 3036 C C . CYS A 1 391 ? -12.098 0.718 -9.992 1.00 93.88 391 CYS A C 1
ATOM 3038 O O . CYS A 1 391 ? -13.245 1.153 -9.855 1.00 93.88 391 CYS A O 1
ATOM 3040 N N . ARG A 1 392 ? -11.442 0.182 -8.946 1.00 92.94 392 ARG A N 1
ATOM 3041 C CA . ARG A 1 392 ? -12.017 0.130 -7.585 1.00 92.94 392 ARG A CA 1
ATOM 3042 C C . ARG A 1 392 ? -12.301 1.529 -7.037 1.00 92.94 392 ARG A C 1
ATOM 3044 O O . ARG A 1 392 ? -13.366 1.739 -6.461 1.00 92.94 392 ARG A O 1
ATOM 3051 N N . LEU A 1 393 ? -11.363 2.461 -7.220 1.00 94.88 393 LEU A N 1
ATOM 3052 C CA . LEU A 1 393 ? -11.494 3.834 -6.741 1.00 94.88 393 LEU A CA 1
ATOM 3053 C C . LEU A 1 393 ? -12.652 4.560 -7.436 1.00 94.88 393 LEU A C 1
ATOM 3055 O O . LEU A 1 393 ? -13.507 5.096 -6.737 1.00 94.88 393 LEU A O 1
ATOM 3059 N N . GLY A 1 394 ? -12.731 4.500 -8.771 1.00 95.25 394 GLY A N 1
ATOM 3060 C CA . GLY A 1 394 ? -13.818 5.095 -9.564 1.00 95.25 394 GLY A CA 1
ATOM 3061 C C . GLY A 1 394 ? -15.192 4.661 -9.073 1.00 95.25 394 GLY A C 1
ATOM 3062 O O . GLY A 1 394 ? -15.997 5.470 -8.611 1.00 95.25 394 GLY A O 1
ATOM 3063 N N . LYS A 1 395 ? -15.413 3.342 -9.016 1.00 94.88 395 LYS A N 1
ATOM 3064 C CA . LYS A 1 395 ? -16.658 2.760 -8.487 1.00 94.88 395 LYS A CA 1
ATOM 3065 C C . LYS A 1 395 ? -16.970 3.238 -7.069 1.00 94.88 395 LYS A C 1
ATOM 3067 O O . LYS A 1 395 ? -18.130 3.523 -6.757 1.00 94.88 395 LYS A O 1
ATOM 3072 N N . TRP A 1 396 ? -15.949 3.336 -6.218 1.00 94.44 396 TRP A N 1
ATOM 3073 C CA . TRP A 1 396 ? -16.098 3.730 -4.822 1.00 94.44 396 TRP A CA 1
ATOM 3074 C C . TRP A 1 396 ? -16.534 5.185 -4.649 1.00 94.44 396 TRP A C 1
ATOM 3076 O O . TRP A 1 396 ? -17.491 5.416 -3.906 1.00 94.44 396 TRP A O 1
ATOM 3086 N N . TYR A 1 397 ? -15.897 6.154 -5.320 1.00 93.69 397 TYR A N 1
ATOM 3087 C CA . TYR A 1 397 ? -16.301 7.555 -5.162 1.00 93.69 397 TYR A CA 1
ATOM 3088 C C . TYR A 1 397 ? -17.496 7.938 -6.032 1.00 93.69 397 TYR A C 1
ATOM 3090 O O . TYR A 1 397 ? -18.183 8.877 -5.669 1.00 93.69 397 TYR A O 1
ATOM 3098 N N . GLU A 1 398 ? -17.831 7.238 -7.114 1.00 94.12 398 GLU A N 1
ATOM 3099 C CA . GLU A 1 398 ? -18.974 7.625 -7.963 1.00 94.12 398 GLU A CA 1
ATOM 3100 C C . GLU A 1 398 ? -20.326 7.090 -7.489 1.00 94.12 398 GLU A C 1
ATOM 3102 O O . GLU A 1 398 ? -21.367 7.740 -7.669 1.00 94.12 398 GLU A O 1
ATOM 3107 N N . SER A 1 399 ? -20.324 5.887 -6.915 1.00 92.38 399 SER A N 1
ATOM 3108 C CA . SER A 1 399 ? -21.555 5.150 -6.606 1.00 92.38 399 SER A CA 1
ATOM 3109 C C . SER A 1 399 ? -21.505 4.325 -5.321 1.00 92.38 399 SER A C 1
ATOM 3111 O O . SER A 1 399 ? -22.556 3.888 -4.863 1.00 92.38 399 SER A O 1
ATOM 3113 N N . GLY A 1 400 ? -20.322 4.115 -4.739 1.00 92.38 400 GLY A N 1
ATOM 3114 C CA . GLY A 1 400 ? -20.146 3.322 -3.526 1.00 92.38 400 GLY A CA 1
ATOM 3115 C C . GLY A 1 400 ? -20.067 4.146 -2.241 1.00 92.38 400 GLY A C 1
ATOM 3116 O O . GLY A 1 400 ? -20.434 5.322 -2.186 1.00 92.38 400 GLY A O 1
ATOM 3117 N N . LEU A 1 401 ? -19.507 3.509 -1.208 1.00 88.81 401 LEU A N 1
ATOM 3118 C CA . LEU A 1 401 ? -19.328 4.076 0.132 1.00 88.81 401 LEU A CA 1
ATOM 3119 C C . LEU A 1 401 ? -18.592 5.427 0.117 1.00 88.81 401 LEU A C 1
ATOM 3121 O O . LEU A 1 401 ? -18.896 6.305 0.920 1.00 88.81 401 LEU A O 1
ATOM 3125 N N . GLY A 1 402 ? -17.658 5.622 -0.820 1.00 91.62 402 GLY A N 1
ATOM 3126 C CA . GLY A 1 402 ? -16.921 6.874 -0.971 1.00 91.62 402 GLY A CA 1
ATOM 3127 C C . GLY A 1 402 ? -17.832 8.066 -1.204 1.00 91.62 402 GLY A C 1
ATOM 3128 O O . GLY A 1 402 ? -17.659 9.119 -0.599 1.00 91.62 402 GLY A O 1
ATOM 3129 N N . LYS A 1 403 ? -18.866 7.888 -2.024 1.00 94.75 403 LYS A N 1
ATOM 3130 C CA . LYS A 1 403 ? -19.883 8.915 -2.243 1.00 94.75 403 LYS A CA 1
ATOM 3131 C C . LYS A 1 403 ? -20.744 9.145 -1.010 1.00 94.75 403 LYS A C 1
ATOM 3133 O O . LYS A 1 403 ? -20.988 10.291 -0.638 1.00 94.75 403 LYS A O 1
ATOM 3138 N N . GLU A 1 404 ? -21.214 8.072 -0.387 1.00 93.44 404 GLU A N 1
ATOM 3139 C CA . GLU A 1 404 ? -22.114 8.150 0.768 1.00 93.44 404 GLU A CA 1
ATOM 3140 C C . GLU A 1 404 ? -21.466 8.885 1.945 1.00 93.44 404 GLU A C 1
ATOM 3142 O O . GLU A 1 404 ? -22.097 9.739 2.569 1.00 93.44 404 GLU A O 1
ATOM 3147 N N . VAL A 1 405 ? -20.191 8.590 2.201 1.00 92.56 405 VAL A N 1
ATOM 3148 C CA . VAL A 1 405 ? -19.449 9.089 3.360 1.00 92.56 405 VAL A CA 1
ATOM 3149 C C . VAL A 1 405 ? -18.731 10.406 3.050 1.00 92.56 405 VAL A C 1
ATOM 3151 O O . VAL A 1 405 ? -18.831 11.358 3.824 1.00 92.56 405 VAL A O 1
ATOM 3154 N N . PHE A 1 406 ? -18.051 10.511 1.903 1.00 95.81 406 PHE A N 1
ATOM 3155 C CA . PHE A 1 406 ? -17.121 11.614 1.642 1.00 95.81 406 PHE A CA 1
ATOM 3156 C C . PHE A 1 406 ? -17.657 12.713 0.725 1.00 95.81 406 PHE A C 1
ATOM 3158 O O . PHE A 1 406 ? -16.998 13.743 0.601 1.00 95.81 406 PHE A O 1
ATOM 3165 N N . SER A 1 407 ? -18.847 12.587 0.124 1.00 95.19 407 SER A N 1
ATOM 3166 C CA . SER A 1 407 ? -19.380 13.604 -0.811 1.00 95.19 407 SER A CA 1
ATOM 3167 C C . SER A 1 407 ? -19.529 15.014 -0.227 1.00 95.19 407 SER A C 1
ATOM 3169 O O . SER A 1 407 ? -19.594 15.989 -0.974 1.00 95.19 407 SER A O 1
ATOM 3171 N N . LYS A 1 408 ? -19.581 15.138 1.105 1.00 94.38 408 LYS A N 1
ATOM 3172 C CA . LYS A 1 408 ? -19.657 16.422 1.823 1.00 94.38 408 LYS A CA 1
ATOM 3173 C C . LYS A 1 408 ? -18.290 17.039 2.128 1.00 94.38 408 LYS A C 1
ATOM 3175 O O . LYS A 1 408 ? -18.231 18.189 2.562 1.00 94.38 408 LYS A O 1
ATOM 3180 N N . THR A 1 409 ? -17.208 16.289 1.942 1.00 96.56 409 THR A N 1
ATOM 3181 C CA . THR A 1 409 ? -15.846 16.797 2.122 1.00 96.56 409 THR A CA 1
ATOM 3182 C C . THR A 1 409 ? -15.516 17.785 0.998 1.00 96.56 409 THR A C 1
ATOM 3184 O O . THR A 1 409 ? -15.993 17.669 -0.131 1.00 96.56 409 THR A O 1
ATOM 3187 N N . LYS A 1 410 ? -14.719 18.807 1.307 1.00 95.94 410 LYS A N 1
ATOM 3188 C CA . LYS A 1 410 ? -14.293 19.839 0.349 1.00 95.94 410 LYS A CA 1
ATOM 3189 C C . LYS A 1 410 ? -13.382 19.261 -0.731 1.00 95.94 410 LYS A C 1
ATOM 3191 O O . LYS A 1 410 ? -13.301 19.823 -1.824 1.00 95.94 410 LYS A O 1
ATOM 3196 N N . SER A 1 411 ? -12.659 18.196 -0.406 1.00 97.12 411 SER A N 1
ATOM 3197 C CA . SER A 1 411 ? -11.661 17.595 -1.285 1.00 97.12 411 SER A CA 1
ATOM 3198 C C . SER A 1 411 ? -12.241 16.534 -2.229 1.00 97.12 411 SER A C 1
ATOM 3200 O O . SER A 1 411 ? -11.655 16.290 -3.279 1.00 97.12 411 SER A O 1
ATOM 3202 N N . TYR A 1 412 ? -13.437 16.002 -1.957 1.00 96.75 412 TYR A N 1
ATOM 3203 C CA . TYR A 1 412 ? -14.078 14.969 -2.784 1.00 96.75 412 TYR A CA 1
ATOM 3204 C C . TYR A 1 412 ? -14.221 15.340 -4.268 1.00 96.75 412 TYR A C 1
ATOM 3206 O O . TYR A 1 412 ? -13.875 14.548 -5.140 1.00 96.75 412 TYR A O 1
ATOM 3214 N N . SER A 1 413 ? -14.655 16.565 -4.585 1.00 95.75 413 SER A N 1
ATOM 3215 C CA . SER A 1 413 ? -14.817 17.007 -5.982 1.00 95.75 413 SER A CA 1
ATOM 3216 C C . SER A 1 413 ? -13.496 17.190 -6.737 1.00 95.75 413 SER A C 1
ATOM 3218 O O . SER A 1 413 ? -13.511 17.363 -7.953 1.00 95.75 413 SER A O 1
ATOM 3220 N N . LYS A 1 414 ? -12.356 17.162 -6.037 1.00 96.88 414 LYS A N 1
ATOM 3221 C CA . LYS A 1 414 ? -11.020 17.315 -6.624 1.00 96.88 414 LYS A CA 1
ATOM 3222 C C . LYS A 1 414 ? -10.383 15.982 -7.007 1.00 96.88 414 LYS A C 1
ATOM 3224 O O . LYS A 1 414 ? -9.340 16.006 -7.644 1.00 96.88 414 LYS A O 1
ATOM 3229 N N . LEU A 1 415 ? -10.974 14.852 -6.612 1.00 96.50 415 LEU A N 1
ATOM 3230 C CA . LEU A 1 415 ? -10.379 13.523 -6.770 1.00 96.50 415 LEU A CA 1
ATOM 3231 C C . LEU A 1 415 ? -10.369 13.036 -8.227 1.00 96.50 415 LEU A C 1
ATOM 3233 O O . LEU A 1 415 ? -9.406 12.411 -8.662 1.00 96.50 415 LEU A O 1
ATOM 3237 N N . ASP A 1 416 ? -11.429 13.341 -8.973 1.00 96.75 416 ASP A N 1
ATOM 3238 C CA . ASP A 1 416 ? -11.678 12.793 -10.311 1.00 96.75 416 ASP A CA 1
ATOM 3239 C C . ASP A 1 416 ? -10.600 13.194 -11.332 1.00 96.75 416 ASP A C 1
ATOM 3241 O O . ASP A 1 416 ? -10.006 12.347 -11.999 1.00 96.75 416 ASP A O 1
ATOM 3245 N N . THR A 1 417 ? -10.252 14.483 -11.380 1.00 97.38 417 THR A N 1
ATOM 3246 C CA . THR A 1 417 ? -9.249 15.013 -12.314 1.00 97.38 417 THR A CA 1
ATOM 3247 C C . THR A 1 417 ? -7.877 14.332 -12.186 1.00 97.38 417 THR A C 1
ATOM 3249 O O . THR A 1 417 ? -7.426 13.757 -13.177 1.00 97.38 417 THR A O 1
ATOM 3252 N N . PRO A 1 418 ? -7.179 14.345 -11.031 1.00 97.88 418 PRO A N 1
ATOM 3253 C CA . PRO A 1 418 ? -5.883 13.680 -10.909 1.00 97.88 418 PRO A CA 1
ATOM 3254 C C . PRO A 1 418 ? -5.988 12.164 -11.117 1.00 97.88 418 PRO A C 1
ATOM 3256 O O . PRO A 1 418 ? -5.088 11.570 -11.705 1.00 97.88 418 PRO A O 1
ATOM 3259 N N . HIS A 1 419 ? -7.099 11.535 -10.729 1.00 97.69 419 HIS A N 1
ATOM 3260 C CA . HIS A 1 419 ? -7.324 10.111 -10.966 1.00 97.69 419 HIS A CA 1
ATOM 3261 C C . HIS A 1 419 ? -7.405 9.766 -12.463 1.00 97.69 419 HIS A C 1
ATOM 3263 O O . HIS A 1 419 ? -6.724 8.842 -12.914 1.00 97.69 419 HIS A O 1
ATOM 3269 N N . SER A 1 420 ? -8.145 10.552 -13.252 1.00 98.00 420 SER A N 1
ATOM 3270 C CA . SER A 1 420 ? -8.199 10.393 -14.711 1.00 98.00 420 SER A CA 1
ATOM 3271 C C . SER A 1 420 ? -6.816 10.555 -15.356 1.00 98.00 420 SER A C 1
ATOM 3273 O O . SER A 1 420 ? -6.431 9.755 -16.205 1.00 98.00 420 SER A O 1
ATOM 3275 N N . ILE A 1 421 ? -6.012 11.520 -14.887 1.00 98.31 421 ILE A N 1
ATOM 3276 C CA . ILE A 1 421 ? -4.663 11.785 -15.407 1.00 98.31 421 ILE A CA 1
ATOM 3277 C C . ILE A 1 421 ? -3.732 10.588 -15.169 1.00 98.31 421 ILE A C 1
ATOM 3279 O O . ILE A 1 421 ? -2.948 10.264 -16.062 1.00 98.31 421 ILE A O 1
ATOM 3283 N N . VAL A 1 422 ? -3.816 9.915 -14.015 1.00 97.81 422 VAL A N 1
ATOM 3284 C CA . VAL A 1 422 ? -3.045 8.685 -13.747 1.00 97.81 422 VAL A CA 1
ATOM 3285 C C . VAL A 1 422 ? -3.359 7.623 -14.801 1.00 97.81 422 VAL A C 1
ATOM 3287 O O . VAL A 1 422 ? -2.458 7.151 -15.495 1.00 97.81 422 VAL A O 1
ATOM 3290 N N . HIS A 1 423 ? -4.638 7.284 -14.964 1.00 97.62 423 HIS A N 1
ATOM 3291 C CA . HIS A 1 423 ? -5.060 6.239 -15.896 1.00 97.62 423 HIS A CA 1
ATOM 3292 C C . HIS A 1 423 ? -4.723 6.590 -17.347 1.00 97.62 423 HIS A C 1
ATOM 3294 O O . HIS A 1 423 ? -4.086 5.795 -18.038 1.00 97.62 423 HIS A O 1
ATOM 3300 N N . ASP A 1 424 ? -5.075 7.795 -17.794 1.00 97.94 424 ASP A N 1
ATOM 3301 C CA . ASP A 1 424 ? -4.860 8.238 -19.169 1.00 97.94 424 ASP A CA 1
ATOM 3302 C C . ASP A 1 424 ? -3.385 8.207 -19.567 1.00 97.94 424 ASP A C 1
ATOM 3304 O O . ASP A 1 424 ? -3.055 7.824 -20.690 1.00 97.94 424 ASP A O 1
ATOM 3308 N N . ASN A 1 425 ? -2.483 8.634 -18.678 1.00 97.81 425 ASN A N 1
ATOM 3309 C CA . ASN A 1 425 ? -1.060 8.661 -19.000 1.00 97.81 425 ASN A CA 1
ATOM 3310 C C . ASN A 1 425 ? -0.439 7.262 -18.964 1.00 97.81 425 ASN A C 1
ATOM 3312 O O . ASN A 1 425 ? 0.348 6.953 -19.853 1.00 97.81 425 ASN A O 1
ATOM 3316 N N . ILE A 1 426 ? -0.809 6.392 -18.018 1.00 96.75 426 ILE A N 1
ATOM 3317 C CA . ILE A 1 426 ? -0.327 5.001 -18.033 1.00 96.75 426 ILE A CA 1
ATOM 3318 C C . ILE A 1 426 ? -0.800 4.281 -19.297 1.00 96.75 426 ILE A C 1
ATOM 3320 O O . ILE A 1 426 ? 0.013 3.654 -19.971 1.00 96.75 426 ILE A O 1
ATOM 3324 N N . ILE A 1 427 ? -2.074 4.431 -19.675 1.00 96.38 427 ILE A N 1
ATOM 3325 C CA . ILE A 1 427 ? -2.629 3.829 -20.896 1.00 96.38 427 ILE A CA 1
ATOM 3326 C C . ILE A 1 427 ? -1.903 4.353 -22.147 1.00 96.38 427 ILE A C 1
ATOM 3328 O O . ILE A 1 427 ? -1.546 3.572 -23.027 1.00 96.38 427 ILE A O 1
ATOM 3332 N N . LYS A 1 428 ? -1.625 5.662 -22.225 1.00 95.75 428 LYS A N 1
ATOM 3333 C CA . LYS A 1 428 ? -0.839 6.243 -23.329 1.00 95.75 428 LYS A CA 1
ATOM 3334 C C . LYS A 1 428 ? 0.594 5.718 -23.364 1.00 95.75 428 LYS A C 1
ATOM 3336 O O . LYS A 1 428 ? 1.095 5.438 -24.447 1.00 95.75 428 LYS A O 1
ATOM 3341 N N . ALA A 1 429 ? 1.235 5.559 -22.207 1.00 94.94 429 ALA A N 1
ATOM 3342 C CA . ALA A 1 429 ? 2.600 5.051 -22.119 1.00 94.94 429 ALA A CA 1
ATOM 3343 C C . ALA A 1 429 ? 2.711 3.602 -22.607 1.00 94.94 429 ALA A C 1
ATOM 3345 O O . ALA A 1 429 ? 3.635 3.284 -23.346 1.00 94.94 429 ALA A O 1
ATOM 3346 N N . VAL A 1 430 ? 1.766 2.730 -22.241 1.00 95.75 430 VAL A N 1
ATOM 3347 C CA . VAL A 1 430 ? 1.814 1.313 -22.647 1.00 95.75 430 VAL A CA 1
ATOM 3348 C C . VAL A 1 430 ? 1.451 1.091 -24.115 1.00 95.75 430 VAL A C 1
ATOM 3350 O O . VAL A 1 430 ? 1.846 0.080 -24.687 1.00 95.75 430 VAL A O 1
ATOM 3353 N N . LYS A 1 431 ? 0.754 2.039 -24.754 1.00 94.56 431 LYS A N 1
ATOM 3354 C CA . LYS A 1 431 ? 0.355 1.947 -26.166 1.00 94.56 431 LYS A CA 1
ATOM 3355 C C . LYS A 1 431 ? 1.546 1.843 -27.124 1.00 94.56 431 LYS A C 1
ATOM 3357 O O . LYS A 1 431 ? 1.439 1.190 -28.158 1.00 94.56 431 LYS A O 1
ATOM 3362 N N . CYS A 1 432 ? 2.697 2.410 -26.753 1.00 93.56 432 CYS A N 1
ATOM 3363 C CA . CYS A 1 432 ? 3.910 2.309 -27.565 1.00 93.56 432 CYS A CA 1
ATOM 3364 C C . CYS A 1 432 ? 4.371 0.854 -27.770 1.00 93.56 432 CYS A C 1
ATOM 3366 O O . CYS A 1 432 ? 5.027 0.569 -28.768 1.00 93.56 432 CYS A O 1
ATOM 3368 N N . VAL A 1 433 ? 4.020 -0.061 -26.853 1.00 92.50 433 VAL A N 1
ATOM 3369 C CA . VAL A 1 433 ? 4.367 -1.492 -26.931 1.00 92.50 433 VAL A CA 1
ATOM 3370 C C . VAL A 1 433 ? 3.539 -2.187 -28.010 1.00 92.50 433 VAL A C 1
ATOM 3372 O O . VAL A 1 433 ? 4.061 -2.986 -28.779 1.00 92.50 433 VAL A O 1
ATOM 3375 N N . GLU A 1 434 ? 2.247 -1.863 -28.112 1.00 90.19 434 GLU A N 1
ATOM 3376 C CA . GLU A 1 434 ? 1.385 -2.391 -29.178 1.00 90.19 434 GLU A CA 1
ATOM 3377 C C . GLU A 1 434 ? 1.808 -1.870 -30.559 1.00 90.19 434 GLU A C 1
ATOM 3379 O O . GLU A 1 434 ? 1.708 -2.584 -31.556 1.00 90.19 434 GLU A O 1
ATOM 3384 N N . GLU A 1 435 ? 2.278 -0.622 -30.613 1.00 92.12 435 GLU A N 1
ATOM 3385 C CA . GLU A 1 435 ? 2.665 0.064 -31.848 1.00 92.12 435 GLU A CA 1
ATOM 3386 C C . GLU A 1 435 ? 4.136 -0.173 -32.246 1.00 92.12 435 GLU A C 1
ATOM 3388 O O . GLU A 1 435 ? 4.517 0.136 -33.374 1.00 92.12 435 GLU A O 1
ATOM 3393 N N . GLY A 1 436 ? 4.965 -0.728 -31.353 1.00 90.50 436 GLY A N 1
ATOM 3394 C CA . GLY A 1 436 ? 6.408 -0.903 -31.563 1.00 90.50 436 GLY A CA 1
ATOM 3395 C C . GLY A 1 436 ? 7.194 0.415 -31.616 1.00 90.50 436 GLY A C 1
ATOM 3396 O O . GLY A 1 436 ? 8.267 0.476 -32.212 1.00 90.50 436 GLY A O 1
ATOM 3397 N N . THR A 1 437 ? 6.659 1.488 -31.026 1.00 91.50 437 THR A N 1
ATOM 3398 C CA . THR A 1 437 ? 7.178 2.866 -31.125 1.00 91.50 437 THR A CA 1
ATOM 3399 C C . THR A 1 437 ? 7.899 3.344 -29.863 1.00 91.50 437 THR A C 1
ATOM 3401 O O . THR A 1 437 ? 8.366 4.484 -29.813 1.00 91.50 437 THR A O 1
ATOM 3404 N N . CYS A 1 438 ? 8.052 2.499 -28.835 1.00 89.75 438 CYS A N 1
ATOM 3405 C CA . CYS A 1 438 ? 8.637 2.918 -27.553 1.00 89.75 438 CYS A CA 1
ATOM 3406 C C . CYS A 1 438 ? 10.057 3.501 -27.683 1.00 89.75 438 CYS A C 1
ATOM 3408 O O . CYS A 1 438 ? 10.406 4.421 -26.945 1.00 89.75 438 CYS A O 1
ATOM 3410 N N . LEU A 1 439 ? 10.867 3.002 -28.626 1.00 86.44 439 LEU A N 1
ATOM 3411 C CA . LEU A 1 439 ? 12.230 3.499 -28.869 1.00 86.44 439 LEU A CA 1
ATOM 3412 C C . LEU A 1 439 ? 12.269 4.778 -29.717 1.00 86.44 439 LEU A C 1
ATOM 3414 O O . LEU A 1 439 ? 13.218 5.552 -29.612 1.00 86.44 439 LEU A O 1
ATOM 3418 N N . THR A 1 440 ? 11.240 5.029 -30.526 1.00 86.31 440 THR A N 1
ATOM 3419 C CA . THR A 1 440 ? 11.127 6.257 -31.327 1.00 86.31 440 THR A CA 1
ATOM 3420 C C . THR A 1 440 ? 10.476 7.401 -30.553 1.00 86.31 440 THR A C 1
ATOM 3422 O O . THR A 1 440 ? 10.704 8.563 -30.874 1.00 86.31 440 THR A O 1
ATOM 3425 N N . GLU A 1 441 ? 9.692 7.088 -29.519 1.00 88.56 441 GLU A N 1
ATOM 3426 C CA . GLU A 1 441 ? 8.932 8.054 -28.718 1.00 88.56 441 GLU A CA 1
ATOM 3427 C C . GLU A 1 441 ? 9.348 8.079 -27.236 1.00 88.56 441 GLU A C 1
ATOM 3429 O O . GLU A 1 441 ? 8.533 8.357 -26.353 1.00 88.56 441 GLU A O 1
ATOM 3434 N N . VAL A 1 442 ? 10.627 7.811 -26.950 1.00 88.81 442 VAL A N 1
ATOM 3435 C CA . VAL A 1 442 ? 11.184 7.726 -25.583 1.00 88.81 442 VAL A CA 1
ATOM 3436 C C . VAL A 1 442 ? 10.760 8.908 -24.703 1.00 88.81 442 VAL A C 1
ATOM 3438 O O . VAL A 1 442 ? 10.274 8.705 -23.590 1.00 88.81 442 VAL A O 1
ATOM 3441 N N . ASP A 1 443 ? 10.877 10.140 -25.207 1.00 90.44 443 ASP A N 1
ATOM 3442 C CA . ASP A 1 443 ? 10.540 11.349 -24.445 1.00 90.44 443 ASP A CA 1
ATOM 3443 C C . ASP A 1 443 ? 9.047 11.427 -24.084 1.00 90.44 443 ASP A C 1
ATOM 3445 O O . ASP A 1 443 ? 8.692 11.841 -22.974 1.00 90.44 443 ASP A O 1
ATOM 3449 N N . ASN A 1 444 ? 8.160 10.988 -24.985 1.00 93.94 444 ASN A N 1
ATOM 3450 C CA . ASN A 1 444 ? 6.718 10.949 -24.730 1.00 93.94 444 ASN A CA 1
ATOM 3451 C C . ASN A 1 444 ? 6.400 9.925 -23.640 1.00 93.94 444 ASN A C 1
ATOM 3453 O O . ASN A 1 444 ? 5.706 10.251 -22.676 1.00 93.94 444 ASN A O 1
ATOM 3457 N N . VAL A 1 445 ? 6.952 8.713 -23.760 1.00 94.06 445 VAL A N 1
ATOM 3458 C CA . VAL A 1 445 ? 6.754 7.620 -22.797 1.00 94.06 445 VAL A CA 1
ATOM 3459 C C . VAL A 1 445 ? 7.206 8.048 -21.400 1.00 94.06 445 VAL A C 1
ATOM 3461 O O . VAL A 1 445 ? 6.447 7.921 -20.436 1.00 94.06 445 VAL A O 1
ATOM 3464 N N . LEU A 1 446 ? 8.404 8.629 -21.283 1.00 93.81 446 LEU A N 1
ATOM 3465 C CA . LEU A 1 446 ? 8.922 9.137 -20.009 1.00 93.81 446 LEU A CA 1
ATOM 3466 C C . LEU A 1 446 ? 8.044 10.255 -19.430 1.00 93.81 446 LEU A C 1
ATOM 3468 O O . LEU A 1 446 ? 7.780 10.266 -18.224 1.00 93.81 446 LEU A O 1
ATOM 3472 N N . THR A 1 447 ? 7.552 11.160 -20.280 1.00 95.94 447 THR A N 1
ATOM 3473 C CA . THR A 1 447 ? 6.658 12.255 -19.876 1.00 95.94 447 THR A CA 1
ATOM 3474 C C . THR A 1 447 ? 5.317 11.736 -19.361 1.00 95.94 447 THR A C 1
ATOM 3476 O O . THR A 1 447 ? 4.795 12.260 -18.375 1.00 95.94 447 THR A O 1
ATOM 3479 N N . TYR A 1 448 ? 4.745 10.711 -19.993 1.00 97.12 448 TYR A N 1
ATOM 3480 C CA . TYR A 1 448 ? 3.492 10.110 -19.542 1.00 97.12 448 TYR A CA 1
ATOM 3481 C C . TYR A 1 448 ? 3.642 9.487 -18.152 1.00 97.12 448 TYR A C 1
ATOM 3483 O O . TYR A 1 448 ? 2.858 9.802 -17.254 1.00 97.12 448 TYR A O 1
ATOM 3491 N N . PHE A 1 449 ? 4.688 8.692 -17.924 1.00 96.56 449 PHE A N 1
ATOM 3492 C CA . PHE A 1 449 ? 4.961 8.153 -16.591 1.00 96.56 449 PHE A CA 1
ATOM 3493 C C . PHE A 1 449 ? 5.155 9.257 -15.549 1.00 96.56 449 PHE A C 1
ATOM 3495 O O . PHE A 1 449 ? 4.563 9.202 -14.477 1.00 96.56 449 PHE A O 1
ATOM 3502 N N . GLU A 1 450 ? 5.914 10.303 -15.871 1.00 95.50 450 GLU A N 1
ATOM 3503 C CA . GLU A 1 450 ? 6.125 11.426 -14.955 1.00 95.50 450 GLU A CA 1
ATOM 3504 C C . GLU A 1 450 ? 4.824 12.146 -14.581 1.00 95.50 450 GLU A C 1
ATOM 3506 O O . GLU A 1 450 ? 4.569 12.393 -13.402 1.00 95.50 450 GLU A O 1
ATOM 3511 N N . ARG A 1 451 ? 3.959 12.423 -15.561 1.00 97.19 451 ARG A N 1
ATOM 3512 C CA . ARG A 1 451 ? 2.641 13.024 -15.312 1.00 97.19 451 ARG A CA 1
ATOM 3513 C C . ARG A 1 451 ? 1.748 12.122 -14.470 1.00 97.19 451 ARG A C 1
ATOM 3515 O O . ARG A 1 451 ? 1.047 12.625 -13.595 1.00 97.19 451 ARG A O 1
ATOM 3522 N N . SER A 1 452 ? 1.795 10.812 -14.708 1.00 97.12 452 SER A N 1
ATOM 3523 C CA . SER A 1 452 ? 1.087 9.834 -13.882 1.00 97.12 452 SER A CA 1
ATOM 3524 C C . SER A 1 452 ? 1.591 9.845 -12.437 1.00 97.12 452 SER A C 1
ATOM 3526 O O . SER A 1 452 ? 0.785 9.785 -11.515 1.00 97.12 452 SER A O 1
ATOM 3528 N N . GLU A 1 453 ? 2.900 9.944 -12.201 1.00 95.38 453 GLU A N 1
ATOM 3529 C CA . GLU A 1 453 ? 3.458 9.968 -10.841 1.00 95.38 453 GLU A CA 1
ATOM 3530 C C . GLU A 1 453 ? 3.090 11.239 -10.063 1.00 95.38 453 GLU A C 1
ATOM 3532 O O . GLU A 1 453 ? 2.752 11.182 -8.874 1.00 95.38 453 GLU A O 1
ATOM 3537 N N . VAL A 1 454 ? 3.096 12.390 -10.740 1.00 96.00 454 VAL A N 1
ATOM 3538 C CA . VAL A 1 454 ? 2.643 13.659 -10.155 1.00 96.00 454 VAL A CA 1
ATOM 3539 C C . VAL A 1 454 ? 1.159 13.578 -9.802 1.00 96.00 454 VAL A C 1
ATOM 3541 O O . VAL A 1 454 ? 0.796 13.775 -8.644 1.00 96.00 454 VAL A O 1
ATOM 3544 N N . ALA A 1 455 ? 0.312 13.182 -10.753 1.00 97.62 455 ALA A N 1
ATOM 3545 C CA . ALA A 1 455 ? -1.125 13.062 -10.521 1.00 97.62 455 ALA A CA 1
ATOM 3546 C C . ALA A 1 455 ? -1.464 12.001 -9.462 1.00 97.62 455 ALA A C 1
ATOM 3548 O O . ALA A 1 455 ? -2.372 12.190 -8.659 1.00 97.62 455 ALA A O 1
ATOM 3549 N N . SER A 1 456 ? -0.696 10.912 -9.385 1.00 96.31 456 SER A N 1
ATOM 3550 C CA . SER A 1 456 ? -0.839 9.908 -8.327 1.00 96.31 456 SER A CA 1
ATOM 3551 C C . SER A 1 456 ? -0.574 10.501 -6.945 1.00 96.31 456 SER A C 1
ATOM 3553 O O . SER A 1 456 ? -1.257 10.131 -5.992 1.00 96.31 456 SER A O 1
ATOM 3555 N N . SER A 1 457 ? 0.388 11.420 -6.819 1.00 95.38 457 SER A N 1
ATOM 3556 C CA . SER A 1 457 ? 0.631 12.133 -5.559 1.00 95.38 457 SER A CA 1
ATOM 3557 C C . SER A 1 457 ? -0.546 13.051 -5.197 1.00 95.38 457 SER A C 1
ATOM 3559 O O . SER A 1 457 ? -0.913 13.150 -4.024 1.00 95.38 457 SER A O 1
ATOM 3561 N N . ASP A 1 458 ? -1.190 13.661 -6.194 1.00 96.81 458 ASP A N 1
ATOM 3562 C CA . ASP A 1 458 ? -2.390 14.482 -5.999 1.00 96.81 458 ASP A CA 1
ATOM 3563 C C . ASP A 1 458 ? -3.599 13.639 -5.568 1.00 96.81 458 ASP A C 1
ATOM 3565 O O . ASP A 1 458 ? -4.321 14.033 -4.653 1.00 96.81 458 ASP A O 1
ATOM 3569 N N . VAL A 1 459 ? -3.792 12.443 -6.143 1.00 96.75 459 VAL A N 1
ATOM 3570 C CA . VAL A 1 459 ? -4.818 11.496 -5.669 1.00 96.75 459 VAL A CA 1
ATOM 3571 C C . VAL A 1 459 ? -4.576 11.145 -4.203 1.00 96.75 459 VAL A C 1
ATOM 3573 O O . VAL A 1 459 ? -5.492 11.254 -3.393 1.00 96.75 459 VAL A O 1
ATOM 3576 N N . ILE A 1 460 ? -3.351 10.732 -3.856 1.00 95.00 460 ILE A N 1
ATOM 3577 C CA . ILE A 1 460 ? -3.000 10.306 -2.493 1.00 95.00 460 ILE A CA 1
ATOM 3578 C C . ILE A 1 460 ? -3.288 11.429 -1.491 1.00 95.00 460 ILE A C 1
ATOM 3580 O O . ILE A 1 460 ? -3.996 11.204 -0.514 1.00 95.00 460 ILE A O 1
ATOM 3584 N N . SER A 1 461 ? -2.810 12.645 -1.769 1.00 95.56 461 SER A N 1
ATOM 3585 C CA . SER A 1 461 ? -3.038 13.798 -0.888 1.00 95.56 461 SER A CA 1
ATOM 3586 C C . SER A 1 461 ? -4.513 14.202 -0.794 1.00 95.56 461 SER A C 1
ATOM 3588 O O . SER A 1 461 ? -4.970 14.614 0.271 1.00 95.56 461 SER A O 1
ATOM 3590 N N . THR A 1 462 ? -5.281 14.045 -1.876 1.00 97.06 462 THR A N 1
ATOM 3591 C CA . THR A 1 462 ? -6.726 14.308 -1.878 1.00 97.06 462 THR A CA 1
ATOM 3592 C C . THR A 1 462 ? -7.472 13.300 -1.009 1.00 97.06 462 THR A C 1
ATOM 3594 O O . THR A 1 462 ? -8.333 13.705 -0.231 1.00 97.06 462 THR A O 1
ATOM 3597 N N . LEU A 1 463 ? -7.126 12.010 -1.086 1.00 96.19 463 LEU A N 1
ATOM 3598 C CA . LEU A 1 463 ? -7.716 10.974 -0.231 1.00 96.19 463 LEU A CA 1
ATOM 3599 C C . LEU A 1 463 ? -7.404 11.222 1.250 1.00 96.19 463 LEU A C 1
ATOM 3601 O O . LEU A 1 463 ? -8.305 11.128 2.080 1.00 96.19 463 LEU A O 1
ATOM 3605 N N . ASP A 1 464 ? -6.167 11.608 1.570 1.00 95.19 464 ASP A N 1
ATOM 3606 C CA . ASP A 1 464 ? -5.766 11.932 2.945 1.00 95.19 464 ASP A CA 1
ATOM 3607 C C . ASP A 1 464 ? -6.523 13.157 3.481 1.00 95.19 464 ASP A C 1
ATOM 3609 O O . ASP A 1 464 ? -7.023 13.148 4.606 1.00 95.19 464 ASP A O 1
ATOM 3613 N N . ALA A 1 465 ? -6.702 14.190 2.652 1.00 96.62 465 ALA A N 1
ATOM 3614 C CA . ALA A 1 465 ? -7.509 15.351 3.014 1.00 96.62 465 ALA A CA 1
ATOM 3615 C C . ALA A 1 465 ? -8.991 14.993 3.215 1.00 96.62 465 ALA A C 1
ATOM 3617 O O . ALA A 1 465 ? -9.620 15.490 4.146 1.00 96.62 465 ALA A O 1
ATOM 3618 N N . MET A 1 466 ? -9.557 14.126 2.371 1.00 96.31 466 MET A N 1
ATOM 3619 C CA . MET A 1 466 ? -10.936 13.652 2.518 1.00 96.31 466 MET A CA 1
ATOM 3620 C C . MET A 1 466 ? -11.139 12.893 3.834 1.00 96.31 466 MET A C 1
ATOM 3622 O O . MET A 1 466 ? -12.162 13.098 4.486 1.00 96.31 466 MET A O 1
ATOM 3626 N N . LEU A 1 467 ? -10.175 12.057 4.233 1.00 94.88 467 LEU A N 1
ATOM 3627 C CA . LEU A 1 467 ? -10.213 11.321 5.499 1.00 94.88 467 LEU A CA 1
ATOM 3628 C C . LEU A 1 467 ? -10.272 12.269 6.702 1.00 94.88 467 LEU A C 1
ATOM 3630 O O . LEU A 1 467 ? -11.151 12.140 7.553 1.00 94.88 467 LEU A O 1
ATOM 3634 N N . GLU A 1 468 ? -9.393 13.268 6.732 1.00 94.81 468 GLU A N 1
ATOM 3635 C CA . GLU A 1 468 ? -9.354 14.249 7.820 1.00 94.81 468 GLU A CA 1
ATOM 3636 C C . GLU A 1 468 ? -10.605 15.145 7.839 1.00 94.81 468 GLU A C 1
ATOM 3638 O O . GLU A 1 468 ? -11.191 15.419 8.889 1.00 94.81 468 GLU A O 1
ATOM 3643 N N . GLU A 1 469 ? -11.068 15.583 6.667 1.00 96.06 469 GLU A N 1
ATOM 3644 C CA . GLU A 1 469 ? -12.282 16.390 6.543 1.00 96.06 469 GLU A CA 1
ATOM 3645 C C . GLU A 1 469 ? -13.531 15.631 7.019 1.00 96.06 469 GLU A C 1
ATOM 3647 O O . GLU A 1 469 ? -14.381 16.223 7.689 1.00 96.06 469 GLU A O 1
ATOM 3652 N N . GLU A 1 470 ? -13.648 14.337 6.703 1.00 95.06 470 GLU A N 1
ATOM 3653 C CA . GLU A 1 470 ? -14.741 13.487 7.186 1.00 95.06 470 GLU A CA 1
ATOM 3654 C C . GLU A 1 470 ? -14.710 13.356 8.707 1.00 95.06 470 GLU A C 1
ATOM 3656 O O . GLU A 1 470 ? -15.735 13.600 9.350 1.00 95.06 470 GLU A O 1
ATOM 3661 N N . LYS A 1 471 ? -13.536 13.082 9.285 1.00 92.44 471 LYS A N 1
ATOM 3662 C CA . LYS A 1 471 ? -13.353 12.984 10.737 1.00 92.44 471 LYS A CA 1
ATOM 3663 C C . LYS A 1 471 ? -13.817 14.259 11.446 1.00 92.44 471 LYS A C 1
ATOM 3665 O O . LYS A 1 471 ? -14.600 14.203 12.396 1.00 92.44 471 LYS A O 1
ATOM 3670 N N . ILE A 1 472 ? -13.427 15.429 10.935 1.00 92.50 472 ILE A N 1
ATOM 3671 C CA . ILE A 1 472 ? -13.854 16.731 11.473 1.00 92.50 472 ILE A CA 1
ATOM 3672 C C . ILE A 1 472 ? -15.372 16.930 11.346 1.00 92.50 472 ILE A C 1
ATOM 3674 O O . ILE A 1 472 ? -16.008 17.440 12.272 1.00 92.50 472 ILE A O 1
ATOM 3678 N N . LEU A 1 473 ? -15.965 16.582 10.199 1.00 91.44 473 LEU A N 1
ATOM 3679 C CA . LEU A 1 473 ? -17.410 16.713 9.984 1.00 91.44 473 LEU A CA 1
ATOM 3680 C C . LEU A 1 473 ? -18.200 15.820 10.940 1.00 91.44 473 LEU A C 1
ATOM 3682 O O . LEU A 1 473 ? -19.205 16.270 11.492 1.00 91.44 473 LEU A O 1
ATOM 3686 N N . ARG A 1 474 ? -17.731 14.591 11.170 1.00 88.94 474 ARG A N 1
ATOM 3687 C CA . ARG A 1 474 ? -18.372 13.639 12.073 1.00 88.94 474 ARG A CA 1
ATOM 3688 C C . ARG A 1 474 ? -18.338 14.119 13.521 1.00 88.94 474 ARG A C 1
ATOM 3690 O O . ARG A 1 474 ? -19.383 14.138 14.165 1.00 88.94 474 ARG A O 1
ATOM 3697 N N . LEU A 1 475 ? -17.191 14.607 13.997 1.00 83.06 475 LEU A N 1
ATOM 3698 C CA . LEU A 1 475 ? -17.056 15.154 15.354 1.00 83.06 475 LEU A CA 1
ATOM 3699 C C . LEU A 1 475 ? -17.963 16.372 15.595 1.00 83.06 475 LEU A C 1
ATOM 3701 O O . LEU A 1 475 ? -18.529 16.518 16.674 1.00 83.06 475 LEU A O 1
ATOM 3705 N N . LYS A 1 476 ? -18.177 17.219 14.579 1.00 82.06 476 LYS A N 1
ATOM 3706 C CA . LYS A 1 476 ? -19.098 18.367 14.670 1.00 82.06 476 LYS A CA 1
ATOM 3707 C C . LYS A 1 476 ? -20.579 17.996 14.717 1.00 82.06 476 LYS A C 1
ATOM 3709 O O . LYS A 1 476 ? -21.376 18.857 15.053 1.00 82.06 476 LYS A O 1
ATOM 3714 N N . MET A 1 477 ? -20.957 16.780 14.329 1.00 70.81 477 MET A N 1
ATOM 3715 C CA . MET A 1 477 ? -22.344 16.307 14.440 1.00 70.81 477 MET A CA 1
ATOM 3716 C C . MET A 1 477 ? -22.650 15.700 15.817 1.00 70.81 477 MET A C 1
ATOM 3718 O O . MET A 1 477 ? -23.812 15.425 16.104 1.00 70.81 477 MET A O 1
ATOM 3722 N N . ILE A 1 478 ? -21.618 15.456 16.632 1.00 59.41 478 ILE A N 1
ATOM 3723 C CA . ILE A 1 478 ? 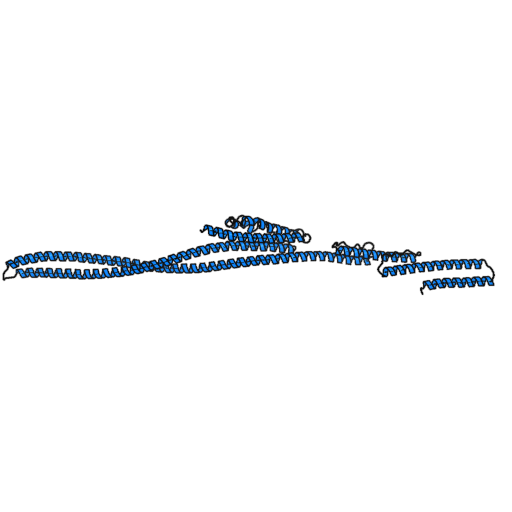-21.722 14.876 17.979 1.00 59.41 478 ILE A CA 1
ATOM 3724 C C . ILE A 1 478 ? -21.855 15.976 19.055 1.00 59.41 478 ILE A C 1
ATOM 3726 O O . ILE A 1 478 ? -22.387 15.706 20.131 1.00 59.41 478 ILE A O 1
ATOM 3730 N N . ILE A 1 479 ? -21.411 17.204 18.752 1.00 48.50 479 ILE A N 1
ATOM 3731 C CA . ILE A 1 479 ? -21.554 18.424 19.572 1.00 48.50 479 ILE A CA 1
ATOM 3732 C C . ILE A 1 479 ? -22.804 19.182 19.127 1.00 48.50 479 ILE A C 1
ATOM 3734 O O . ILE A 1 479 ? -23.548 19.661 20.012 1.00 48.50 479 ILE A O 1
#

Solvent-accessible surface area (backbone atoms only — not comparable to full-atom values): 25064 Å² total; per-residue (Å²): 129,58,74,63,59,54,50,53,51,48,53,53,49,50,51,53,53,49,50,52,49,53,54,51,48,36,75,74,76,42,93,46,74,67,59,54,51,53,53,51,51,50,52,50,50,51,51,50,50,46,52,49,52,52,36,52,48,50,36,50,52,52,50,50,51,50,52,52,44,34,74,74,72,47,44,84,72,78,59,79,60,43,68,66,67,71,48,29,52,50,26,50,52,52,36,54,53,30,48,33,50,41,51,50,52,50,35,52,52,52,29,52,53,32,39,75,71,72,41,70,58,73,50,76,51,80,89,46,56,73,72,57,32,55,50,43,51,56,49,39,52,49,42,50,51,51,50,52,51,50,52,53,50,48,49,50,49,51,46,49,54,51,52,52,52,50,52,55,49,50,52,51,52,52,51,53,49,51,51,51,52,52,52,46,50,52,54,49,53,51,39,53,51,48,50,49,54,39,49,53,41,50,54,51,43,52,53,53,49,53,52,45,54,51,56,50,50,52,41,53,51,44,52,54,52,40,53,51,41,52,50,54,34,51,54,28,53,51,49,37,53,53,39,52,50,50,49,50,54,45,48,54,50,47,54,53,47,52,52,55,39,54,58,45,60,76,67,48,68,100,65,64,62,68,54,52,58,43,50,53,50,53,47,52,47,49,54,53,46,52,53,40,53,52,54,38,52,53,30,53,52,50,35,55,49,37,52,50,53,41,50,53,43,51,52,51,43,51,54,55,49,54,52,43,55,54,51,53,50,54,46,50,53,48,53,50,51,41,52,51,45,52,52,51,42,54,52,53,52,50,52,43,57,54,50,54,52,50,52,52,48,55,50,51,52,51,50,54,52,51,50,35,54,48,25,52,68,64,65,43,89,81,83,82,88,67,53,46,65,77,35,73,62,30,42,26,51,75,75,34,67,43,32,77,69,35,63,82,25,89,38,47,84,61,38,58,64,31,41,42,43,26,36,56,21,37,54,58,36,39,47,26,50,82,68,72,36,50,81,82,38,47,70,58,38,55,49,22,50,50,50,17,54,53,22,46,52,48,33,53,52,32,52,54,48,28,54,52,43,38,54,55,55,54,57,62,73,76,108

Sequence (479 aa):
MSTIKSADLANLAQIAIFIIISITEYFIIGFSALLAITTILNLSLAIFLRNQILTIKRSVENTTQALSVASNGEYNTVLNSIGTGELEDMANAYNQVFLQFNTFIEQVKNGMTNALEQNYQKVSDDGLNTTLQNTIKFINQSIDGMHSQQDDKAHLTLSKELTQKLTTACKKDLTILQENLTNEVRELEEIDNLSKVNTEHAENIDTDIDVIVDKTGIIVEDILSTSEIANHLNESVDNISNVISLIKDISDQTNLLALNAAIEAARAGEHGRGFAVVADEVRKLAERTQKATAEVEISVQALKQNSVDIELKAISSHELTSEIEGLIHGFKDKTSELKENANLIQDNTKNILYATFIVLVKLDHLLFKSNGYSTVFRDKLEGTFADHHSCRLGKWYESGLGKEVFSKTKSYSKLDTPHSIVHDNIIKAVKCVEEGTCLTEVDNVLTYFERSEVASSDVISTLDAMLEEEKILRLKMII